Protein AF-A0A2M7J689-F1 (afdb_monomer_lite)

Sequence (474 aa):
MKAALFLFTFIPALLTASAAGTERESLNREKFRLTWQYPRPLTPAEEYQTGILSRKISSFSNLLDEILSRSGSERINVFIGTGSKNFFDSQRKTLFLEGGAAFDIKKSLNVLSAGLGIPADYLGLRDYFGNPIPYRGAFLALFQMNGRFYLSEERNGKSSVLLEESQYFNQLQSAGGQLMAYRLRNSLWFVNIGRKKNFLYYSADDPSVSTSFGGDLFLKAFDSDGKSCAIAVVSGDKSHILHGRISGKPEILFADLPYDIDRIFISGDRIVFSATDETGRTIVGVASASQKKIFNLYSMAEEFVVLAKDSKGMYIFYPRSRRIAFLDEEHHTVLISGMKAQKIRDGDGVKYLIAPKQDFLDESSLGALLESHSPSVMYLRDVNHLNFVKKQLSSCEQYSFYPLSADEYVILAKEGSTRKFTKYAVRGLLSEERLLFEKNNRRRKYALALSAFLAMLILTAQGVINGKKKQKNG

Foldseek 3Di:
DPPVVVVVVCVVVVPPDDDPQKDKDWDDDPQEIEIEIDGNDPDPVSVVQVVVQVVVVVVLVVLVCVLCVVVVDHRAYEYEYDPWDAAADLVRSYTYHHGGPRGDSLSNVVRVCVSRVNPPQSPDWAAPLRGRDDPADWGFTWDADPNWIFTWTAHPNDTDTDDIHDCVVVVVVVVPDQKDWDDDFFWIWIQGNVVRDIDTQTHQPPPVVPVVAPAGKTWQEKDDPQFKIWTWIDGPHFIWIWIDTPVDHTHTLGTRHQWAWRYWYDDDQWIWTWTAHPVRWIWIWIDGSVVSDTQDIDTDPADWFWFAQYPFFTWIAGQVQRWIWTDGSPDTGTDDGDWDKDWDAAPVGIAIETEGDPPDDDPVVLVVRQPTFDQRYAYEDHVVLVVVVVVVVVVAPGWRWGDPTNFKIWIQGDDDPHTDTDIGGNVVPPPPVVVVVVVVVVVVVVVVVVVVVVVVVVVVVVVVVVVVVVVVVD

Secondary structure (DSSP, 8-state):
--SSTTSSSSTTGGGS-PPTTEEEEEEE-SSEEEEEEEEPP-SHHHHHHHHHHHHHHHHHHHHHHHHHHHHTPPPEEEEEETT---EEETTTTEEEEE-GGG--HHHHHHHHHHHHT--GGGG--BBTTSPBPPSSS-EEEEEEETTEEEEEEEETTEEEEEEE-SSHHHHHHHTT--EEEEE-SSEEEEEETTTTEEEEEEETT-HHHHTTSSS-EEEEEEEE-SSEEEEEEEETTEEEEEEEETTSPPEEEEEEESSEEEEEEEETTEEEEEEE-TTS-EEEEEEETTTTEEEEEEE-SS--EEEEE-SSEEEEEETTTTEEEEEESS-EEEEE-S-EEEEEE-SS-EEEEEE--TT---HHHHHHHHT--BTTEEE-SSHHHHHHHHHHHHT-SSEEEEEEETTEEEEEEEETTEEEEEEEEGGG-S-HHHHHHHHHHHHHHHHHHHHHHHHHHHHHHHHHHHHHHHHH--

Structure (mmCIF, N/CA/C/O backbone):
data_AF-A0A2M7J689-F1
#
_entry.id   AF-A0A2M7J689-F1
#
loop_
_atom_site.group_PDB
_atom_site.id
_atom_site.type_symbol
_atom_site.label_atom_id
_atom_site.label_alt_id
_atom_site.label_comp_id
_atom_site.label_asym_id
_atom_site.label_entity_id
_atom_site.label_seq_id
_atom_site.pdbx_PDB_ins_code
_atom_site.Cartn_x
_atom_site.Cartn_y
_atom_site.Cartn_z
_atom_site.occupancy
_atom_site.B_iso_or_equiv
_atom_site.auth_seq_id
_atom_site.auth_comp_id
_atom_site.auth_asym_id
_atom_site.auth_atom_id
_atom_site.pdbx_PDB_model_num
ATOM 1 N N . MET A 1 1 ? -52.154 -1.516 58.221 1.00 36.78 1 MET A N 1
ATOM 2 C CA . MET A 1 1 ? -51.255 -1.059 57.131 1.00 36.78 1 MET A CA 1
ATOM 3 C C . MET A 1 1 ? -50.498 0.223 57.514 1.00 36.78 1 MET A C 1
ATOM 5 O O . MET A 1 1 ? -50.811 1.286 57.000 1.00 36.78 1 MET A O 1
ATOM 9 N N . LYS A 1 2 ? -49.512 0.158 58.423 1.00 32.44 2 LYS A N 1
ATOM 10 C CA . LYS A 1 2 ? -48.632 1.307 58.758 1.00 32.44 2 LYS A CA 1
ATOM 11 C C . LYS A 1 2 ? -47.151 0.932 58.969 1.00 32.44 2 LYS A C 1
ATOM 13 O O . LYS A 1 2 ? -46.368 1.773 59.379 1.00 32.44 2 LYS A O 1
ATOM 18 N N . ALA A 1 3 ? -46.751 -0.302 58.650 1.00 32.25 3 ALA A N 1
ATOM 19 C CA . ALA A 1 3 ? -45.365 -0.762 58.814 1.00 32.25 3 ALA A CA 1
ATOM 20 C C . ALA A 1 3 ? -44.511 -0.639 57.533 1.00 32.25 3 ALA A C 1
ATOM 22 O O . ALA A 1 3 ? -43.290 -0.643 57.609 1.00 32.25 3 ALA A O 1
ATOM 23 N N . ALA A 1 4 ? -45.131 -0.471 56.357 1.00 37.31 4 ALA A N 1
ATOM 24 C CA . ALA A 1 4 ? -44.411 -0.405 55.079 1.00 37.31 4 ALA A CA 1
ATOM 25 C C . ALA A 1 4 ? -43.866 0.996 54.733 1.00 37.31 4 ALA A C 1
ATOM 27 O O . ALA A 1 4 ? -42.970 1.112 53.904 1.00 37.31 4 ALA A O 1
ATOM 28 N N . LEU A 1 5 ? -44.357 2.061 55.383 1.00 33.94 5 LEU A N 1
ATOM 29 C CA . LEU A 1 5 ? -43.893 3.430 55.115 1.00 33.94 5 LEU A CA 1
ATOM 30 C C . LEU A 1 5 ? -42.618 3.822 55.886 1.00 33.94 5 LEU A C 1
ATOM 32 O O . LEU A 1 5 ? -42.019 4.844 55.572 1.00 33.94 5 LEU A O 1
ATOM 36 N N . PHE A 1 6 ? -42.177 3.019 56.860 1.00 36.62 6 PHE A N 1
ATOM 37 C CA . PHE A 1 6 ? -40.996 3.322 57.684 1.00 36.62 6 PHE A CA 1
ATOM 38 C C . PHE A 1 6 ? -39.684 2.707 57.167 1.00 36.62 6 PHE A C 1
ATOM 40 O O . PHE A 1 6 ? -38.622 2.983 57.714 1.00 36.62 6 PHE A O 1
ATOM 47 N N . LEU A 1 7 ? -39.729 1.915 56.090 1.00 34.41 7 LEU A N 1
ATOM 48 C CA . LEU A 1 7 ? -38.537 1.298 55.488 1.00 34.41 7 LEU A CA 1
ATOM 49 C C . LEU A 1 7 ? -37.864 2.160 54.406 1.00 34.41 7 LEU A C 1
ATOM 51 O O . LEU A 1 7 ? -36.742 1.862 54.006 1.00 34.41 7 LEU A O 1
ATOM 55 N N . PHE A 1 8 ? -38.486 3.261 53.973 1.00 38.88 8 PHE A N 1
ATOM 56 C CA . PHE A 1 8 ? -37.920 4.146 52.942 1.00 38.88 8 PHE A CA 1
ATOM 57 C C . PHE A 1 8 ? -37.212 5.395 53.481 1.00 38.88 8 PHE A C 1
ATOM 59 O O . PHE A 1 8 ? -36.532 6.082 52.723 1.00 38.88 8 PHE A O 1
ATOM 66 N N . THR A 1 9 ? -37.281 5.661 54.786 1.00 37.16 9 THR A N 1
ATOM 67 C CA . THR A 1 9 ? -36.589 6.796 55.421 1.00 37.16 9 THR A CA 1
ATOM 68 C C . THR A 1 9 ? -35.260 6.421 56.086 1.00 37.16 9 THR A C 1
ATOM 70 O O . THR A 1 9 ? -34.529 7.310 56.511 1.00 37.16 9 THR A O 1
ATOM 73 N N . PHE A 1 10 ? -34.880 5.136 56.105 1.00 36.47 10 PHE A N 1
ATOM 74 C CA . PHE A 1 10 ? -33.639 4.657 56.740 1.00 36.47 10 PHE A CA 1
ATOM 75 C C . PHE A 1 10 ? -32.452 4.407 55.792 1.00 36.47 10 PHE A C 1
ATOM 77 O O . PHE A 1 10 ? -31.370 4.043 56.246 1.00 36.47 10 PHE A O 1
ATOM 84 N N . ILE A 1 11 ? -32.585 4.655 54.486 1.00 41.78 11 ILE A N 1
ATOM 85 C CA . ILE A 1 11 ? -31.475 4.446 53.537 1.00 41.78 11 ILE A CA 1
ATOM 86 C C . ILE A 1 11 ? -30.407 5.574 53.528 1.00 41.78 11 ILE A C 1
ATOM 88 O O . ILE A 1 11 ? -29.276 5.283 53.137 1.00 41.78 11 ILE A O 1
ATOM 92 N N . PRO A 1 12 ? -30.623 6.810 54.038 1.00 38.16 12 PRO A N 1
ATOM 93 C CA . PRO A 1 12 ? -29.509 7.752 54.204 1.00 38.16 12 PRO A CA 1
ATOM 94 C C . PRO A 1 12 ? -28.533 7.361 55.328 1.00 38.16 12 PRO A C 1
ATOM 96 O O . PRO A 1 12 ? -27.390 7.809 55.314 1.00 38.16 12 PRO A O 1
ATOM 99 N N . ALA A 1 13 ? -28.947 6.516 56.282 1.00 34.12 13 ALA A N 1
ATOM 100 C CA . ALA A 1 13 ? -28.135 6.157 57.450 1.00 34.12 13 ALA A CA 1
ATOM 101 C C . ALA A 1 13 ? -27.156 4.993 57.198 1.00 34.12 13 ALA A C 1
ATOM 103 O O . ALA A 1 13 ? -26.182 4.841 57.932 1.00 34.12 13 ALA A O 1
ATOM 104 N N . LEU A 1 14 ? -27.354 4.202 56.134 1.00 35.28 14 LEU A N 1
ATOM 105 C CA . LEU A 1 14 ? -26.434 3.110 55.778 1.00 35.28 14 LEU A CA 1
ATOM 106 C C . LEU A 1 14 ? -25.186 3.577 55.000 1.00 35.28 14 LEU A C 1
ATOM 108 O O . LEU A 1 14 ? -24.305 2.773 54.723 1.00 35.28 14 LEU A O 1
ATOM 112 N N . LEU A 1 15 ? -25.087 4.868 54.656 1.00 40.34 15 LEU A N 1
ATOM 113 C CA . LEU A 1 15 ? -23.968 5.449 53.891 1.00 40.34 15 LEU A CA 1
ATOM 114 C C . LEU A 1 15 ? -22.984 6.275 54.745 1.00 40.34 15 LEU A C 1
ATOM 116 O O . LEU A 1 15 ? -22.069 6.911 54.203 1.00 40.34 15 LEU A O 1
ATOM 120 N N . THR A 1 16 ? -23.146 6.276 56.071 1.00 41.28 16 THR A N 1
ATOM 121 C CA . THR A 1 16 ? -22.324 7.080 56.997 1.00 41.28 16 THR A CA 1
ATOM 122 C C . THR A 1 16 ? -21.508 6.283 58.009 1.00 41.28 16 THR A C 1
ATOM 124 O O . THR A 1 16 ? -20.586 6.855 58.580 1.00 41.28 16 THR A O 1
ATOM 127 N N . ALA A 1 17 ? -21.755 4.987 58.200 1.00 40.78 17 ALA A N 1
ATOM 128 C CA . ALA A 1 17 ? -20.850 4.150 58.985 1.00 40.78 17 ALA A CA 1
ATOM 129 C C . ALA A 1 17 ? -19.751 3.611 58.060 1.00 40.78 17 ALA A C 1
ATOM 131 O O . ALA A 1 17 ? -20.021 2.757 57.215 1.00 40.78 17 ALA A O 1
ATOM 132 N N . SER A 1 18 ? -18.518 4.118 58.176 1.00 43.38 18 SER A N 1
ATOM 133 C CA . SER A 1 18 ? -17.380 3.362 57.651 1.00 43.38 18 SER A CA 1
ATOM 134 C C . SER A 1 18 ? -17.357 2.024 58.384 1.00 43.38 18 SER A C 1
ATOM 136 O O . SER A 1 18 ? -17.453 1.972 59.613 1.00 43.38 18 SER A O 1
ATOM 138 N N . ALA A 1 19 ? -17.281 0.923 57.639 1.00 52.38 19 ALA A N 1
ATOM 139 C CA . ALA A 1 19 ? -16.974 -0.355 58.258 1.00 52.38 19 ALA A CA 1
ATOM 140 C C . ALA A 1 19 ? -15.622 -0.204 58.979 1.00 52.38 19 ALA A C 1
ATOM 142 O O . ALA A 1 19 ? -14.696 0.405 58.428 1.00 52.38 19 ALA A O 1
ATOM 143 N N . ALA A 1 20 ? -15.516 -0.700 60.215 1.00 52.84 20 ALA A N 1
ATOM 144 C CA . ALA A 1 20 ? -14.276 -0.634 60.983 1.00 52.84 20 ALA A CA 1
ATOM 145 C C . ALA A 1 20 ? -13.106 -1.159 60.126 1.00 52.84 20 ALA A C 1
ATOM 147 O O . ALA A 1 20 ? -13.185 -2.258 59.582 1.00 52.84 20 ALA A O 1
ATOM 148 N N . GLY A 1 21 ? -12.055 -0.348 59.955 1.00 64.25 21 GLY A N 1
ATOM 149 C CA . GLY A 1 21 ? -10.904 -0.686 59.105 1.00 64.25 21 GLY A CA 1
ATOM 150 C C . GLY A 1 21 ? -10.951 -0.175 57.658 1.00 64.25 21 GLY A C 1
ATOM 151 O O . GLY A 1 21 ? -10.095 -0.563 56.868 1.00 64.25 21 GLY A O 1
ATOM 152 N N . THR A 1 22 ? -11.890 0.707 57.295 1.00 71.19 22 THR A N 1
ATOM 153 C CA . THR A 1 22 ? -11.904 1.388 55.984 1.00 71.19 22 THR A CA 1
ATOM 154 C C . THR A 1 22 ? -11.640 2.887 56.109 1.00 71.19 22 THR A C 1
ATOM 156 O O . THR A 1 22 ? -12.189 3.556 56.987 1.00 71.19 22 THR A O 1
ATOM 159 N N . GLU A 1 23 ? -10.802 3.417 55.222 1.00 77.75 23 GLU A N 1
ATOM 160 C CA . GLU A 1 23 ? -10.624 4.850 55.008 1.00 77.75 23 GLU A CA 1
ATOM 161 C C . GLU A 1 23 ? -11.577 5.341 53.914 1.00 77.75 23 GLU A C 1
ATOM 163 O O . GLU A 1 23 ? -11.959 4.603 52.999 1.00 77.75 23 GLU A O 1
ATOM 168 N N . ARG A 1 24 ? -12.002 6.601 54.038 1.00 82.44 24 ARG A N 1
ATOM 169 C CA . ARG A 1 24 ? -12.923 7.253 53.109 1.00 82.44 24 ARG A CA 1
ATOM 170 C C . ARG A 1 24 ? -12.347 8.592 52.696 1.00 82.44 24 ARG A C 1
ATOM 172 O O . ARG A 1 24 ? -12.137 9.462 53.535 1.00 82.44 24 ARG A O 1
ATOM 179 N N . GLU A 1 25 ? -12.224 8.780 51.396 1.00 85.25 25 GLU A N 1
ATOM 180 C CA . GLU A 1 25 ? -11.812 10.040 50.798 1.00 85.25 25 GLU A CA 1
ATOM 181 C C . GLU A 1 25 ? -12.938 10.580 49.910 1.00 85.25 25 GLU A C 1
ATOM 183 O O . GLU A 1 25 ? -13.818 9.850 49.431 1.00 85.25 25 GLU A O 1
ATOM 188 N N . SER A 1 26 ? -12.965 11.900 49.735 1.00 86.25 26 SER A N 1
ATOM 189 C CA . SER A 1 26 ? -13.944 12.536 48.862 1.00 86.25 26 SER A CA 1
ATOM 190 C C . SER A 1 26 ? -13.363 13.730 48.133 1.00 86.25 26 SER A C 1
ATOM 192 O O . SER A 1 26 ? -12.645 14.537 48.715 1.00 86.25 26 SER A O 1
ATOM 194 N N . LEU A 1 27 ? -13.747 13.858 46.870 1.00 87.56 27 LEU A N 1
ATOM 195 C CA . LEU A 1 27 ? -13.401 14.950 45.985 1.00 87.56 27 LEU A CA 1
ATOM 196 C C . LEU A 1 27 ? -14.693 15.610 45.512 1.00 87.56 27 LEU A C 1
ATOM 198 O O . LEU A 1 27 ? -15.601 14.947 45.007 1.00 87.56 27 LEU A O 1
ATOM 202 N N . ASN A 1 28 ? -14.781 16.923 45.681 1.00 88.31 28 ASN A N 1
ATOM 203 C CA . ASN A 1 28 ? -15.958 17.687 45.302 1.00 88.31 28 ASN A CA 1
ATOM 204 C C . ASN A 1 28 ? -15.618 18.607 44.127 1.00 88.31 28 ASN A C 1
ATOM 206 O O . ASN A 1 28 ? -14.737 19.453 44.250 1.00 88.31 28 ASN A O 1
ATOM 210 N N . ARG A 1 29 ? -16.318 18.444 43.003 1.00 87.00 29 ARG A N 1
ATOM 211 C CA . ARG A 1 29 ? -16.235 19.323 41.830 1.00 87.00 29 ARG A CA 1
ATOM 212 C C . ARG A 1 29 ? -17.578 19.998 41.578 1.00 87.00 29 ARG A C 1
ATOM 214 O O . ARG A 1 29 ? -18.566 19.735 42.267 1.00 87.00 29 ARG A O 1
ATOM 221 N N . GLU A 1 30 ? -17.619 20.891 40.598 1.00 84.19 30 GLU A N 1
ATOM 222 C CA . GLU A 1 30 ? -18.842 21.600 40.219 1.00 84.19 30 GLU A CA 1
ATOM 223 C C . GLU A 1 30 ? -19.934 20.624 39.745 1.00 84.19 30 GLU A C 1
ATOM 225 O O . GLU A 1 30 ? -21.069 20.667 40.229 1.00 84.19 30 GLU A O 1
ATOM 230 N N . LYS A 1 31 ? -19.566 19.690 38.857 1.00 86.88 31 LYS A N 1
ATOM 231 C CA . LYS A 1 31 ? -20.490 18.752 38.201 1.00 86.88 31 LYS A CA 1
ATOM 232 C C . LYS A 1 31 ? -20.665 17.413 38.911 1.00 86.88 31 LYS A C 1
ATOM 234 O O . LYS A 1 31 ? -21.575 16.663 38.565 1.00 86.88 31 LYS A O 1
ATOM 239 N N . PHE A 1 32 ? -19.857 17.097 39.918 1.00 89.69 32 PHE A N 1
ATOM 240 C CA . PHE A 1 32 ? -20.030 15.856 40.666 1.00 89.69 32 PHE A CA 1
ATOM 241 C C . PHE A 1 32 ? -19.371 15.883 42.041 1.00 89.69 32 PHE A C 1
ATOM 243 O O . PHE A 1 32 ? -18.444 16.649 42.303 1.00 89.69 32 PHE A O 1
ATOM 250 N N . ARG A 1 33 ? -19.826 14.983 42.912 1.00 90.88 33 ARG A N 1
ATOM 251 C CA . ARG A 1 33 ? -19.119 14.617 44.142 1.00 90.88 33 ARG A CA 1
ATOM 252 C C . ARG A 1 33 ? -18.666 13.169 44.041 1.00 90.88 33 ARG A C 1
ATOM 254 O O . ARG A 1 33 ? -19.503 12.279 43.939 1.00 90.88 33 ARG A O 1
ATOM 261 N N . LEU A 1 34 ? -17.362 12.931 44.102 1.00 91.75 34 LEU A N 1
ATOM 262 C CA . LEU A 1 34 ? -16.774 11.597 44.086 1.00 91.75 34 LEU A CA 1
ATOM 263 C C . LEU A 1 34 ? -16.370 11.213 45.507 1.00 91.75 34 LEU A C 1
ATOM 265 O O . LEU A 1 34 ? -15.669 11.951 46.186 1.00 91.75 34 LEU A O 1
ATOM 269 N N . THR A 1 35 ? -16.840 10.065 45.972 1.00 89.75 35 THR A N 1
ATOM 270 C CA . THR A 1 35 ? -16.452 9.463 47.248 1.00 89.75 35 THR A CA 1
ATOM 271 C C . THR A 1 35 ? -15.876 8.087 46.972 1.00 89.75 35 THR A C 1
ATOM 273 O O . THR A 1 35 ? -16.494 7.315 46.240 1.00 89.75 35 THR A O 1
ATOM 276 N N . TRP A 1 36 ? -14.740 7.756 47.576 1.00 88.88 36 TRP A N 1
ATOM 277 C CA . TRP A 1 36 ? -14.195 6.408 47.509 1.00 88.88 36 TRP A CA 1
ATOM 278 C C . TRP A 1 36 ? -13.834 5.877 48.887 1.00 88.88 36 TRP A C 1
ATOM 280 O O . TRP A 1 36 ? -13.480 6.635 49.790 1.00 88.88 36 TRP A O 1
ATOM 290 N N . GLN A 1 37 ? -13.994 4.568 49.046 1.00 85.12 37 GLN A N 1
ATOM 291 C CA . GLN A 1 37 ? -13.678 3.833 50.262 1.00 85.12 37 GLN A CA 1
ATOM 292 C C . GLN A 1 37 ? -12.682 2.725 49.940 1.00 85.12 37 GLN A C 1
ATOM 294 O O . GLN A 1 37 ? -12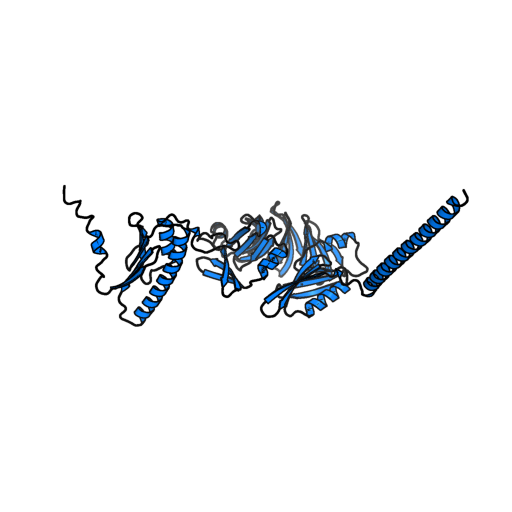.840 2.009 48.947 1.00 85.12 37 GLN A O 1
ATOM 299 N N . TYR A 1 38 ? -11.665 2.581 50.783 1.00 79.75 38 TYR A N 1
ATOM 300 C CA . TYR A 1 38 ? -10.652 1.538 50.660 1.00 79.75 38 TYR A CA 1
ATOM 301 C C . TYR A 1 38 ? -10.245 1.017 52.048 1.00 79.75 38 TYR A C 1
ATOM 303 O O . TYR A 1 38 ? -10.413 1.726 53.041 1.00 79.75 38 TYR A O 1
ATOM 311 N N . PRO A 1 39 ? -9.759 -0.232 52.161 1.00 78.19 39 PRO A N 1
ATOM 312 C CA . PRO A 1 39 ? -9.233 -0.750 53.421 1.00 78.19 39 PRO A CA 1
ATOM 313 C C . PRO A 1 39 ? -8.048 0.093 53.893 1.00 78.19 39 PRO A C 1
ATOM 315 O O . PRO A 1 39 ? -7.206 0.463 53.077 1.00 78.19 39 PRO A O 1
ATOM 318 N N . ARG A 1 40 ? -7.962 0.379 55.194 1.00 82.12 40 ARG A N 1
ATOM 319 C CA . ARG A 1 40 ? -6.814 1.092 55.763 1.00 82.12 40 ARG A CA 1
ATOM 320 C C . ARG A 1 40 ? -5.536 0.281 55.493 1.00 82.12 40 ARG A C 1
ATOM 322 O O . ARG A 1 40 ? -5.494 -0.874 55.918 1.00 82.12 40 ARG A O 1
ATOM 329 N N . PRO A 1 41 ? -4.521 0.838 54.811 1.00 79.06 41 PRO A N 1
ATOM 330 C CA . PRO A 1 41 ? -3.298 0.100 54.530 1.00 79.06 41 PRO A CA 1
ATOM 331 C C . PRO A 1 41 ? -2.530 -0.149 55.835 1.00 79.06 41 PRO A C 1
ATOM 333 O O . PRO A 1 41 ? -2.371 0.759 56.650 1.00 79.06 41 PRO A O 1
ATOM 336 N N . LEU A 1 42 ? -2.083 -1.387 56.050 1.00 82.56 42 LEU A N 1
ATOM 337 C CA . LEU A 1 42 ? -1.311 -1.804 57.228 1.00 82.56 42 LEU A CA 1
ATOM 338 C C . LEU A 1 42 ? 0.136 -2.172 56.864 1.00 82.56 42 LEU A C 1
ATOM 340 O O . LEU A 1 42 ? 0.977 -2.325 57.750 1.00 82.56 42 LEU A O 1
ATOM 344 N N . THR A 1 43 ? 0.432 -2.310 55.569 1.00 82.19 43 THR A N 1
ATOM 345 C CA . THR A 1 43 ? 1.754 -2.662 55.039 1.00 82.19 43 THR A CA 1
ATOM 346 C C . THR A 1 43 ? 2.217 -1.693 53.938 1.00 82.19 43 THR A C 1
ATOM 348 O O . THR A 1 43 ? 1.383 -1.154 53.206 1.00 82.19 43 THR A O 1
ATOM 351 N N . PRO A 1 44 ? 3.539 -1.531 53.715 1.00 79.31 44 PRO A N 1
ATOM 352 C CA . PRO A 1 44 ? 4.062 -0.688 52.629 1.00 79.31 44 PRO A CA 1
ATOM 353 C C . PRO A 1 44 ? 3.568 -1.088 51.227 1.00 79.31 44 PRO A C 1
ATOM 355 O O . PRO A 1 44 ? 3.421 -0.251 50.337 1.00 79.31 44 PRO A O 1
ATOM 358 N N . ALA A 1 45 ? 3.289 -2.378 51.009 1.00 72.81 45 ALA A N 1
ATOM 359 C CA . ALA A 1 45 ? 2.729 -2.864 49.750 1.00 72.81 45 ALA A CA 1
ATOM 360 C C . ALA A 1 45 ? 1.273 -2.400 49.550 1.00 72.81 45 ALA A C 1
ATOM 362 O O . ALA A 1 45 ? 0.895 -2.015 48.442 1.00 72.81 45 ALA A O 1
ATOM 363 N N . GLU A 1 46 ? 0.467 -2.393 50.614 1.00 76.44 46 GLU A N 1
ATOM 364 C CA . GLU A 1 46 ? -0.908 -1.881 50.592 1.00 76.44 46 GLU A CA 1
ATOM 365 C C . GLU A 1 46 ? -0.943 -0.355 50.448 1.00 76.44 46 GLU A C 1
ATOM 367 O O . GLU A 1 46 ? -1.780 0.167 49.710 1.00 76.44 46 GLU A O 1
ATOM 372 N N . GLU A 1 47 ? -0.004 0.367 51.067 1.00 78.38 47 GLU A N 1
ATOM 373 C CA . GLU A 1 47 ? 0.171 1.812 50.854 1.00 78.38 47 GLU A CA 1
ATOM 374 C C . GLU A 1 47 ? 0.478 2.121 49.383 1.00 78.38 47 GLU A C 1
ATOM 376 O O . GLU A 1 47 ? -0.152 2.989 48.774 1.00 78.38 47 GLU A O 1
ATOM 381 N N . TYR A 1 48 ? 1.389 1.360 48.766 1.00 72.88 48 TYR A N 1
ATOM 382 C CA . TYR A 1 48 ? 1.721 1.506 47.348 1.00 72.88 48 TYR A CA 1
ATOM 383 C C . TYR A 1 48 ? 0.513 1.244 46.433 1.00 72.88 48 TYR A C 1
ATOM 385 O O . TYR A 1 48 ? 0.242 2.022 45.512 1.00 72.88 48 TYR A O 1
ATOM 393 N N . GLN A 1 49 ? -0.255 0.182 46.696 1.00 72.81 49 GLN A N 1
ATOM 394 C CA . GLN A 1 49 ? -1.473 -0.124 45.937 1.00 72.81 49 GLN A CA 1
ATOM 395 C C . GLN A 1 49 ? -2.555 0.949 46.111 1.00 72.81 49 GLN A C 1
ATOM 397 O O . GLN A 1 49 ? -3.209 1.327 45.134 1.00 72.81 49 GLN A O 1
ATOM 402 N N . THR A 1 50 ? -2.700 1.489 47.321 1.00 79.06 50 THR A N 1
ATOM 403 C CA . THR A 1 50 ? -3.604 2.609 47.616 1.00 79.06 50 THR A CA 1
ATOM 404 C C . THR A 1 50 ? -3.177 3.864 46.852 1.00 79.06 50 THR A C 1
ATOM 406 O O . THR A 1 50 ? -4.012 4.529 46.237 1.00 79.06 50 THR A O 1
ATOM 409 N N . GLY A 1 51 ? -1.870 4.133 46.759 1.00 77.06 51 GLY A N 1
ATOM 410 C CA . GLY A 1 51 ? -1.318 5.207 45.932 1.00 77.06 51 GLY A CA 1
ATOM 411 C C . GLY A 1 51 ? -1.628 5.048 44.437 1.00 77.06 51 GLY A C 1
ATOM 412 O O . GLY A 1 51 ? -1.993 6.020 43.770 1.00 77.06 51 GLY A O 1
ATOM 413 N N . ILE A 1 52 ? -1.549 3.827 43.894 1.00 75.69 52 ILE A N 1
ATOM 414 C CA . ILE A 1 52 ? -1.958 3.537 42.507 1.00 75.69 52 ILE A CA 1
ATOM 415 C C . ILE A 1 52 ? -3.459 3.779 42.316 1.00 75.69 52 ILE A C 1
ATOM 417 O O . ILE A 1 52 ? -3.859 4.393 41.323 1.00 75.69 52 ILE A O 1
ATOM 421 N N . LEU A 1 53 ? -4.290 3.308 43.248 1.00 79.94 53 LEU A N 1
ATOM 422 C CA . LEU A 1 53 ? -5.738 3.498 43.200 1.00 79.94 53 LEU A CA 1
ATOM 423 C C . LEU A 1 53 ? -6.103 4.988 43.227 1.00 79.94 53 LEU A C 1
ATOM 425 O O . LEU A 1 53 ? -6.859 5.439 42.370 1.00 79.94 53 LEU A O 1
ATOM 429 N N . SER A 1 54 ? -5.511 5.763 44.137 1.00 80.06 54 SER A N 1
ATOM 430 C CA . SER A 1 54 ? -5.735 7.209 44.249 1.00 80.06 54 SER A CA 1
ATOM 431 C C . SER A 1 54 ? -5.359 7.954 42.957 1.00 80.06 54 SER A C 1
ATOM 433 O O . SER A 1 54 ? -6.128 8.785 42.460 1.00 80.06 54 SER A O 1
ATOM 435 N N . ARG A 1 55 ? -4.242 7.580 42.309 1.00 79.12 55 ARG A N 1
ATOM 436 C CA . ARG A 1 55 ? -3.873 8.108 40.979 1.00 79.12 55 ARG A CA 1
ATOM 437 C C . ARG A 1 55 ? -4.900 7.744 39.905 1.00 79.12 55 ARG A C 1
ATOM 439 O O . ARG A 1 55 ? -5.295 8.612 39.131 1.00 79.12 55 ARG A O 1
ATOM 446 N N . LYS A 1 56 ? -5.368 6.491 39.862 1.00 77.75 56 LYS A N 1
ATOM 447 C CA . LYS A 1 56 ? -6.411 6.056 38.913 1.00 77.75 56 LYS A CA 1
ATOM 448 C C . LYS A 1 56 ? -7.724 6.817 39.115 1.00 77.75 56 LYS A C 1
ATOM 450 O O . LYS A 1 56 ? -8.333 7.236 38.133 1.00 77.75 56 LYS A O 1
ATOM 455 N N . ILE A 1 57 ? -8.145 7.013 40.363 1.00 83.50 57 ILE A N 1
ATOM 456 C CA . ILE A 1 57 ? -9.362 7.757 40.714 1.00 83.50 57 ILE A CA 1
ATOM 457 C C . ILE A 1 57 ? -9.219 9.233 40.334 1.00 83.50 57 ILE A C 1
ATOM 459 O O . ILE A 1 57 ? -10.149 9.812 39.776 1.00 83.50 57 ILE A O 1
ATOM 463 N N . SER A 1 58 ? -8.042 9.823 40.543 1.00 78.62 58 SER A N 1
ATOM 464 C CA . SER A 1 58 ? -7.744 11.190 40.105 1.00 78.62 58 SER A CA 1
ATOM 465 C C . SER A 1 58 ? -7.826 11.334 38.579 1.00 78.62 58 SER A C 1
ATOM 467 O O . SER A 1 58 ? -8.474 12.256 38.082 1.00 78.62 58 SER A O 1
ATOM 469 N N . SER A 1 59 ? -7.252 10.393 37.818 1.00 75.81 59 SER A N 1
ATOM 470 C CA . SER A 1 59 ? -7.376 10.361 36.352 1.00 75.81 59 SER A CA 1
ATOM 471 C C . SER A 1 59 ? -8.828 10.215 35.896 1.00 75.81 59 SER A C 1
ATOM 473 O O . SER A 1 59 ? -9.274 10.947 35.014 1.00 75.81 59 SER A O 1
ATOM 475 N N . PHE A 1 60 ? -9.592 9.317 36.525 1.00 82.81 60 PHE A N 1
ATOM 476 C CA . PHE A 1 60 ? -11.024 9.169 36.264 1.00 82.81 60 PHE A CA 1
ATOM 477 C C . PHE A 1 60 ? -11.796 10.458 36.568 1.00 82.81 60 PHE A C 1
ATOM 479 O O . PHE A 1 60 ? -12.619 10.875 35.760 1.00 82.81 60 PHE A O 1
ATOM 486 N N . SER A 1 61 ? -11.498 11.128 37.684 1.00 83.19 61 SER A N 1
ATOM 487 C CA . SER A 1 61 ? -12.126 12.398 38.049 1.00 83.19 61 SER A CA 1
ATOM 488 C C . SER A 1 61 ? -11.909 13.482 36.994 1.00 83.19 61 SER A C 1
ATOM 490 O O . SER A 1 61 ? -12.821 14.270 36.767 1.00 83.19 61 SER A O 1
ATOM 492 N N . ASN A 1 62 ? -10.727 13.566 36.381 1.00 78.75 62 ASN A N 1
ATOM 493 C CA . ASN A 1 62 ? -10.464 14.551 35.329 1.00 78.75 62 ASN A CA 1
ATOM 494 C C . ASN A 1 62 ? -11.285 14.257 34.066 1.00 78.75 62 ASN A C 1
ATOM 496 O O . ASN A 1 62 ? -11.916 15.157 33.521 1.00 78.75 62 ASN A O 1
ATOM 500 N N . LEU A 1 63 ? -11.327 12.989 33.644 1.00 76.50 63 LEU A N 1
ATOM 501 C CA . LEU A 1 63 ? -12.119 12.552 32.488 1.00 76.50 63 LEU A CA 1
ATOM 502 C C . LEU A 1 63 ? -13.622 12.770 32.710 1.00 76.50 63 LEU A C 1
ATOM 504 O O . LEU A 1 63 ? -14.333 13.213 31.811 1.00 76.50 63 LEU A O 1
ATOM 508 N N . LEU A 1 64 ? -14.104 12.485 33.921 1.00 82.00 64 LEU A N 1
ATOM 509 C CA . LEU A 1 64 ? -15.500 12.676 34.298 1.00 82.00 64 LEU A CA 1
ATOM 510 C C . LEU A 1 64 ? -15.924 14.148 34.188 1.00 82.00 64 LEU A C 1
ATOM 512 O O . LEU A 1 64 ? -17.007 14.441 33.686 1.00 82.00 64 LEU A O 1
ATOM 516 N N . ASP A 1 65 ? -15.062 15.066 34.622 1.00 80.50 65 ASP A N 1
ATOM 517 C CA . ASP A 1 65 ? -15.302 16.509 34.556 1.00 80.50 65 ASP A CA 1
ATOM 518 C C . ASP A 1 65 ? -15.424 17.005 33.107 1.00 80.50 65 ASP A C 1
ATOM 520 O O . ASP A 1 65 ? -16.340 17.759 32.774 1.00 80.50 65 ASP A O 1
ATOM 524 N N . GLU A 1 66 ? -14.559 16.511 32.216 1.00 74.69 66 GLU A N 1
ATOM 525 C CA . GLU A 1 66 ? -14.593 16.825 30.783 1.00 74.69 66 GLU A CA 1
ATOM 526 C C . GLU A 1 66 ? -15.891 16.331 30.116 1.00 74.69 66 GLU A C 1
ATOM 528 O O . GLU A 1 66 ? -16.520 17.059 29.342 1.00 74.69 66 GLU A O 1
ATOM 533 N N . ILE A 1 67 ? -16.326 15.110 30.444 1.00 73.00 67 ILE A N 1
ATOM 534 C CA . ILE A 1 67 ? -17.542 14.496 29.887 1.00 73.00 67 ILE A CA 1
ATOM 535 C C . ILE A 1 67 ? -18.804 15.224 30.372 1.00 73.00 67 ILE A C 1
ATOM 537 O O . ILE A 1 67 ? -19.688 15.553 29.572 1.00 73.00 67 ILE A O 1
ATOM 541 N N . LEU A 1 68 ? -18.904 15.503 31.675 1.00 78.69 68 LEU A N 1
ATOM 542 C CA . LEU A 1 68 ? -20.085 16.149 32.257 1.00 78.69 68 LEU A CA 1
ATOM 543 C C . LEU A 1 68 ? -20.203 17.624 31.853 1.00 78.69 68 LEU A C 1
ATOM 545 O O . LEU A 1 68 ? -21.312 18.107 31.625 1.00 78.69 68 LEU A O 1
ATOM 549 N N . SER A 1 69 ? -19.078 18.325 31.691 1.00 74.50 69 SER A N 1
ATOM 550 C CA . SER A 1 69 ? -19.070 19.724 31.241 1.00 74.50 69 SER A CA 1
ATOM 551 C C . SER A 1 69 ? -19.565 19.881 29.802 1.00 74.50 69 SER A C 1
ATOM 553 O O . SER A 1 69 ? -20.243 20.853 29.483 1.00 74.50 69 SER A O 1
ATOM 555 N N . ARG A 1 70 ? -19.275 18.907 28.930 1.00 65.38 70 ARG A N 1
ATOM 556 C CA . ARG A 1 70 ? -19.684 18.926 27.514 1.00 65.38 70 ARG A CA 1
ATOM 557 C C . ARG A 1 70 ? -21.113 18.460 27.263 1.00 65.38 70 ARG A C 1
ATOM 559 O O . ARG A 1 70 ? -21.707 18.866 26.273 1.00 65.38 70 ARG A O 1
ATOM 566 N N . SER A 1 71 ? -21.638 17.574 28.104 1.00 61.50 71 SER A N 1
ATOM 567 C CA . SER A 1 71 ? -22.974 16.985 27.927 1.00 61.50 71 SER A CA 1
ATOM 568 C C . SER A 1 71 ? -24.105 17.850 28.495 1.00 61.50 71 SER A C 1
ATOM 570 O O . SER A 1 71 ? -25.269 17.498 28.339 1.00 61.50 71 SER A O 1
ATOM 572 N N . GLY A 1 72 ? -23.789 18.964 29.170 1.00 61.69 72 GLY A N 1
ATOM 573 C CA . GLY A 1 72 ? -24.792 19.792 29.851 1.00 61.69 72 GLY A CA 1
ATOM 574 C C . GLY A 1 72 ? -25.473 19.082 31.028 1.00 61.69 72 GLY A C 1
ATOM 575 O O . GLY A 1 72 ? -26.508 19.541 31.501 1.00 61.69 72 GLY A O 1
ATOM 576 N N . SER A 1 73 ? -24.900 17.969 31.497 1.00 66.19 73 SER A N 1
ATOM 577 C CA . SER A 1 73 ? -25.516 17.083 32.485 1.00 66.19 73 SER A CA 1
ATOM 578 C C . SER A 1 73 ? -25.705 17.755 33.851 1.00 66.19 73 SER A C 1
ATOM 580 O O . SER A 1 73 ? -24.908 18.601 34.281 1.00 66.19 73 SER A O 1
ATOM 582 N N . GLU A 1 74 ? -26.763 17.333 34.549 1.00 74.75 74 GLU A N 1
ATOM 583 C CA . GLU A 1 74 ? -27.006 17.654 35.957 1.00 74.75 74 GLU A CA 1
ATOM 584 C C . GLU A 1 74 ? -25.901 17.084 36.855 1.00 74.75 74 GLU A C 1
ATOM 586 O O . GLU A 1 74 ? -25.203 16.130 36.500 1.00 74.75 74 GLU A O 1
ATOM 591 N N . ARG A 1 75 ? -25.750 17.667 38.047 1.00 86.81 75 ARG A N 1
ATOM 592 C CA . ARG A 1 75 ? -24.747 17.230 39.018 1.00 86.81 75 ARG A CA 1
ATOM 593 C C . ARG A 1 75 ? -25.041 15.805 39.500 1.00 86.81 75 ARG A C 1
ATOM 595 O O . ARG A 1 75 ? -26.155 15.530 39.938 1.00 86.81 75 ARG A O 1
ATOM 602 N N . ILE A 1 76 ? -24.032 14.932 39.497 1.00 89.25 76 ILE A N 1
ATOM 603 C CA . ILE A 1 76 ? -24.159 13.535 39.953 1.00 89.25 76 ILE A CA 1
ATOM 604 C C . ILE A 1 76 ? -23.294 13.230 41.181 1.00 89.25 76 ILE A C 1
ATOM 606 O O . ILE A 1 76 ? -22.318 13.923 41.473 1.00 89.25 76 ILE A O 1
ATOM 610 N N . ASN A 1 77 ? -23.610 12.149 41.889 1.00 89.81 77 ASN A N 1
ATOM 611 C CA . ASN A 1 77 ? -22.720 11.569 42.894 1.00 89.81 77 ASN A CA 1
ATOM 612 C C . ASN A 1 77 ? -22.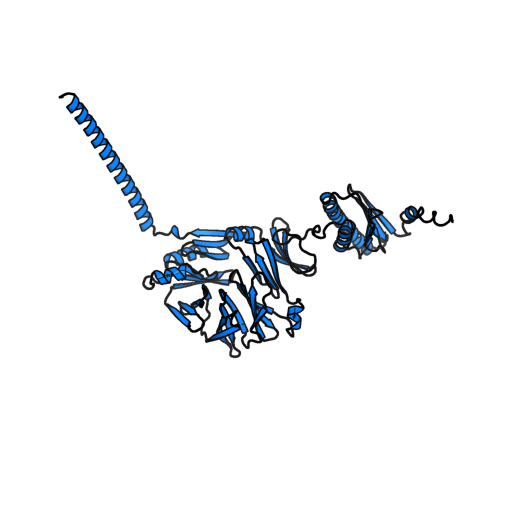008 10.341 42.321 1.00 89.81 77 ASN A C 1
ATOM 614 O O . ASN A 1 77 ? -22.593 9.586 41.552 1.00 89.81 77 ASN A O 1
ATOM 618 N N . VAL A 1 78 ? -20.759 10.116 42.715 1.00 91.50 78 VAL A N 1
ATOM 619 C CA . VAL A 1 78 ? -19.998 8.912 42.371 1.00 91.50 78 VAL A CA 1
ATOM 620 C C . VAL A 1 78 ? -19.515 8.257 43.653 1.00 91.50 78 VAL A C 1
ATOM 622 O O . VAL A 1 78 ? -18.901 8.915 44.493 1.00 91.50 78 VAL A O 1
ATOM 625 N N . PHE A 1 79 ? -19.785 6.966 43.800 1.00 90.88 79 PHE A N 1
ATOM 626 C CA . PHE A 1 79 ? -19.346 6.156 44.925 1.00 90.88 79 PHE A CA 1
ATOM 627 C C . PHE A 1 79 ? -18.498 4.985 44.433 1.00 90.88 79 PHE A C 1
ATOM 629 O O . PHE A 1 79 ? -18.976 4.160 43.659 1.00 90.88 79 PHE A O 1
ATOM 636 N N . ILE A 1 80 ? -17.254 4.904 44.900 1.00 89.00 80 ILE A N 1
ATOM 637 C CA . ILE A 1 80 ? -16.308 3.834 44.571 1.00 89.00 80 ILE A CA 1
ATOM 638 C C . ILE A 1 80 ? -16.052 3.022 45.843 1.00 89.00 80 ILE A C 1
ATOM 640 O O . ILE A 1 80 ? -15.583 3.573 46.837 1.00 89.00 80 ILE A O 1
ATOM 644 N N . GLY A 1 81 ? -16.347 1.724 45.838 1.00 83.38 81 GLY A N 1
ATOM 645 C CA . GLY A 1 81 ? -16.222 0.908 47.050 1.00 83.38 81 GLY A CA 1
ATOM 646 C C . GLY A 1 81 ? -15.966 -0.567 46.778 1.00 83.38 81 GLY A C 1
ATOM 647 O O . GLY 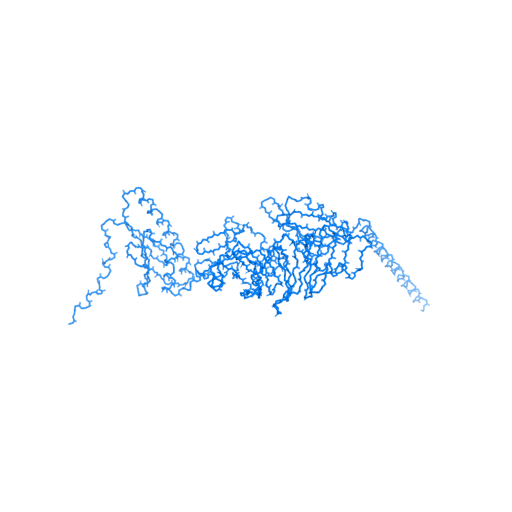A 1 81 ? -16.355 -1.106 45.740 1.00 83.38 81 GLY A O 1
ATOM 648 N N . THR A 1 82 ? -15.300 -1.233 47.718 1.00 70.00 82 THR A N 1
ATOM 649 C CA . THR A 1 82 ? -15.117 -2.687 47.699 1.00 70.00 82 THR A CA 1
ATOM 650 C C . THR A 1 82 ? -16.477 -3.376 47.881 1.00 70.00 82 THR A C 1
ATOM 652 O O . THR A 1 82 ? -17.182 -3.132 48.853 1.00 70.00 82 THR A O 1
ATOM 655 N N . GLY A 1 83 ? -16.880 -4.210 46.916 1.00 68.12 83 GLY A N 1
ATOM 656 C CA . GLY A 1 83 ? -18.177 -4.910 46.930 1.00 68.12 83 GLY A CA 1
ATOM 657 C C . GLY A 1 83 ? -19.341 -4.180 46.243 1.00 68.12 83 GLY A C 1
ATOM 658 O O . GLY A 1 83 ? -20.422 -4.754 46.113 1.00 68.12 83 GLY A O 1
ATOM 659 N N . SER A 1 84 ? -19.136 -2.956 45.749 1.00 68.38 84 SER A N 1
ATOM 660 C CA . SER A 1 84 ? -20.087 -2.299 44.842 1.00 68.38 84 SER A CA 1
ATOM 661 C C . SER A 1 84 ? -20.143 -3.041 43.505 1.00 68.38 84 SER A C 1
ATOM 663 O O . SER A 1 84 ? -19.116 -3.507 43.033 1.00 68.38 84 SER A O 1
ATOM 665 N N . LYS A 1 85 ? -21.312 -3.112 42.859 1.00 78.75 85 LYS A N 1
ATOM 666 C CA . LYS A 1 85 ? -21.407 -3.460 41.429 1.00 78.75 85 LYS A CA 1
ATOM 667 C C . LYS A 1 85 ? -21.413 -2.176 40.607 1.00 78.75 85 LYS A C 1
ATOM 669 O O . LYS A 1 85 ? -21.960 -1.175 41.062 1.00 78.75 85 LYS A O 1
ATOM 674 N N . ASN A 1 86 ? -20.852 -2.212 39.400 1.00 84.56 86 ASN A N 1
ATOM 675 C CA . ASN A 1 86 ? -20.898 -1.064 38.495 1.00 84.56 86 ASN A CA 1
ATOM 676 C C . ASN A 1 86 ? -22.335 -0.850 37.980 1.00 84.56 86 ASN A C 1
ATOM 678 O O . ASN A 1 86 ? -22.804 -1.623 37.144 1.00 84.56 86 ASN A O 1
ATOM 682 N N . PHE A 1 87 ? -23.036 0.178 38.462 1.00 88.25 87 PHE A N 1
ATOM 683 C CA . PHE A 1 87 ? -24.348 0.584 37.938 1.00 88.25 87 PHE A CA 1
ATOM 684 C C . PHE A 1 87 ? -24.628 2.075 38.180 1.00 88.25 87 PHE A C 1
ATOM 686 O O . PHE A 1 87 ? -24.044 2.701 39.064 1.00 88.25 87 PHE A O 1
ATOM 693 N N . PHE A 1 88 ? -25.545 2.644 37.398 1.00 88.38 88 PHE A N 1
ATOM 694 C CA . PHE A 1 88 ? -26.024 4.011 37.582 1.00 88.38 88 PHE A CA 1
ATOM 695 C C . PHE A 1 88 ? -27.466 4.007 38.092 1.00 88.38 88 PHE A C 1
ATOM 697 O O . PHE A 1 88 ? -28.356 3.455 37.447 1.00 88.38 88 PHE A O 1
ATOM 704 N N . ASP A 1 89 ? -27.693 4.630 39.245 1.00 87.31 89 ASP A N 1
ATOM 705 C CA . ASP A 1 89 ? -29.024 4.866 39.795 1.00 87.31 89 ASP A CA 1
ATOM 706 C C . ASP A 1 89 ? -29.567 6.190 39.245 1.00 87.31 89 ASP A C 1
ATOM 708 O O . ASP A 1 89 ? -29.143 7.277 39.657 1.00 87.31 89 ASP A O 1
ATOM 712 N N . SER A 1 90 ? -30.507 6.100 38.302 1.00 81.19 90 SER A N 1
ATOM 713 C CA . SER A 1 90 ? -31.099 7.271 37.653 1.00 81.19 90 SER A CA 1
ATOM 714 C C . SER A 1 90 ? -31.985 8.097 38.591 1.00 81.19 90 SER A C 1
ATOM 716 O O . SER A 1 90 ? -32.055 9.315 38.421 1.00 81.19 90 SER A O 1
ATOM 718 N N . GLN A 1 91 ? -32.609 7.476 39.601 1.00 83.38 91 GLN A N 1
ATOM 719 C CA . GLN A 1 91 ? -33.459 8.164 40.578 1.00 83.38 91 GLN A CA 1
ATOM 720 C C . GLN A 1 91 ? -32.616 8.971 41.565 1.00 83.38 91 GLN A C 1
ATOM 722 O O . GLN A 1 91 ? -32.942 10.113 41.877 1.00 83.38 91 GLN A O 1
ATOM 727 N N . ARG A 1 92 ? -31.505 8.391 42.037 1.00 82.88 92 ARG A N 1
ATOM 728 C CA . ARG A 1 92 ? -30.583 9.043 42.983 1.00 82.88 92 ARG A CA 1
ATOM 729 C C . ARG A 1 92 ? -29.485 9.857 42.308 1.00 82.88 92 ARG A C 1
ATOM 731 O O . ARG A 1 92 ? -28.651 10.423 43.015 1.00 82.88 92 ARG A O 1
ATOM 738 N N . LYS A 1 93 ? -29.422 9.861 40.972 1.00 86.62 93 LYS A N 1
ATOM 739 C CA . LYS A 1 93 ? -28.339 10.474 40.180 1.00 86.62 93 LYS A CA 1
ATOM 740 C C . LYS A 1 93 ? -26.958 10.078 40.713 1.00 86.62 93 LYS A C 1
ATOM 742 O O . LYS A 1 93 ? -26.077 10.917 40.908 1.00 86.62 93 LYS A O 1
ATOM 747 N N . THR A 1 94 ? -26.803 8.795 41.033 1.00 88.94 94 THR A N 1
ATOM 748 C CA . THR A 1 94 ? -25.622 8.274 41.725 1.00 88.94 94 THR A CA 1
ATOM 749 C C . THR A 1 94 ? -25.020 7.109 40.949 1.00 88.94 94 THR A C 1
ATOM 751 O O . THR A 1 94 ? -25.692 6.116 40.680 1.00 88.94 94 THR A O 1
ATOM 754 N N . LEU A 1 95 ? -23.741 7.229 40.599 1.00 90.12 95 LEU A N 1
ATOM 755 C CA . LEU A 1 95 ? -22.947 6.188 39.960 1.00 90.12 95 LEU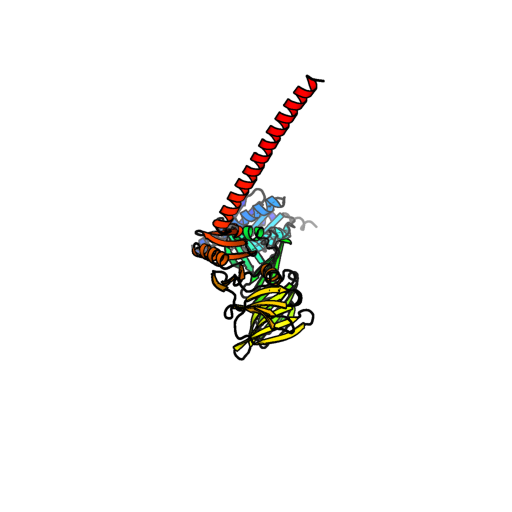 A CA 1
ATOM 756 C C . LEU A 1 95 ? -22.231 5.357 41.029 1.00 90.12 95 LEU A C 1
ATOM 758 O O . LEU A 1 95 ? -21.406 5.888 41.772 1.00 90.12 95 LEU A O 1
ATOM 762 N N . PHE A 1 96 ? -22.519 4.062 41.082 1.00 90.50 96 PHE A N 1
ATOM 763 C CA . PHE A 1 96 ? -21.849 3.109 41.962 1.00 90.50 96 PHE A CA 1
ATOM 764 C C . PHE A 1 96 ? -20.807 2.331 41.164 1.00 90.50 96 PHE A C 1
ATOM 766 O O . PHE A 1 96 ? -21.127 1.783 40.111 1.00 90.50 96 PHE A O 1
ATOM 773 N N . LEU A 1 97 ? -19.567 2.305 41.655 1.00 89.19 97 LEU A N 1
ATOM 774 C CA . LEU A 1 97 ? -18.408 1.717 40.990 1.00 89.19 97 LEU A CA 1
ATOM 775 C C . LEU A 1 97 ? -17.641 0.775 41.924 1.00 89.19 97 LEU A C 1
ATOM 777 O O . LEU A 1 97 ? -17.515 1.021 43.127 1.00 89.19 97 LEU A O 1
ATOM 781 N N . GLU A 1 98 ? -17.092 -0.286 41.346 1.00 88.00 98 GLU A N 1
ATOM 782 C CA . GLU A 1 98 ? -16.175 -1.226 41.994 1.00 88.00 98 GLU A CA 1
ATOM 783 C C . GLU A 1 98 ? -14.871 -0.523 42.402 1.00 88.00 98 GLU A C 1
ATOM 785 O O . GLU A 1 98 ? -14.221 0.111 41.579 1.00 88.00 98 GLU A O 1
ATOM 790 N N . GLY A 1 99 ? -14.468 -0.634 43.669 1.00 79.69 99 GLY A N 1
ATOM 791 C CA . GLY A 1 99 ? -13.215 -0.079 44.196 1.00 79.69 99 GLY A CA 1
ATOM 792 C C . GLY A 1 99 ? -12.050 -1.073 44.251 1.00 79.69 99 GLY A C 1
ATOM 793 O O . GLY A 1 99 ? -12.181 -2.252 43.922 1.00 79.69 99 GLY A O 1
ATOM 794 N N . GLY A 1 100 ? -10.886 -0.602 44.707 1.00 76.88 100 GLY A N 1
ATOM 795 C CA . GLY A 1 100 ? -9.696 -1.441 44.893 1.00 76.88 100 GLY A CA 1
ATOM 796 C C . GLY A 1 100 ? -9.049 -1.893 43.578 1.00 76.88 100 GLY A C 1
ATOM 797 O O . GLY A 1 100 ? -9.069 -1.177 42.577 1.00 76.88 100 GLY A O 1
ATOM 798 N N . ALA A 1 101 ? -8.480 -3.102 43.565 1.00 70.62 101 ALA A N 1
ATOM 799 C CA . ALA A 1 101 ? -7.834 -3.678 42.379 1.00 70.62 101 ALA A CA 1
ATOM 800 C C . ALA A 1 101 ? -8.798 -3.899 41.194 1.00 70.62 101 ALA A C 1
ATOM 802 O O . ALA A 1 101 ? -8.354 -3.947 40.048 1.00 70.62 101 ALA A O 1
ATOM 803 N N . ALA A 1 102 ? -10.103 -3.999 41.462 1.00 75.00 102 ALA A N 1
ATOM 804 C CA . ALA A 1 102 ? -11.140 -4.169 40.447 1.00 75.00 102 ALA A CA 1
ATOM 805 C C . ALA A 1 102 ? -11.546 -2.853 39.755 1.00 75.00 102 ALA A C 1
ATOM 807 O O . ALA A 1 102 ? -12.244 -2.898 38.742 1.00 75.00 102 ALA A O 1
ATOM 808 N N . PHE A 1 103 ? -11.103 -1.692 40.262 1.00 80.50 103 PHE A N 1
ATOM 809 C CA . PHE A 1 103 ? -11.450 -0.398 39.678 1.00 80.50 103 PHE A CA 1
ATOM 810 C C . PHE A 1 103 ? -10.862 -0.246 38.269 1.00 80.50 103 PHE A C 1
ATOM 812 O O . PHE A 1 103 ? -9.643 -0.161 38.070 1.00 80.50 103 PHE A O 1
ATOM 819 N N . ASP A 1 104 ? -11.763 -0.165 37.291 1.00 80.38 104 ASP A N 1
ATOM 820 C CA . ASP A 1 104 ? -11.456 0.007 35.878 1.00 80.38 104 ASP A CA 1
ATOM 821 C C . ASP A 1 104 ? -12.152 1.262 35.338 1.00 80.38 104 ASP A C 1
ATOM 823 O O . ASP A 1 104 ? -13.382 1.392 35.362 1.00 80.38 104 ASP A O 1
ATOM 827 N N . ILE A 1 105 ? -11.344 2.199 34.841 1.00 76.69 105 ILE A N 1
ATOM 828 C CA . ILE A 1 105 ? -11.803 3.499 34.340 1.00 76.69 105 ILE A CA 1
ATOM 829 C C . ILE A 1 105 ? -12.759 3.314 33.154 1.00 76.69 105 ILE A C 1
ATOM 831 O O . ILE A 1 105 ? -13.794 3.971 33.086 1.00 76.69 105 ILE A O 1
ATOM 835 N N . LYS A 1 106 ? -12.458 2.388 32.238 1.00 72.31 106 LYS A N 1
ATOM 836 C CA . LYS A 1 106 ? -13.245 2.166 31.020 1.00 72.31 106 LYS A CA 1
ATOM 837 C C . LYS A 1 106 ? -14.613 1.565 31.342 1.00 72.31 106 LYS A C 1
ATOM 839 O O . LYS A 1 106 ? -15.623 2.038 30.826 1.00 72.31 106 LYS A O 1
ATOM 844 N N . LYS A 1 107 ? -14.672 0.561 32.223 1.00 79.38 107 LYS A N 1
ATOM 845 C CA . LYS A 1 107 ? -15.937 -0.006 32.716 1.00 79.38 107 LYS A CA 1
ATOM 846 C C . LYS A 1 107 ? -16.778 1.063 33.408 1.00 79.38 107 LYS A C 1
ATOM 848 O O . LYS A 1 107 ? -17.963 1.179 33.110 1.00 79.38 107 LYS A O 1
ATOM 853 N N . SER A 1 108 ? -16.152 1.868 34.264 1.00 82.94 108 SER A N 1
ATOM 854 C CA . SER A 1 108 ? -16.821 2.939 35.011 1.00 82.94 108 SER A CA 1
ATOM 855 C C . SER A 1 108 ? -17.465 3.975 34.092 1.00 82.94 108 SER A C 1
ATOM 857 O O . SER A 1 108 ? -18.616 4.364 34.286 1.00 82.94 108 SER A O 1
ATOM 859 N N . LEU A 1 109 ? -16.742 4.383 33.048 1.00 77.19 109 LEU A N 1
ATOM 860 C CA . LEU A 1 109 ? -17.239 5.342 32.073 1.00 77.19 109 LEU A CA 1
ATOM 861 C C . LEU A 1 109 ? -18.350 4.768 31.180 1.00 77.19 109 LEU A C 1
ATOM 863 O O . LEU A 1 109 ? -19.308 5.473 30.888 1.00 77.19 109 LEU A O 1
ATOM 867 N N . ASN A 1 110 ? -18.295 3.485 30.811 1.00 74.31 110 ASN A N 1
ATOM 868 C CA . ASN A 1 110 ? -19.385 2.843 30.064 1.00 74.31 110 ASN A CA 1
ATOM 869 C C . ASN A 1 110 ? -20.699 2.821 30.858 1.00 74.31 110 ASN A C 1
ATOM 871 O O . ASN A 1 110 ? -21.765 3.058 30.292 1.00 74.31 110 ASN A O 1
ATOM 875 N N . VAL A 1 111 ? -20.627 2.550 32.166 1.00 82.31 111 VAL A N 1
ATOM 876 C CA . VAL A 1 111 ? -21.806 2.576 33.045 1.00 82.31 111 VAL A CA 1
ATOM 877 C C . VAL A 1 111 ? -22.365 3.990 33.176 1.00 82.31 111 VAL A C 1
ATOM 879 O O . VAL A 1 111 ? -23.580 4.168 33.112 1.00 82.31 111 VAL A O 1
ATOM 882 N N . LEU A 1 112 ? -21.495 4.995 33.302 1.00 80.69 112 LEU A N 1
ATOM 883 C CA . LEU A 1 112 ? -21.892 6.402 33.290 1.00 80.69 112 LEU A CA 1
ATOM 884 C C . LEU A 1 112 ? -22.605 6.773 31.982 1.00 80.69 112 LEU A C 1
ATOM 886 O O . LEU A 1 112 ? -23.698 7.330 32.025 1.00 80.69 112 LEU A O 1
ATOM 890 N N . SER A 1 113 ? -22.004 6.452 30.833 1.00 75.38 113 SER A N 1
ATOM 891 C CA . SER A 1 113 ? -22.562 6.765 29.516 1.00 75.38 113 SER A CA 1
ATOM 892 C C . SER A 1 113 ? -23.932 6.123 29.316 1.00 75.38 113 SER A C 1
ATOM 894 O O . SER A 1 113 ? -24.883 6.810 28.950 1.00 75.38 113 SER A O 1
ATOM 896 N N . ALA A 1 114 ? -24.065 4.835 29.646 1.00 75.31 114 ALA A N 1
ATOM 897 C CA . ALA A 1 114 ? -25.344 4.133 29.590 1.00 75.31 114 ALA A CA 1
ATOM 898 C C . ALA A 1 114 ? -26.384 4.735 30.551 1.00 75.31 114 ALA A C 1
ATOM 900 O O . ALA A 1 114 ? -27.546 4.888 30.185 1.00 75.31 114 ALA A O 1
ATOM 901 N N . GLY A 1 115 ? -25.969 5.101 31.767 1.00 77.81 115 GLY A N 1
ATOM 902 C CA . GLY A 1 115 ? -26.849 5.645 32.799 1.00 77.81 115 GLY A CA 1
ATOM 903 C C . GLY A 1 115 ? -27.352 7.064 32.528 1.00 77.81 115 GLY A C 1
ATOM 904 O O . GLY A 1 115 ? -28.492 7.385 32.859 1.00 77.81 115 GLY A O 1
ATOM 905 N N . LEU A 1 116 ? -26.519 7.905 31.916 1.00 74.81 116 LEU A N 1
ATOM 906 C CA . LEU A 1 116 ? -26.853 9.288 31.567 1.00 74.81 116 LEU A CA 1
ATOM 907 C C . LEU A 1 116 ? -27.405 9.443 30.144 1.00 74.81 116 LEU A C 1
ATOM 909 O O . LEU A 1 116 ? -27.738 10.555 29.745 1.00 74.81 116 LEU A O 1
ATOM 913 N N . GLY A 1 117 ? -27.489 8.357 29.370 1.00 66.81 117 GLY A N 1
ATOM 914 C CA . GLY A 1 117 ? -27.874 8.425 27.960 1.00 66.81 117 GLY A CA 1
ATOM 915 C C . GLY A 1 117 ? -26.862 9.189 27.100 1.00 66.81 117 GLY A C 1
ATOM 916 O O . GLY A 1 117 ? -27.223 9.718 26.052 1.00 66.81 117 GLY A O 1
ATOM 917 N N . ILE A 1 118 ? -25.600 9.265 27.538 1.00 66.44 118 ILE A N 1
ATOM 918 C CA . ILE A 1 118 ? -24.517 9.866 26.760 1.00 66.44 118 ILE A CA 1
ATOM 919 C C . ILE A 1 118 ? -24.076 8.821 25.725 1.00 66.44 118 ILE A C 1
ATOM 921 O O . ILE A 1 118 ? -23.693 7.715 26.120 1.00 66.44 118 ILE A O 1
ATOM 925 N N . PRO A 1 119 ? -24.096 9.135 24.416 1.00 55.56 119 PRO A N 1
ATOM 926 C CA . PRO A 1 119 ? -23.602 8.225 23.387 1.00 55.56 119 PRO A CA 1
ATOM 927 C C . PRO A 1 119 ? -22.175 7.759 23.709 1.00 55.56 119 PRO A C 1
ATOM 929 O O . PRO A 1 119 ? -21.331 8.560 24.117 1.00 55.56 119 PRO A O 1
ATOM 932 N N . ALA A 1 120 ? -21.894 6.464 23.525 1.00 49.00 120 ALA A N 1
ATOM 933 C CA . ALA A 1 120 ? -20.604 5.835 23.855 1.00 49.00 120 ALA A CA 1
ATOM 934 C C . ALA A 1 120 ? -19.389 6.465 23.129 1.00 49.00 120 ALA A C 1
ATOM 936 O O . ALA A 1 120 ? -18.242 6.235 23.513 1.00 49.00 120 ALA A O 1
ATOM 937 N N . ASP A 1 121 ? -19.652 7.307 22.130 1.00 48.62 121 ASP A N 1
ATOM 938 C CA . ASP A 1 121 ? -18.714 8.096 21.327 1.00 48.62 121 ASP A CA 1
ATOM 939 C C . ASP A 1 121 ? -17.892 9.124 22.139 1.00 48.62 121 ASP A C 1
ATOM 941 O O . ASP A 1 121 ? -16.927 9.696 21.633 1.00 48.62 121 ASP A O 1
ATOM 945 N N . TYR A 1 122 ? -18.244 9.366 23.408 1.00 43.53 122 TYR A N 1
ATOM 946 C CA . TYR A 1 122 ? -17.621 10.384 24.268 1.00 43.53 122 TYR A CA 1
ATOM 947 C C . TYR A 1 122 ? -16.259 10.012 24.876 1.00 43.53 122 TYR A C 1
ATOM 949 O O . TYR A 1 122 ? -15.632 10.847 25.525 1.00 43.53 122 TYR A O 1
ATOM 957 N N . LEU A 1 123 ? -15.776 8.784 24.679 1.00 49.38 123 LEU A N 1
ATOM 958 C CA . LEU A 1 123 ? -14.611 8.247 25.392 1.00 49.38 123 LEU A CA 1
ATOM 959 C C . LEU A 1 123 ? -13.255 8.420 24.663 1.00 49.38 123 LEU A C 1
ATOM 961 O O . LEU A 1 123 ? -12.262 7.775 24.998 1.00 49.38 123 LEU A O 1
ATOM 965 N N . GLY A 1 124 ? -13.186 9.349 23.706 1.00 52.28 124 GLY A N 1
ATOM 966 C CA . GLY A 1 124 ? -11.941 10.028 23.312 1.00 52.28 124 GLY A CA 1
ATOM 967 C C . GLY A 1 124 ? -11.053 9.347 22.264 1.00 52.28 124 GLY A C 1
ATOM 968 O O . GLY A 1 124 ? -10.180 10.015 21.715 1.00 52.28 124 GLY A O 1
ATOM 969 N N . LEU A 1 125 ? -11.273 8.074 21.926 1.00 56.16 125 LEU A N 1
ATOM 970 C CA . LEU A 1 125 ? -10.543 7.428 20.830 1.00 56.16 125 LEU A CA 1
ATOM 971 C C . LEU A 1 125 ? -11.164 7.810 19.487 1.00 56.16 125 LEU A C 1
ATOM 973 O O . LEU A 1 125 ? -12.329 7.510 19.211 1.00 56.16 125 LEU A O 1
ATOM 977 N N . ARG A 1 126 ? -10.365 8.493 18.669 1.00 60.12 126 ARG A N 1
ATOM 978 C CA . ARG A 1 126 ? -10.736 8.941 17.331 1.00 60.12 126 ARG A CA 1
ATOM 979 C C . ARG A 1 126 ? -9.875 8.254 16.281 1.00 60.12 126 ARG A C 1
ATOM 981 O O . ARG A 1 126 ? -8.690 8.007 16.511 1.00 60.12 126 ARG A O 1
ATOM 988 N N . ASP A 1 127 ? -10.475 7.933 15.140 1.00 64.19 127 ASP A N 1
ATOM 989 C CA . ASP A 1 127 ? -9.739 7.397 13.998 1.00 64.19 127 ASP A CA 1
ATOM 990 C C . ASP A 1 127 ? -8.842 8.480 13.390 1.00 64.19 127 ASP A C 1
ATOM 992 O O . ASP A 1 127 ? -8.834 9.637 13.819 1.00 64.19 127 ASP A O 1
ATOM 996 N N . TYR A 1 128 ? -8.100 8.110 12.349 1.00 66.50 128 TYR A N 1
ATOM 997 C CA . TYR A 1 128 ? -7.299 9.049 11.567 1.00 66.50 128 TYR A CA 1
ATOM 998 C C . TYR A 1 128 ? -8.053 10.332 11.139 1.00 66.50 128 TYR A C 1
ATOM 1000 O O . TYR A 1 128 ? -7.442 11.394 11.048 1.00 66.50 128 TYR A O 1
ATOM 1008 N N . PHE A 1 129 ? -9.369 10.269 10.902 1.00 65.69 129 PHE A N 1
ATOM 1009 C CA . PHE A 1 129 ? -10.188 11.409 10.473 1.00 65.69 129 PHE A CA 1
ATOM 1010 C C . PHE A 1 129 ? -10.855 12.168 11.623 1.00 65.69 129 PHE A C 1
ATOM 1012 O O . PHE A 1 129 ? -11.596 13.122 11.374 1.00 65.69 129 PHE A O 1
ATOM 1019 N N . GLY A 1 130 ? -10.603 11.782 12.873 1.00 61.47 130 GLY A N 1
ATOM 1020 C CA . GLY A 1 130 ? -11.236 12.401 14.028 1.00 61.47 130 GLY A CA 1
ATOM 1021 C C . GLY A 1 130 ? -12.620 11.830 14.357 1.00 61.47 130 GLY A C 1
ATOM 1022 O O . GLY A 1 130 ? -13.291 12.395 15.228 1.00 61.47 130 GLY A O 1
ATOM 1023 N N . ASN A 1 131 ? -13.056 10.752 13.694 1.00 60.62 131 ASN A N 1
ATOM 1024 C CA . ASN A 1 131 ? -14.341 10.106 13.958 1.00 60.62 131 ASN A CA 1
ATOM 1025 C C . ASN A 1 131 ? -14.250 9.233 15.216 1.00 60.62 131 ASN A C 1
ATOM 1027 O O . ASN A 1 131 ? -13.238 8.553 15.396 1.00 60.62 131 ASN A O 1
ATOM 1031 N N . PRO A 1 132 ? -15.284 9.209 16.072 1.00 59.59 132 PRO A N 1
ATOM 1032 C CA . PRO A 1 132 ? -15.311 8.330 17.236 1.00 59.59 132 PRO A CA 1
ATOM 1033 C C . PRO A 1 132 ? -15.269 6.863 16.802 1.00 59.59 132 PRO A C 1
ATOM 1035 O O . PRO A 1 132 ? -15.919 6.471 15.830 1.00 59.59 132 PRO A O 1
ATOM 1038 N N . ILE A 1 133 ? -14.494 6.053 17.521 1.00 58.03 133 ILE A N 1
ATOM 1039 C CA . ILE A 1 133 ? -14.301 4.647 17.172 1.00 58.03 133 ILE A CA 1
ATOM 1040 C C . ILE A 1 133 ? -15.133 3.751 18.092 1.00 58.03 133 ILE A C 1
ATOM 1042 O O . ILE A 1 133 ? -15.014 3.856 19.317 1.00 58.03 133 ILE A O 1
ATOM 1046 N N . PRO A 1 134 ? -15.931 2.817 17.542 1.00 51.41 134 PRO A N 1
ATOM 1047 C CA . PRO A 1 134 ? -16.624 1.828 18.353 1.00 51.41 134 PRO A CA 1
ATOM 1048 C C . PRO A 1 134 ? -15.614 0.935 19.088 1.00 51.41 134 PRO A C 1
ATOM 1050 O O . PRO A 1 134 ? -14.667 0.416 18.507 1.00 51.41 134 PRO A O 1
ATOM 1053 N N . TYR A 1 135 ? -15.845 0.702 20.382 1.00 50.34 135 TYR A N 1
ATOM 1054 C CA . TYR A 1 135 ? -14.941 0.006 21.314 1.00 50.34 135 TYR A CA 1
ATOM 1055 C C . TYR A 1 135 ? -14.585 -1.457 20.997 1.00 50.34 135 TYR A C 1
ATOM 1057 O O . TYR A 1 135 ? -13.915 -2.117 21.800 1.00 50.34 135 TYR A O 1
ATOM 1065 N N . ARG A 1 136 ? -15.049 -1.981 19.863 1.00 49.66 136 ARG A N 1
ATOM 1066 C CA . ARG A 1 136 ? -14.866 -3.360 19.420 1.00 49.66 136 ARG A CA 1
ATOM 1067 C C . ARG A 1 136 ? -14.306 -3.351 18.003 1.00 49.66 136 ARG A C 1
ATOM 1069 O O . ARG A 1 136 ? -14.958 -2.853 17.093 1.00 49.66 136 ARG A O 1
ATOM 1076 N N . GLY A 1 137 ? -13.127 -3.937 17.837 1.00 53.12 137 GLY A N 1
ATOM 1077 C CA . GLY A 1 137 ? -12.438 -4.041 16.553 1.00 53.12 137 GLY A CA 1
ATOM 1078 C C . GLY A 1 137 ? -11.010 -3.525 16.638 1.00 53.12 137 GLY A C 1
ATOM 1079 O O . GLY A 1 137 ? -10.627 -2.895 17.626 1.00 53.12 137 GLY A O 1
ATOM 1080 N N . ALA A 1 138 ? -10.217 -3.832 15.615 1.00 61.28 138 ALA A N 1
ATOM 1081 C CA . ALA A 1 138 ? -8.965 -3.123 15.433 1.00 61.28 138 ALA A CA 1
ATOM 1082 C C . ALA A 1 138 ? -9.246 -1.757 14.776 1.00 61.28 138 ALA A C 1
ATOM 1084 O O . ALA A 1 138 ? -10.270 -1.613 14.100 1.00 61.28 138 ALA A O 1
ATOM 1085 N N . PHE A 1 139 ? -8.357 -0.775 14.926 1.00 65.00 139 PHE A N 1
ATOM 1086 C CA . PHE A 1 139 ? -8.417 0.502 14.199 1.00 65.00 139 PHE A CA 1
ATOM 1087 C C . PHE A 1 139 ? -7.047 1.176 14.092 1.00 65.00 139 PHE A C 1
ATOM 1089 O O . PHE A 1 139 ? -6.159 0.907 14.898 1.00 65.00 139 PHE A O 1
ATOM 1096 N N . LEU A 1 140 ? -6.903 2.094 13.127 1.00 69.00 140 LEU A N 1
ATOM 1097 C CA . LEU A 1 140 ? -5.784 3.040 13.104 1.00 69.00 140 LEU A CA 1
ATOM 1098 C C . LEU A 1 140 ? -6.151 4.321 13.859 1.00 69.00 140 LEU A C 1
ATOM 1100 O O . LEU A 1 140 ? -7.035 5.065 13.419 1.00 69.00 140 LEU A O 1
ATOM 1104 N N . ALA A 1 141 ? -5.478 4.563 14.981 1.00 63.56 141 ALA A N 1
ATOM 1105 C CA . ALA A 1 141 ? -5.660 5.745 15.816 1.00 63.56 141 ALA A CA 1
ATOM 1106 C C . ALA A 1 141 ? -4.610 6.805 15.487 1.00 63.56 141 ALA A C 1
ATOM 1108 O O . ALA A 1 141 ? -3.444 6.474 15.274 1.00 63.56 141 ALA A O 1
ATOM 1109 N N . LEU A 1 142 ? -5.016 8.075 15.503 1.00 65.88 142 LEU A N 1
ATOM 1110 C CA . LEU A 1 142 ? -4.096 9.206 15.456 1.00 65.88 142 LEU A CA 1
ATOM 1111 C C . LEU A 1 142 ? -4.028 9.842 16.844 1.00 65.88 142 LEU A C 1
ATOM 1113 O O . LEU A 1 142 ? -5.049 10.295 17.361 1.00 65.88 142 LEU A O 1
ATOM 1117 N N . PHE A 1 143 ? -2.838 9.926 17.437 1.00 61.00 143 PHE A N 1
ATOM 1118 C CA . PHE A 1 143 ? -2.649 10.690 18.670 1.00 61.00 143 PHE A CA 1
ATOM 1119 C C . PHE A 1 143 ? -1.390 11.549 18.628 1.00 61.00 143 PHE A C 1
ATOM 1121 O O . PHE A 1 143 ? -0.422 11.249 17.929 1.00 61.00 143 PHE A O 1
ATOM 1128 N N . GLN A 1 144 ? -1.421 12.651 19.375 1.00 52.75 144 GLN A N 1
ATOM 1129 C CA . GLN A 1 144 ? -0.304 13.576 19.496 1.00 52.75 144 GLN A CA 1
ATOM 1130 C C . GLN A 1 144 ? 0.313 13.440 20.889 1.00 52.75 144 GLN A C 1
ATOM 1132 O O . GLN A 1 144 ? -0.381 13.585 21.892 1.00 52.75 144 GLN A O 1
ATOM 1137 N N . MET A 1 145 ? 1.618 13.186 20.959 1.00 46.75 145 MET A N 1
ATOM 1138 C CA . MET A 1 145 ? 2.363 13.131 22.220 1.00 46.75 145 MET A CA 1
ATOM 1139 C C . MET A 1 145 ? 3.701 13.852 22.048 1.00 46.75 145 MET A C 1
ATOM 1141 O O . MET A 1 145 ? 4.405 13.637 21.064 1.00 46.75 145 MET A O 1
ATOM 1145 N N . ASN A 1 146 ? 4.057 14.738 22.983 1.00 52.28 146 ASN A N 1
ATOM 1146 C CA . ASN A 1 146 ? 5.303 15.523 22.936 1.00 52.28 146 ASN A CA 1
ATOM 1147 C C . ASN A 1 146 ? 5.501 16.300 21.614 1.00 52.28 146 ASN A C 1
ATOM 1149 O O . ASN A 1 146 ? 6.610 16.389 21.093 1.00 52.28 146 ASN A O 1
ATOM 1153 N N . GLY A 1 147 ? 4.413 16.811 21.024 1.00 45.00 147 GLY A N 1
ATOM 1154 C CA . GLY A 1 147 ? 4.450 17.517 19.735 1.00 45.00 147 GLY A CA 1
ATOM 1155 C C . GLY A 1 147 ? 4.657 16.619 18.502 1.00 45.00 147 GLY A C 1
ATOM 1156 O O . GLY A 1 147 ? 4.735 17.134 17.385 1.00 45.00 147 GLY A O 1
ATOM 1157 N N . ARG A 1 148 ? 4.714 15.293 18.677 1.00 45.44 148 ARG A N 1
ATOM 1158 C CA . ARG A 1 148 ? 4.858 14.298 17.605 1.00 45.44 148 ARG A CA 1
ATOM 1159 C C . ARG A 1 148 ? 3.540 13.581 17.344 1.00 45.44 148 ARG A C 1
ATOM 1161 O O . ARG A 1 148 ? 2.753 13.387 18.270 1.00 45.44 148 ARG A O 1
ATOM 1168 N N . PHE A 1 149 ? 3.299 13.219 16.089 1.00 56.19 149 PHE A N 1
ATOM 1169 C CA . PHE A 1 149 ? 2.107 12.481 15.672 1.00 56.19 149 PHE A CA 1
ATOM 1170 C C . PHE A 1 149 ? 2.411 10.993 15.626 1.00 56.19 149 PHE A C 1
ATOM 1172 O O . PHE A 1 149 ? 3.444 10.604 15.090 1.00 56.19 149 PHE A O 1
ATOM 1179 N N . TYR A 1 150 ? 1.486 10.187 16.130 1.00 57.31 150 TYR A N 1
ATOM 1180 C CA . TYR A 1 150 ? 1.581 8.738 16.146 1.00 57.31 150 TYR A CA 1
ATOM 1181 C C . TYR A 1 150 ? 0.376 8.144 15.433 1.00 57.31 150 TYR A C 1
ATOM 1183 O O . TYR A 1 150 ? -0.761 8.548 15.686 1.00 57.31 150 TYR A O 1
ATOM 1191 N N . LEU A 1 151 ? 0.639 7.176 14.561 1.00 66.75 151 LEU A N 1
ATOM 1192 C CA . LEU A 1 151 ? -0.366 6.268 14.031 1.00 66.75 151 LEU A CA 1
ATOM 1193 C C . LEU A 1 151 ? -0.206 4.937 14.769 1.00 66.75 151 LEU A C 1
ATOM 1195 O O . LEU A 1 151 ? 0.855 4.326 14.648 1.00 66.75 151 LEU A O 1
ATOM 1199 N N . SER A 1 152 ? -1.204 4.487 15.531 1.00 66.12 152 SER A N 1
ATOM 1200 C CA . SER A 1 152 ? -1.181 3.163 16.173 1.00 66.12 152 SER A CA 1
ATOM 1201 C C . SER A 1 152 ? -2.229 2.224 15.599 1.00 66.12 152 SER A C 1
ATOM 1203 O O . SER A 1 152 ? -3.333 2.646 15.267 1.00 66.12 152 SER A O 1
ATOM 1205 N N . GLU A 1 153 ? -1.890 0.937 15.515 1.00 72.19 153 GLU A N 1
ATOM 1206 C CA . GLU A 1 153 ? -2.892 -0.123 15.482 1.00 72.19 153 GLU A CA 1
ATOM 1207 C C . GLU A 1 153 ? -3.364 -0.353 16.918 1.00 72.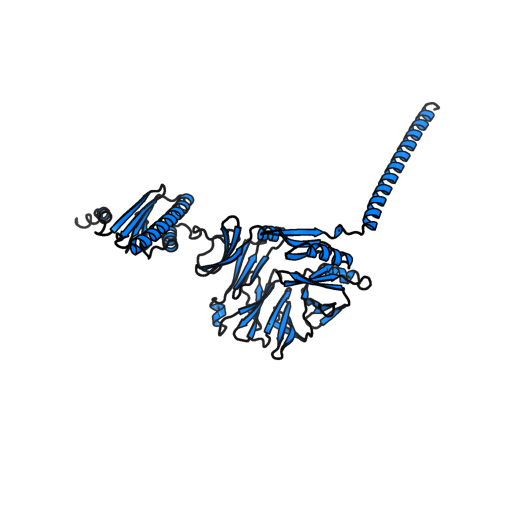19 153 GLU A C 1
ATOM 1209 O O . GLU A 1 153 ? -2.593 -0.776 17.782 1.00 72.19 153 GLU A O 1
ATOM 1214 N N . GLU A 1 154 ? -4.632 -0.068 17.175 1.00 68.81 154 GLU A N 1
ATOM 1215 C CA . GLU A 1 154 ? -5.298 -0.436 18.416 1.00 68.81 154 GLU A CA 1
ATOM 1216 C C . GLU A 1 154 ? -6.065 -1.726 18.187 1.00 68.81 154 GLU A C 1
ATOM 1218 O O . GLU A 1 154 ? -6.951 -1.765 17.339 1.00 68.81 154 GLU A O 1
ATOM 1223 N N . ARG A 1 155 ? -5.760 -2.783 18.942 1.00 66.44 155 ARG A N 1
ATOM 1224 C CA . ARG A 1 155 ? -6.475 -4.064 18.863 1.00 66.44 155 ARG A CA 1
ATOM 1225 C C . ARG A 1 155 ? -6.629 -4.665 20.249 1.00 66.44 155 ARG A C 1
ATOM 1227 O O . ARG A 1 155 ? -5.653 -4.828 20.975 1.00 66.44 155 ARG A O 1
ATOM 1234 N N . ASN A 1 156 ? -7.862 -5.004 20.631 1.00 62.72 156 ASN A N 1
ATOM 1235 C CA . ASN A 1 156 ? -8.181 -5.623 21.927 1.00 62.72 156 ASN A CA 1
ATOM 1236 C C . ASN A 1 156 ? -7.595 -4.867 23.143 1.00 62.72 156 ASN A C 1
ATOM 1238 O O . ASN A 1 156 ? -7.212 -5.476 24.138 1.00 62.72 156 ASN A O 1
ATOM 1242 N N . GLY A 1 157 ? -7.517 -3.532 23.061 1.00 56.22 157 GLY A N 1
ATOM 1243 C CA . GLY A 1 157 ? -6.962 -2.682 24.121 1.00 56.22 157 GLY A CA 1
ATOM 1244 C C . GLY A 1 157 ? -5.431 -2.629 24.183 1.00 56.22 157 GLY A C 1
ATOM 1245 O O . GLY A 1 157 ? -4.901 -2.139 25.176 1.00 56.22 157 GLY A O 1
ATOM 1246 N N . LYS A 1 158 ? -4.727 -3.133 23.162 1.00 60.25 158 LYS A N 1
ATOM 1247 C CA . LYS A 1 158 ? -3.282 -2.960 22.984 1.00 60.25 158 LYS A CA 1
ATOM 1248 C C . LYS A 1 158 ? -3.002 -2.001 21.828 1.00 60.25 158 LYS A C 1
ATOM 1250 O O . LYS A 1 158 ? -3.524 -2.206 20.734 1.00 60.25 158 LYS A O 1
ATOM 1255 N N . SER A 1 159 ? -2.114 -1.046 22.083 1.00 60.38 159 SER A N 1
ATOM 1256 C CA . SER A 1 159 ? -1.615 -0.057 21.127 1.00 60.38 159 SER A CA 1
ATOM 1257 C C . SER A 1 159 ? -0.262 -0.488 20.567 1.00 60.38 159 SER A C 1
ATOM 1259 O O . SER A 1 159 ? 0.682 -0.683 21.333 1.00 60.38 159 SER A O 1
ATOM 1261 N N . SER A 1 160 ? -0.134 -0.597 19.247 1.00 65.50 160 SER A N 1
ATOM 1262 C CA . SER A 1 160 ? 1.159 -0.779 18.572 1.00 65.50 160 SER A CA 1
ATOM 1263 C C . SER A 1 160 ? 1.442 0.425 17.685 1.00 65.50 160 SER A C 1
ATOM 1265 O O . SER A 1 160 ? 0.709 0.667 16.730 1.00 65.50 160 SER A O 1
ATOM 1267 N N . VAL A 1 161 ? 2.483 1.202 18.001 1.00 61.94 161 VAL A N 1
ATOM 1268 C CA . VAL A 1 161 ? 2.882 2.364 17.190 1.00 61.94 161 VAL A CA 1
ATOM 1269 C C . VAL A 1 161 ? 3.401 1.878 15.837 1.00 61.94 161 VAL A C 1
ATOM 1271 O O . VAL A 1 161 ? 4.347 1.098 15.776 1.00 61.94 161 VAL A O 1
ATOM 1274 N N . LEU A 1 162 ? 2.778 2.350 14.760 1.00 64.94 162 LEU A N 1
ATOM 1275 C CA . LEU A 1 162 ? 3.134 2.033 13.377 1.00 64.94 162 LEU A CA 1
ATOM 1276 C C . LEU A 1 162 ? 4.003 3.117 12.742 1.00 64.94 162 LEU A C 1
ATOM 1278 O O . LEU A 1 162 ? 4.882 2.812 11.941 1.00 64.94 162 LEU A O 1
ATOM 1282 N N . LEU A 1 163 ? 3.735 4.384 13.065 1.00 65.62 163 LEU A N 1
ATOM 1283 C CA . LEU A 1 163 ? 4.459 5.525 12.512 1.00 65.62 163 LEU A CA 1
ATOM 1284 C C . LEU A 1 163 ? 4.492 6.669 13.525 1.00 65.62 163 LEU A C 1
ATOM 1286 O O . LEU A 1 163 ? 3.484 6.938 14.173 1.00 65.62 163 LEU A O 1
ATOM 1290 N N . GLU A 1 164 ? 5.635 7.343 13.632 1.00 53.97 164 GLU A N 1
ATOM 1291 C CA . GLU A 1 164 ? 5.851 8.530 14.464 1.00 53.97 164 GLU A CA 1
ATOM 1292 C C . GLU A 1 164 ? 6.351 9.668 13.563 1.00 53.97 164 GLU A C 1
ATOM 1294 O O . GLU A 1 164 ? 7.525 9.665 13.220 1.00 53.97 164 GLU A O 1
ATOM 1299 N N . GLU A 1 165 ? 5.503 10.613 13.126 1.00 59.12 165 GLU A N 1
ATOM 1300 C CA . GLU A 1 165 ? 5.956 11.766 12.319 1.00 59.12 165 GLU A CA 1
ATOM 1301 C C . GLU A 1 165 ? 4.867 12.831 12.066 1.00 59.12 165 GLU A C 1
ATOM 1303 O O . GLU A 1 165 ? 3.782 12.544 11.561 1.00 59.12 165 GLU A O 1
ATOM 1308 N N . SER A 1 166 ? 5.182 14.103 12.342 1.00 52.12 166 SER A N 1
ATOM 1309 C CA . SER A 1 166 ? 4.212 15.214 12.323 1.00 52.12 166 SER A CA 1
ATOM 1310 C C . SER A 1 166 ? 3.883 15.816 10.957 1.00 52.12 166 SER A C 1
ATOM 1312 O O . SER A 1 166 ? 2.849 16.461 10.796 1.00 52.12 166 SER A O 1
ATOM 1314 N N . GLN A 1 167 ? 4.777 15.671 9.980 1.00 55.97 167 GLN A N 1
ATOM 1315 C CA . GLN A 1 167 ? 4.682 16.385 8.699 1.00 55.97 167 GLN A CA 1
ATOM 1316 C C . GLN A 1 167 ? 4.382 15.470 7.510 1.00 55.97 167 GLN A C 1
ATOM 1318 O O . GLN A 1 167 ? 3.865 15.939 6.497 1.00 55.97 167 GLN A O 1
ATOM 1323 N N . TYR A 1 168 ? 4.648 14.172 7.652 1.00 57.72 168 TYR A N 1
ATOM 1324 C CA . TYR A 1 168 ? 4.531 13.186 6.583 1.00 57.72 168 TYR A CA 1
ATOM 1325 C C . TYR A 1 168 ? 3.117 13.122 5.989 1.00 57.72 168 TYR A C 1
ATOM 1327 O O . TYR A 1 168 ? 2.940 13.224 4.777 1.00 57.72 168 TYR A O 1
ATOM 1335 N N . PHE A 1 169 ? 2.092 13.050 6.843 1.00 57.19 169 PHE A N 1
ATOM 1336 C CA . PHE A 1 169 ? 0.702 12.894 6.405 1.00 57.19 169 PHE A CA 1
ATOM 1337 C C . PHE A 1 169 ? 0.120 14.137 5.730 1.00 57.19 169 PHE A C 1
ATOM 1339 O O . PHE A 1 169 ? -0.520 14.026 4.686 1.00 57.19 169 PHE A O 1
ATOM 1346 N N . ASN A 1 170 ? 0.392 15.322 6.280 1.00 56.22 170 ASN A N 1
ATOM 1347 C CA . ASN A 1 170 ? -0.055 16.585 5.688 1.00 56.22 170 ASN A CA 1
ATOM 1348 C C . ASN A 1 170 ? 0.592 16.819 4.312 1.00 56.22 170 ASN A C 1
ATOM 1350 O O . ASN A 1 170 ? -0.033 17.386 3.418 1.00 56.22 170 ASN A O 1
ATOM 1354 N N . GLN A 1 171 ? 1.831 16.352 4.125 1.00 53.50 171 GLN A N 1
ATOM 1355 C CA . GLN A 1 171 ? 2.548 16.467 2.854 1.00 53.50 171 GLN A CA 1
ATOM 1356 C C . GLN A 1 171 ? 2.129 15.386 1.832 1.00 53.50 171 GLN A C 1
ATOM 1358 O O . GLN A 1 171 ? 2.102 15.653 0.635 1.00 53.50 171 GLN A O 1
ATOM 1363 N N . LEU A 1 172 ? 1.712 14.193 2.274 1.00 55.88 172 LEU A N 1
ATOM 1364 C CA . LEU A 1 172 ? 1.081 13.176 1.414 1.00 55.88 172 LEU A CA 1
ATOM 1365 C C . LEU A 1 172 ? -0.275 13.638 0.863 1.00 55.88 172 LEU A C 1
ATOM 1367 O O . LEU A 1 172 ? -0.578 13.434 -0.314 1.00 55.88 172 LEU A O 1
ATOM 1371 N N . GLN A 1 173 ? -1.078 14.296 1.704 1.00 53.28 173 GLN A N 1
ATOM 1372 C CA . GLN A 1 173 ? -2.354 14.880 1.296 1.00 53.28 173 GLN A CA 1
ATOM 1373 C C . GLN A 1 173 ? -2.156 15.990 0.252 1.00 53.28 173 GLN A C 1
ATOM 1375 O O . GLN A 1 173 ? -2.897 16.046 -0.730 1.00 53.28 173 GLN A O 1
ATOM 1380 N N . SER A 1 174 ? -1.140 16.845 0.419 1.00 46.19 174 SER A N 1
ATOM 1381 C CA . SER A 1 174 ? -0.820 17.889 -0.565 1.00 46.19 174 SER A CA 1
ATOM 1382 C C . SER A 1 174 ? -0.212 17.340 -1.861 1.00 46.19 174 SER A C 1
ATOM 1384 O O . SER A 1 174 ? -0.341 17.978 -2.904 1.00 46.19 174 SER A O 1
ATOM 1386 N N . ALA A 1 175 ? 0.375 16.139 -1.831 1.00 48.09 175 ALA A N 1
ATOM 1387 C CA . ALA A 1 175 ? 0.841 15.414 -3.014 1.00 48.09 175 ALA A CA 1
ATOM 1388 C C . ALA A 1 175 ? -0.286 14.713 -3.807 1.00 48.09 175 ALA A C 1
ATOM 1390 O O . ALA A 1 175 ? -0.017 14.123 -4.851 1.00 48.09 175 ALA A O 1
ATOM 1391 N N . GLY A 1 176 ? -1.545 14.792 -3.350 1.00 49.84 176 GLY A N 1
ATOM 1392 C CA . GLY A 1 176 ? -2.721 14.355 -4.114 1.00 49.84 176 GLY A CA 1
ATOM 1393 C C . GLY A 1 176 ? -3.161 12.902 -3.903 1.00 49.84 176 GLY A C 1
ATOM 1394 O O . GLY A 1 176 ? -4.017 12.414 -4.641 1.00 49.84 176 GLY A O 1
ATOM 1395 N N . GLY A 1 177 ? -2.630 12.197 -2.899 1.00 58.69 177 GLY A N 1
ATOM 1396 C CA . GLY A 1 177 ? -3.090 10.846 -2.563 1.00 58.69 177 GLY A CA 1
ATOM 1397 C C . GLY A 1 177 ? -4.519 10.846 -2.002 1.00 58.69 177 GLY A C 1
ATOM 1398 O O . GLY A 1 177 ? -4.794 11.500 -1.000 1.00 58.69 177 GLY A O 1
ATOM 1399 N N . GLN A 1 178 ? -5.444 10.098 -2.618 1.00 62.03 178 GLN A N 1
ATOM 1400 C CA . GLN A 1 178 ? -6.820 9.926 -2.107 1.00 62.03 178 GLN A CA 1
ATOM 1401 C C . GLN A 1 178 ? -7.004 8.660 -1.258 1.00 62.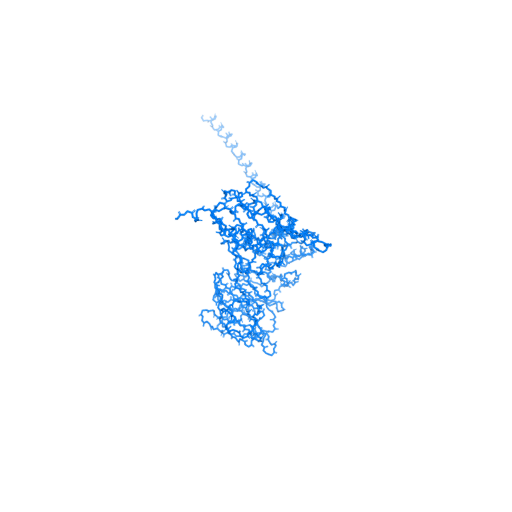03 178 GLN A C 1
ATOM 1403 O O . GLN A 1 178 ? -8.020 8.519 -0.574 1.00 62.03 178 GLN A O 1
ATOM 1408 N N . LEU A 1 179 ? -6.037 7.743 -1.296 1.00 64.50 179 LEU A N 1
ATOM 1409 C CA . LEU A 1 179 ? -6.079 6.448 -0.630 1.00 64.50 179 LEU A CA 1
ATOM 1410 C C . LEU A 1 179 ? -4.688 6.101 -0.092 1.00 64.50 179 LEU A C 1
ATOM 1412 O O . LEU A 1 179 ? -3.703 6.224 -0.813 1.00 64.50 179 LEU A O 1
ATOM 1416 N N . MET A 1 180 ? -4.620 5.630 1.150 1.00 70.25 180 MET A N 1
ATOM 1417 C CA . MET A 1 180 ? -3.430 5.026 1.748 1.00 70.25 180 MET A CA 1
ATOM 1418 C C . MET A 1 180 ? -3.756 3.590 2.147 1.00 70.25 180 MET A C 1
ATOM 1420 O O . MET A 1 180 ? -4.869 3.318 2.595 1.00 70.25 180 MET A O 1
ATOM 1424 N N . ALA A 1 181 ? -2.800 2.679 1.998 1.00 71.75 181 ALA A N 1
ATOM 1425 C CA . ALA A 1 181 ? -2.937 1.304 2.452 1.00 71.75 181 ALA A CA 1
ATOM 1426 C C . ALA A 1 181 ? -1.760 0.943 3.363 1.00 71.75 181 ALA A C 1
ATOM 1428 O O . ALA A 1 181 ? -0.613 1.210 3.008 1.00 71.75 181 ALA A O 1
ATOM 1429 N N . TYR A 1 182 ? -2.036 0.335 4.518 1.00 68.94 182 TYR A N 1
ATOM 1430 C CA . TYR A 1 182 ? -1.005 -0.155 5.433 1.00 68.94 182 TYR A CA 1
ATOM 1431 C C . TYR A 1 182 ? -1.057 -1.667 5.503 1.00 68.94 182 TYR A C 1
ATOM 1433 O O . TYR A 1 182 ? -2.057 -2.256 5.915 1.00 68.94 182 TYR A O 1
ATOM 1441 N N . ARG A 1 183 ? 0.055 -2.282 5.113 1.00 68.44 183 ARG A N 1
ATOM 1442 C CA . ARG A 1 183 ? 0.271 -3.717 5.216 1.00 68.44 183 ARG A CA 1
ATOM 1443 C C . ARG A 1 183 ? 1.001 -4.018 6.519 1.00 68.44 183 ARG A C 1
ATOM 1445 O O . ARG A 1 183 ? 2.165 -3.651 6.665 1.00 68.44 183 ARG A O 1
ATOM 1452 N N . LEU A 1 184 ? 0.331 -4.710 7.428 1.00 70.19 184 LEU A N 1
ATOM 1453 C CA . LEU A 1 184 ? 0.924 -5.303 8.623 1.00 70.19 184 LEU A CA 1
ATOM 1454 C C . LEU A 1 184 ? 1.078 -6.814 8.414 1.00 70.19 184 LEU A C 1
ATOM 1456 O O . LEU A 1 184 ? 0.586 -7.372 7.433 1.00 70.19 184 LEU A O 1
ATOM 1460 N N . ARG A 1 185 ? 1.772 -7.489 9.336 1.00 65.50 185 ARG A N 1
ATOM 1461 C CA . ARG A 1 185 ? 2.089 -8.925 9.218 1.00 65.50 185 ARG A CA 1
ATOM 1462 C C . ARG A 1 185 ? 0.846 -9.804 9.008 1.00 65.50 185 ARG A C 1
ATOM 1464 O O . ARG A 1 185 ? 0.922 -10.807 8.310 1.00 65.50 185 ARG A O 1
ATOM 1471 N N . ASN A 1 186 ? -0.278 -9.441 9.621 1.00 66.50 186 ASN A N 1
ATOM 1472 C CA . ASN A 1 186 ? -1.528 -10.207 9.604 1.00 66.50 186 ASN A CA 1
ATOM 1473 C C . ASN A 1 186 ? -2.774 -9.333 9.379 1.00 66.50 186 ASN A C 1
ATOM 1475 O O . ASN A 1 186 ? -3.894 -9.787 9.621 1.00 66.50 186 ASN A O 1
ATOM 1479 N N . SER A 1 187 ? -2.596 -8.081 8.953 1.00 70.00 187 SER A N 1
ATOM 1480 C CA . SER A 1 187 ? -3.709 -7.176 8.683 1.00 70.00 187 SER A CA 1
ATOM 1481 C C . SER A 1 187 ? -3.417 -6.218 7.533 1.00 70.00 187 SER A C 1
ATOM 1483 O O . SER A 1 187 ? -2.273 -5.843 7.273 1.00 70.00 187 SER A O 1
ATOM 1485 N N . LEU A 1 188 ? -4.476 -5.841 6.817 1.00 73.44 188 LEU A N 1
ATOM 1486 C CA . LEU A 1 188 ? -4.427 -4.842 5.753 1.00 73.44 188 LEU A CA 1
ATOM 1487 C C . LEU A 1 188 ? -5.415 -3.728 6.065 1.00 73.44 188 LEU A C 1
ATOM 1489 O O . LEU A 1 188 ? -6.612 -3.976 6.212 1.00 73.44 188 LEU A O 1
ATOM 1493 N N . TRP A 1 189 ? -4.907 -2.507 6.128 1.00 75.69 189 TRP A N 1
ATOM 1494 C CA . TRP A 1 189 ? -5.675 -1.304 6.413 1.00 75.69 189 TRP A CA 1
ATOM 1495 C C . TRP A 1 189 ? -5.785 -0.425 5.183 1.00 75.69 189 TRP A C 1
ATOM 1497 O O . TRP A 1 189 ? -4.809 -0.280 4.452 1.00 75.69 189 TRP A O 1
ATOM 1507 N N . PHE A 1 190 ? -6.931 0.227 5.007 1.00 74.25 190 PHE A N 1
ATOM 1508 C CA . PHE A 1 190 ? -7.128 1.249 3.986 1.00 74.25 190 PHE A CA 1
ATOM 1509 C C . PHE A 1 190 ? -7.693 2.526 4.597 1.00 74.25 190 PHE A C 1
ATOM 1511 O O . PHE A 1 190 ? -8.704 2.514 5.298 1.00 74.25 190 PHE A O 1
ATOM 1518 N N . VAL A 1 191 ? -7.060 3.644 4.263 1.00 73.50 191 VAL A N 1
ATOM 1519 C CA . VAL A 1 191 ? -7.452 4.995 4.654 1.00 73.50 191 VAL A CA 1
ATOM 1520 C C . VAL A 1 191 ? -7.803 5.763 3.385 1.00 73.50 191 VAL A C 1
ATOM 1522 O O . VAL A 1 191 ? -6.934 6.204 2.637 1.00 73.50 191 VAL A O 1
ATOM 1525 N N . ASN A 1 192 ? -9.095 5.910 3.109 1.00 71.75 192 ASN A N 1
ATOM 1526 C CA . ASN A 1 192 ? -9.599 6.724 2.010 1.00 71.75 192 ASN A CA 1
ATOM 1527 C C . ASN A 1 192 ? -9.733 8.178 2.476 1.00 71.75 192 ASN A C 1
ATOM 1529 O O . ASN A 1 192 ? -10.706 8.535 3.142 1.00 71.75 192 ASN A O 1
ATOM 1533 N N . ILE A 1 193 ? -8.749 9.005 2.117 1.00 69.56 193 ILE A N 1
ATOM 1534 C CA . ILE A 1 193 ? -8.657 10.421 2.494 1.00 69.56 193 ILE A CA 1
ATOM 1535 C C . ILE A 1 193 ? -9.831 11.210 1.913 1.00 69.56 193 ILE A C 1
ATOM 1537 O O . ILE A 1 193 ? -10.488 11.957 2.637 1.00 69.56 193 ILE A O 1
ATOM 1541 N N . GLY A 1 194 ? -10.144 11.003 0.629 1.00 65.69 194 GLY A N 1
ATOM 1542 C CA . GLY A 1 194 ? -11.210 11.744 -0.054 1.00 65.69 194 GLY A CA 1
ATOM 1543 C C . GLY A 1 194 ? -12.594 11.505 0.554 1.00 65.69 194 GLY A C 1
ATOM 1544 O O . GLY A 1 194 ? -13.406 12.421 0.643 1.00 65.69 194 GLY A O 1
ATOM 1545 N N . ARG A 1 195 ? -12.857 10.280 1.019 1.00 66.00 195 ARG A N 1
ATOM 1546 C CA . ARG A 1 195 ? -14.133 9.894 1.642 1.00 66.00 195 ARG A CA 1
ATOM 1547 C C . ARG A 1 195 ? -14.101 9.901 3.169 1.00 66.00 195 ARG A C 1
ATOM 1549 O O . ARG A 1 195 ? -15.101 9.514 3.768 1.00 66.00 195 ARG A O 1
ATOM 1556 N N . LYS A 1 196 ? -12.981 10.301 3.780 1.00 70.44 196 LYS A N 1
ATOM 1557 C CA . LYS A 1 196 ? -12.751 10.292 5.233 1.00 70.44 196 LYS A CA 1
ATOM 1558 C C . LYS A 1 196 ? -13.112 8.963 5.900 1.00 70.44 196 LYS A C 1
ATOM 1560 O O . LYS A 1 196 ? -13.876 8.920 6.860 1.00 70.44 196 LYS A O 1
ATOM 1565 N N . LYS A 1 197 ? -12.603 7.866 5.341 1.00 68.56 197 LYS A N 1
ATOM 1566 C CA . LYS A 1 197 ? -12.942 6.507 5.771 1.00 68.56 197 LYS A CA 1
ATOM 1567 C C . LYS A 1 197 ? -11.703 5.681 6.095 1.00 68.56 197 LYS A C 1
ATOM 1569 O O . LYS A 1 197 ? -10.788 5.618 5.280 1.00 68.56 197 LYS A O 1
ATOM 1574 N N . ASN A 1 198 ? -11.697 5.042 7.259 1.00 71.12 198 ASN A N 1
ATOM 1575 C CA . ASN A 1 198 ? -10.634 4.162 7.736 1.00 71.12 198 ASN A CA 1
ATOM 1576 C C . ASN A 1 198 ? -11.201 2.755 7.952 1.00 71.12 198 ASN A C 1
ATOM 1578 O O . ASN A 1 198 ? -12.224 2.601 8.616 1.00 71.12 198 ASN A O 1
ATOM 1582 N N . PHE A 1 199 ? -10.565 1.742 7.377 1.00 72.94 199 PHE A N 1
ATOM 1583 C CA . PHE A 1 199 ? -11.113 0.395 7.323 1.00 72.94 199 PHE A CA 1
ATOM 1584 C C . PHE A 1 199 ? -10.035 -0.673 7.481 1.00 72.94 199 PHE A C 1
ATOM 1586 O O . PHE A 1 199 ? -8.990 -0.620 6.829 1.00 72.94 199 PHE A O 1
ATOM 1593 N N . LEU A 1 200 ? -10.358 -1.699 8.266 1.00 70.88 200 LEU A N 1
ATOM 1594 C CA . LEU A 1 200 ? -9.645 -2.970 8.283 1.00 70.88 200 LEU A CA 1
ATOM 1595 C C . LEU A 1 200 ? -10.228 -3.879 7.206 1.00 70.88 200 LEU A C 1
ATOM 1597 O O . LEU A 1 200 ? -11.406 -4.218 7.257 1.00 70.88 200 LEU A O 1
ATOM 1601 N N . TYR A 1 201 ? -9.408 -4.280 6.245 1.00 67.69 201 TYR A N 1
ATOM 1602 C CA . TYR A 1 201 ? -9.831 -5.149 5.147 1.00 67.69 201 TYR A CA 1
ATOM 1603 C C . TYR A 1 201 ? -9.585 -6.622 5.431 1.00 67.69 201 TYR A C 1
ATOM 1605 O O . TYR A 1 201 ? -10.333 -7.479 4.968 1.00 67.69 201 TYR A O 1
ATOM 1613 N N . TYR A 1 202 ? -8.529 -6.912 6.183 1.00 64.69 202 TYR A N 1
ATOM 1614 C CA . TYR A 1 202 ? -8.104 -8.271 6.459 1.00 64.69 202 TYR A CA 1
ATOM 1615 C C . TYR A 1 202 ? -7.654 -8.392 7.911 1.00 64.69 202 TYR A C 1
ATOM 1617 O O . TYR A 1 202 ? -6.825 -7.600 8.356 1.00 64.69 202 TYR A O 1
ATOM 1625 N N . SER A 1 203 ? -8.200 -9.370 8.634 1.00 62.56 203 SER A N 1
ATOM 1626 C CA . SER A 1 203 ? -7.806 -9.730 9.995 1.00 62.56 203 SER A CA 1
ATOM 1627 C C . SER A 1 203 ? -7.814 -11.246 10.132 1.00 62.56 203 SER A C 1
ATOM 1629 O O . SER A 1 203 ? -8.788 -11.883 9.736 1.00 62.56 203 SER A O 1
ATOM 1631 N N . ALA A 1 204 ? -6.759 -11.807 10.725 1.00 54.56 204 ALA A N 1
ATOM 1632 C CA . ALA A 1 204 ? -6.661 -13.242 11.004 1.00 54.56 204 ALA A CA 1
ATOM 1633 C C . ALA A 1 204 ? -7.806 -13.786 11.893 1.00 54.56 204 ALA A C 1
ATOM 1635 O O . ALA A 1 204 ? -8.098 -14.974 11.836 1.00 54.56 204 ALA A O 1
ATOM 1636 N N . ASP A 1 205 ? -8.483 -12.928 12.670 1.00 52.25 205 ASP A N 1
ATOM 1637 C CA . ASP A 1 205 ? -9.509 -13.347 13.642 1.00 52.25 205 ASP A CA 1
ATOM 1638 C C . ASP A 1 205 ? -10.944 -13.310 13.082 1.00 52.25 205 ASP A C 1
ATOM 1640 O O . ASP A 1 205 ? -11.895 -13.536 13.832 1.00 52.25 205 ASP A O 1
ATOM 1644 N N . ASP A 1 206 ? -11.147 -12.970 11.804 1.00 51.19 206 ASP A N 1
ATOM 1645 C CA . ASP A 1 206 ? -12.494 -12.913 11.230 1.00 51.19 206 ASP A CA 1
ATOM 1646 C C . ASP A 1 206 ? -13.058 -14.342 11.050 1.00 51.19 206 ASP A C 1
ATOM 1648 O O . ASP A 1 206 ? -12.534 -15.098 10.225 1.00 51.19 206 ASP A O 1
ATOM 1652 N N . PRO A 1 207 ? -14.144 -14.721 11.761 1.00 48.50 207 PRO A N 1
ATOM 1653 C CA . PRO A 1 207 ? -14.708 -16.073 11.723 1.00 48.50 207 PRO A CA 1
ATOM 1654 C C . PRO A 1 207 ? -15.134 -16.517 10.321 1.00 48.50 207 PRO A C 1
ATOM 1656 O O . PRO A 1 207 ? -15.114 -17.702 10.001 1.00 48.50 207 PRO A O 1
ATOM 1659 N N . SER A 1 208 ? -15.511 -15.569 9.459 1.00 44.66 208 SER A N 1
ATOM 1660 C CA . SER A 1 208 ? -15.903 -15.862 8.074 1.00 44.66 208 SER A CA 1
ATOM 1661 C C . SER A 1 208 ? -14.708 -16.154 7.164 1.00 44.66 208 SER A C 1
ATOM 1663 O O . SER A 1 208 ? -14.880 -16.702 6.082 1.00 44.66 208 SER A O 1
ATOM 1665 N N . VAL A 1 209 ? -13.496 -15.805 7.603 1.00 47.25 209 VAL A N 1
ATOM 1666 C CA . VAL A 1 209 ? -12.248 -16.230 6.968 1.00 47.25 209 VAL A CA 1
ATOM 1667 C C . VAL A 1 209 ? -11.783 -17.540 7.614 1.00 47.25 209 VAL A C 1
ATOM 1669 O O . VAL A 1 209 ? -11.561 -18.512 6.906 1.00 47.25 209 VAL A O 1
ATOM 1672 N N . SER A 1 210 ? -11.743 -17.634 8.947 1.00 46.75 210 SER A N 1
ATOM 1673 C CA . SER A 1 210 ? -11.202 -18.813 9.649 1.00 46.75 210 SER A CA 1
ATOM 1674 C C . SER A 1 210 ? -11.991 -20.113 9.452 1.00 46.75 210 SER A C 1
ATOM 1676 O O . SER A 1 210 ? -11.431 -21.195 9.570 1.00 46.75 210 SER A O 1
ATOM 1678 N N . THR A 1 211 ? -13.278 -20.037 9.115 1.00 45.00 211 THR A N 1
ATOM 1679 C CA . THR A 1 211 ? -14.114 -21.225 8.860 1.00 45.00 211 THR A CA 1
ATOM 1680 C C . THR A 1 211 ? -13.814 -21.917 7.527 1.00 45.00 211 THR A C 1
ATOM 1682 O O . THR A 1 211 ? -14.200 -23.069 7.355 1.00 45.00 211 THR A O 1
ATOM 1685 N N . SER A 1 212 ? -13.117 -21.248 6.600 1.00 46.66 212 SER A N 1
ATOM 1686 C CA . SER A 1 212 ? -12.780 -21.798 5.274 1.00 46.66 212 SER A CA 1
ATOM 1687 C C . SER A 1 212 ? -11.351 -22.339 5.178 1.00 46.66 212 SER A C 1
ATOM 1689 O O . SER A 1 212 ? -11.037 -23.052 4.230 1.00 46.66 212 SER A O 1
ATOM 1691 N N . PHE A 1 213 ? -10.478 -21.994 6.130 1.00 51.00 213 PHE A N 1
ATOM 1692 C CA . PHE A 1 213 ? -9.049 -22.296 6.066 1.00 51.00 213 PHE A CA 1
ATOM 1693 C C . PHE A 1 213 ? -8.599 -23.038 7.321 1.00 51.00 213 PHE A C 1
ATOM 1695 O O . PHE A 1 213 ? -8.796 -22.577 8.443 1.00 51.00 213 PHE A O 1
ATOM 1702 N N . GLY A 1 214 ? -7.953 -24.187 7.131 1.00 44.22 214 GLY A N 1
ATOM 1703 C CA . GLY A 1 214 ? -7.258 -24.891 8.202 1.00 44.22 214 GLY A CA 1
ATOM 1704 C C . GLY A 1 214 ? -5.944 -24.193 8.550 1.00 44.22 214 GLY A C 1
ATOM 1705 O O . GLY A 1 214 ? -4.890 -24.680 8.164 1.00 44.22 214 GLY A O 1
ATOM 1706 N N . GLY A 1 215 ? -5.992 -23.061 9.260 1.00 54.53 215 GLY A N 1
ATOM 1707 C CA . GLY A 1 215 ? -4.802 -22.430 9.846 1.00 54.53 215 GLY A CA 1
ATOM 1708 C C . GLY A 1 215 ? -4.707 -20.909 9.708 1.00 54.53 215 GLY A C 1
ATOM 1709 O O . GLY A 1 215 ? -5.567 -20.251 9.122 1.00 54.53 215 GLY A O 1
ATOM 1710 N N . ASP A 1 216 ? -3.623 -20.363 10.268 1.00 63.44 216 ASP A N 1
ATOM 1711 C CA . ASP A 1 216 ? -3.294 -18.939 10.205 1.00 63.44 216 ASP A CA 1
ATOM 1712 C C . ASP A 1 216 ? -2.983 -18.507 8.769 1.00 63.44 216 ASP A C 1
ATOM 1714 O O . ASP A 1 216 ? -2.386 -19.232 7.972 1.00 63.44 216 ASP A O 1
ATOM 1718 N N . LEU A 1 217 ? -3.405 -17.293 8.446 1.00 68.38 217 LEU A N 1
ATOM 1719 C CA . LEU A 1 217 ? -3.563 -16.838 7.079 1.00 68.38 217 LEU A CA 1
ATOM 1720 C C . LEU A 1 217 ? -2.728 -15.554 6.925 1.00 68.38 217 LEU A C 1
ATOM 1722 O O . LEU A 1 217 ? -3.066 -14.500 7.476 1.00 68.38 217 LEU A O 1
ATOM 1726 N N . PHE A 1 218 ? -1.594 -15.642 6.231 1.00 75.94 218 PHE A N 1
ATOM 1727 C CA . PHE A 1 218 ? -0.550 -14.614 6.206 1.00 75.94 218 PHE A CA 1
ATOM 1728 C C . PHE A 1 218 ? -0.605 -13.777 4.937 1.00 75.94 218 PHE A C 1
ATOM 1730 O O . PHE A 1 218 ? -0.575 -14.305 3.829 1.00 75.94 218 PHE A O 1
ATOM 1737 N N . LEU A 1 219 ? -0.634 -12.453 5.080 1.00 79.81 219 LEU A N 1
ATOM 1738 C CA . LEU A 1 219 ? -0.643 -11.564 3.927 1.00 79.81 219 LEU A CA 1
ATOM 1739 C C . LEU A 1 219 ? 0.761 -11.466 3.325 1.00 79.81 219 LEU A C 1
ATOM 1741 O O . LEU A 1 219 ? 1.696 -10.998 3.976 1.00 79.81 219 LEU A O 1
ATOM 1745 N N . LYS A 1 220 ? 0.890 -11.869 2.058 1.00 84.88 220 LYS A N 1
ATOM 1746 C CA . LYS A 1 220 ? 2.171 -11.941 1.355 1.00 84.88 220 LYS A CA 1
ATOM 1747 C C . LYS A 1 220 ? 2.380 -10.783 0.380 1.00 84.88 220 LYS A C 1
ATOM 1749 O O . LYS A 1 220 ? 3.370 -10.058 0.489 1.00 84.88 220 LYS A O 1
ATOM 1754 N N . ALA A 1 221 ? 1.416 -10.519 -0.500 1.00 87.25 221 ALA A N 1
ATOM 1755 C CA . ALA A 1 221 ? 1.473 -9.405 -1.449 1.00 87.25 221 ALA A CA 1
ATOM 1756 C C . ALA A 1 221 ? 0.128 -8.679 -1.552 1.00 87.25 221 ALA A C 1
ATOM 1758 O O . ALA A 1 221 ? -0.920 -9.245 -1.257 1.00 87.25 221 ALA A O 1
ATOM 1759 N N . PHE A 1 222 ? 0.153 -7.411 -1.954 1.00 86.62 222 PHE A N 1
ATOM 1760 C CA . PHE A 1 222 ? -1.047 -6.597 -2.116 1.00 86.62 222 PHE A CA 1
ATOM 1761 C C . PHE A 1 222 ? -0.816 -5.511 -3.167 1.00 86.62 222 PHE A C 1
ATOM 1763 O O . PHE A 1 222 ? 0.262 -4.916 -3.205 1.00 86.62 222 PHE A O 1
ATOM 1770 N N . ASP A 1 223 ? -1.852 -5.231 -3.954 1.00 85.69 223 ASP A N 1
ATOM 1771 C CA . ASP A 1 223 ? -1.917 -4.073 -4.834 1.00 85.69 223 ASP A CA 1
ATOM 1772 C C . ASP A 1 223 ? -3.363 -3.587 -5.045 1.00 85.69 223 ASP A C 1
ATOM 1774 O O . ASP A 1 223 ? -4.334 -4.299 -4.772 1.00 85.69 223 ASP A O 1
ATOM 1778 N N . SER A 1 224 ? -3.506 -2.341 -5.500 1.00 81.56 224 SER A N 1
ATOM 1779 C CA . SER A 1 224 ? -4.788 -1.652 -5.661 1.00 81.56 224 SER A CA 1
ATOM 1780 C C . SER A 1 224 ? -4.771 -0.684 -6.844 1.00 81.56 224 SER A C 1
ATOM 1782 O O . SER A 1 224 ? -3.765 -0.020 -7.097 1.00 81.56 224 SER A O 1
ATOM 1784 N N . ASP A 1 225 ? -5.910 -0.562 -7.529 1.00 76.94 225 ASP A N 1
ATOM 1785 C CA . ASP A 1 225 ? -6.136 0.402 -8.618 1.00 76.94 225 ASP A CA 1
ATOM 1786 C C . ASP A 1 225 ? -6.999 1.609 -8.191 1.00 76.94 225 ASP A C 1
ATOM 1788 O O . ASP A 1 225 ? -7.477 2.387 -9.017 1.00 76.94 225 ASP A O 1
ATOM 1792 N N . GLY A 1 226 ? -7.246 1.769 -6.887 1.00 72.44 226 GLY A N 1
ATOM 1793 C CA . GLY A 1 226 ? -8.099 2.835 -6.349 1.00 72.44 226 GLY A CA 1
ATOM 1794 C C . GLY A 1 226 ? -9.608 2.548 -6.412 1.00 72.44 226 GLY A C 1
ATOM 1795 O O . GLY A 1 226 ? -10.382 3.258 -5.761 1.00 72.44 226 GLY A O 1
ATOM 1796 N N . LYS A 1 227 ? -10.042 1.470 -7.081 1.00 78.69 227 LYS A N 1
ATOM 1797 C CA . LYS A 1 227 ? -11.427 0.955 -7.038 1.00 78.69 227 LYS A CA 1
ATOM 1798 C C . LYS A 1 227 ? -11.515 -0.438 -6.418 1.00 78.69 227 LYS A C 1
ATOM 1800 O O . LYS A 1 227 ? -12.450 -0.722 -5.665 1.00 78.69 227 LYS A O 1
ATOM 1805 N N . SER A 1 228 ? -10.545 -1.283 -6.719 1.00 83.38 228 SER A N 1
ATOM 1806 C CA . SER A 1 228 ? -10.428 -2.681 -6.334 1.00 83.38 228 SER A CA 1
ATOM 1807 C C . SER A 1 228 ? -9.026 -2.995 -5.815 1.00 83.38 228 SER A C 1
ATOM 1809 O O . SER A 1 228 ? -8.087 -2.213 -5.975 1.00 83.38 228 SER A O 1
ATOM 1811 N N . CYS A 1 229 ? -8.909 -4.117 -5.121 1.00 85.94 229 CYS A N 1
ATOM 1812 C CA . CYS A 1 229 ? -7.659 -4.638 -4.609 1.00 85.94 229 CYS A CA 1
ATOM 1813 C C . CYS A 1 229 ? -7.497 -6.106 -4.981 1.00 85.94 229 CYS A C 1
ATOM 1815 O O . CYS A 1 229 ? -8.473 -6.855 -5.048 1.00 85.94 229 CYS A O 1
ATOM 1817 N N . ALA A 1 230 ? -6.242 -6.504 -5.158 1.00 90.31 230 ALA A N 1
ATOM 1818 C CA . ALA A 1 230 ? -5.830 -7.893 -5.214 1.00 90.31 230 ALA A CA 1
ATOM 1819 C C . ALA A 1 230 ? -4.840 -8.165 -4.078 1.00 90.31 230 ALA A C 1
ATOM 1821 O O . ALA A 1 230 ? -3.948 -7.357 -3.804 1.00 90.31 230 ALA A O 1
ATOM 1822 N N . ILE A 1 231 ? -5.017 -9.290 -3.394 1.00 89.06 231 ILE A N 1
ATOM 1823 C CA . ILE A 1 231 ? -4.212 -9.677 -2.235 1.00 89.06 231 ILE A CA 1
ATOM 1824 C C . ILE A 1 231 ? -3.755 -11.113 -2.442 1.00 89.06 231 ILE A C 1
ATOM 1826 O O . ILE A 1 231 ? -4.578 -11.981 -2.704 1.00 89.06 231 ILE A O 1
ATOM 1830 N N . ALA A 1 232 ? -2.461 -11.366 -2.293 1.00 90.38 232 ALA A N 1
ATOM 1831 C CA . ALA A 1 232 ? -1.938 -12.715 -2.161 1.00 90.38 232 ALA A CA 1
ATOM 1832 C C . ALA A 1 232 ? -1.752 -13.035 -0.676 1.00 90.38 232 ALA A C 1
ATOM 1834 O O . ALA A 1 232 ? -1.093 -12.279 0.050 1.00 90.38 232 ALA A O 1
ATOM 1835 N N . VAL A 1 233 ? -2.325 -14.146 -0.233 1.00 87.25 233 VAL A N 1
ATOM 1836 C CA . VAL A 1 233 ? -2.185 -14.665 1.130 1.00 87.25 233 VAL A CA 1
ATOM 1837 C C . VAL A 1 233 ? -1.664 -16.094 1.092 1.00 87.25 233 VAL A C 1
ATOM 1839 O O . VAL A 1 233 ? -1.869 -16.795 0.105 1.00 87.25 233 VAL A O 1
ATOM 1842 N N . VAL A 1 234 ? -1.013 -16.522 2.167 1.00 85.88 234 VAL A N 1
ATOM 1843 C CA . VAL A 1 234 ? -0.528 -17.891 2.350 1.00 85.88 234 VAL A CA 1
ATOM 1844 C C . VAL A 1 234 ? -1.246 -18.514 3.539 1.00 85.88 234 VAL A C 1
ATOM 1846 O O . VAL A 1 234 ? -1.301 -17.903 4.607 1.00 85.88 234 VAL A O 1
ATOM 1849 N N . SER A 1 235 ? -1.795 -19.713 3.360 1.00 80.94 235 SER A N 1
ATOM 1850 C CA . SER A 1 235 ? -2.343 -20.540 4.438 1.00 80.94 235 SER A CA 1
ATOM 1851 C C . SER A 1 235 ? -1.698 -21.922 4.371 1.00 80.94 235 SER A C 1
ATOM 1853 O O . SER A 1 235 ? -1.702 -22.558 3.316 1.00 80.94 235 SER A O 1
ATOM 1855 N N . GLY A 1 236 ? -1.076 -22.359 5.471 1.00 79.88 236 GLY A N 1
ATOM 1856 C CA . GLY A 1 236 ? -0.165 -23.508 5.443 1.00 79.88 236 GLY A CA 1
ATOM 1857 C C . GLY A 1 236 ? 0.979 -23.255 4.455 1.00 79.88 236 GLY A C 1
ATOM 1858 O O . GLY A 1 236 ? 1.752 -22.322 4.654 1.00 79.88 236 GLY A O 1
ATOM 1859 N N . ASP A 1 237 ? 1.003 -24.026 3.363 1.00 79.81 237 ASP A N 1
ATOM 1860 C CA . ASP A 1 237 ? 1.994 -23.943 2.275 1.00 79.81 237 ASP A CA 1
ATOM 1861 C C . ASP A 1 237 ? 1.366 -23.589 0.912 1.00 79.81 237 ASP A C 1
ATOM 1863 O O . ASP A 1 237 ? 1.958 -23.816 -0.145 1.00 79.81 237 ASP A O 1
ATOM 1867 N N . LYS A 1 238 ? 0.127 -23.082 0.908 1.00 86.88 238 LYS A N 1
ATOM 1868 C CA . LYS A 1 238 ? -0.603 -22.751 -0.319 1.00 86.88 238 LYS A CA 1
ATOM 1869 C C . LYS A 1 238 ? -0.854 -21.257 -0.433 1.00 86.88 238 LYS A C 1
ATOM 1871 O O . LYS A 1 238 ? -1.215 -20.597 0.542 1.00 86.88 238 LYS A O 1
ATOM 1876 N N . SER A 1 239 ? -0.687 -20.731 -1.647 1.00 90.62 239 SER A N 1
ATOM 1877 C CA . SER A 1 239 ? -1.044 -19.345 -1.948 1.00 90.62 239 SER A CA 1
ATOM 1878 C C . SER A 1 239 ? -2.494 -19.240 -2.402 1.00 90.62 239 SER A C 1
ATOM 1880 O O . SER A 1 239 ? -2.994 -20.060 -3.172 1.00 90.62 239 SER A O 1
ATOM 1882 N N . HIS A 1 240 ? -3.146 -18.158 -2.000 1.00 89.94 240 HIS A N 1
ATOM 1883 C CA . HIS A 1 240 ? -4.477 -17.785 -2.455 1.00 89.94 240 HIS A CA 1
ATOM 1884 C C . HIS A 1 240 ? -4.443 -16.346 -2.958 1.00 89.94 240 HIS A C 1
ATOM 1886 O O . HIS A 1 240 ? -3.787 -15.486 -2.367 1.00 89.94 240 HIS A O 1
ATOM 1892 N N . ILE A 1 241 ? -5.173 -16.073 -4.036 1.00 92.00 241 ILE A N 1
ATOM 1893 C CA . ILE A 1 241 ? -5.403 -14.716 -4.525 1.00 92.00 241 ILE A CA 1
ATOM 1894 C C . ILE A 1 241 ? -6.823 -14.327 -4.146 1.00 92.00 241 ILE A C 1
ATOM 1896 O O . ILE A 1 241 ? -7.785 -14.977 -4.554 1.00 92.00 241 ILE A O 1
ATOM 1900 N N . LEU A 1 242 ? -6.952 -13.244 -3.392 1.00 89.50 242 LEU A N 1
ATOM 1901 C CA . LEU A 1 242 ? -8.215 -12.604 -3.076 1.00 89.50 242 LEU A CA 1
ATOM 1902 C C . LEU A 1 242 ? -8.378 -11.349 -3.933 1.00 89.50 242 LEU A C 1
ATOM 1904 O O . LEU A 1 242 ? -7.402 -10.661 -4.238 1.00 89.50 242 LEU A O 1
ATOM 1908 N N . HIS A 1 243 ? -9.618 -11.031 -4.283 1.00 90.25 243 HIS A N 1
ATOM 1909 C CA . HIS A 1 243 ? -9.974 -9.856 -5.063 1.00 90.25 243 HIS A CA 1
ATOM 1910 C C . HIS A 1 243 ? -11.280 -9.235 -4.560 1.00 90.25 243 HIS A C 1
ATOM 1912 O O . HIS A 1 243 ? -12.228 -9.935 -4.209 1.00 90.25 243 HIS A O 1
ATOM 1918 N N . GLY A 1 244 ? -11.364 -7.906 -4.551 1.00 85.38 244 GLY A N 1
ATOM 1919 C CA . GLY A 1 244 ? -12.610 -7.213 -4.235 1.00 85.38 244 GLY A CA 1
ATOM 1920 C C . GLY A 1 244 ? -12.517 -5.704 -4.377 1.00 85.38 244 GLY A C 1
ATOM 1921 O O . GLY A 1 244 ? -11.463 -5.144 -4.657 1.00 85.38 244 GLY A O 1
ATOM 1922 N N . ARG A 1 245 ? -13.642 -5.012 -4.183 1.00 82.75 245 ARG A N 1
ATOM 1923 C CA . ARG A 1 245 ? -13.665 -3.540 -4.169 1.00 82.75 245 ARG A CA 1
ATOM 1924 C C . ARG A 1 245 ? -12.929 -3.011 -2.937 1.00 82.75 245 ARG A C 1
ATOM 1926 O O . ARG A 1 245 ? -13.133 -3.526 -1.850 1.00 82.75 245 ARG A O 1
ATOM 1933 N N . ILE A 1 246 ? -12.251 -1.868 -3.041 1.00 72.56 246 ILE A N 1
ATOM 1934 C CA . ILE A 1 246 ? -11.638 -1.149 -1.894 1.00 72.56 246 ILE A CA 1
ATOM 1935 C C . ILE A 1 246 ? -12.687 -0.612 -0.913 1.00 72.56 246 ILE A C 1
ATOM 1937 O O . ILE A 1 246 ? -12.352 0.040 0.061 1.00 72.56 246 ILE A O 1
ATOM 1941 N N . SER A 1 247 ? -13.980 -0.814 -1.167 1.00 66.38 247 SER A N 1
ATOM 1942 C CA . SER A 1 247 ? -15.056 -0.511 -0.219 1.00 66.38 247 SER A CA 1
ATOM 1943 C C . SER A 1 247 ? -15.711 -1.759 0.376 1.00 66.38 247 SER A C 1
ATOM 1945 O O . SER A 1 247 ? -16.645 -1.615 1.154 1.00 66.38 247 SER A O 1
ATOM 1947 N N . GLY A 1 248 ? -15.278 -2.965 -0.003 1.00 67.81 248 GLY A N 1
ATOM 1948 C CA . GLY A 1 248 ? -15.886 -4.226 0.425 1.00 67.81 248 GLY A CA 1
ATOM 1949 C C . GLY A 1 248 ? -14.846 -5.292 0.749 1.00 67.81 248 GLY A C 1
ATOM 1950 O O . GLY A 1 248 ? -13.693 -5.187 0.354 1.00 67.81 248 GLY A O 1
ATOM 1951 N N . LYS A 1 249 ? -15.238 -6.323 1.491 1.00 71.69 249 LYS A N 1
ATOM 1952 C CA . LYS A 1 249 ? -14.321 -7.408 1.839 1.00 71.69 249 LYS A CA 1
ATOM 1953 C C . LYS A 1 249 ? -13.888 -8.168 0.568 1.00 71.69 249 LYS A C 1
ATOM 1955 O O . LYS A 1 249 ? -14.763 -8.511 -0.225 1.00 71.69 249 LYS A O 1
ATOM 1960 N N . PRO A 1 250 ? -12.582 -8.403 0.345 1.00 78.81 250 PRO A N 1
ATOM 1961 C CA . PRO A 1 250 ? -12.117 -9.152 -0.813 1.00 78.81 250 PRO A CA 1
ATOM 1962 C C . PRO A 1 250 ? -12.430 -10.639 -0.641 1.00 78.81 250 PRO A C 1
ATOM 1964 O O . PRO A 1 250 ? -12.279 -11.199 0.445 1.00 78.81 250 PRO A O 1
ATOM 1967 N N . GLU A 1 251 ? -12.883 -11.261 -1.722 1.00 82.31 251 GLU A N 1
ATOM 1968 C CA . GLU A 1 251 ? -13.254 -12.672 -1.773 1.00 82.31 251 GLU A CA 1
ATOM 1969 C C . GLU A 1 251 ? -12.129 -13.487 -2.396 1.00 82.31 251 GLU A C 1
ATOM 1971 O O . GLU A 1 251 ? -11.316 -12.963 -3.158 1.00 82.31 251 GLU A O 1
ATOM 1976 N N . ILE A 1 252 ? -12.088 -14.782 -2.095 1.00 86.00 252 ILE A N 1
ATOM 1977 C CA . ILE A 1 252 ? -11.136 -15.693 -2.723 1.00 86.00 252 ILE A CA 1
ATOM 1978 C C . ILE A 1 252 ? -11.476 -15.785 -4.204 1.00 86.00 252 ILE A C 1
ATOM 1980 O O . ILE A 1 252 ? -12.558 -16.228 -4.590 1.00 86.00 252 ILE A O 1
ATOM 1984 N N . LEU A 1 253 ? -10.529 -15.364 -5.029 1.00 91.06 253 LEU A N 1
ATOM 1985 C CA . LEU A 1 253 ? -10.621 -15.497 -6.469 1.00 91.06 253 LEU A CA 1
ATOM 1986 C C . LEU A 1 253 ? -9.985 -16.809 -6.927 1.00 91.06 253 LEU A C 1
ATOM 1988 O O . LEU A 1 253 ? -10.584 -17.536 -7.714 1.00 91.06 253 LEU A O 1
ATOM 1992 N N . PHE A 1 254 ? -8.799 -17.118 -6.400 1.00 92.25 254 PHE A N 1
ATOM 1993 C CA . PHE A 1 254 ? -8.073 -18.355 -6.667 1.00 92.25 254 PHE A CA 1
ATOM 1994 C C . PHE A 1 254 ? -7.579 -18.955 -5.352 1.00 92.25 254 PHE A C 1
ATOM 1996 O O . PHE A 1 254 ? -6.965 -18.252 -4.547 1.00 92.25 254 PHE A O 1
ATOM 2003 N N . ALA A 1 255 ? -7.849 -20.241 -5.140 1.00 90.12 255 ALA A N 1
ATOM 2004 C CA . ALA A 1 255 ? -7.462 -20.979 -3.943 1.00 90.12 255 ALA A CA 1
ATOM 2005 C C . ALA A 1 255 ? -6.420 -22.054 -4.264 1.00 90.12 255 ALA A C 1
ATOM 2007 O O . ALA A 1 255 ? -6.352 -22.519 -5.402 1.00 90.12 255 ALA A O 1
ATOM 2008 N N . ASP A 1 256 ? -5.647 -22.445 -3.249 1.00 89.00 256 ASP A N 1
ATOM 2009 C CA . ASP A 1 256 ? -4.735 -23.591 -3.269 1.00 89.00 256 ASP A CA 1
ATOM 2010 C C . ASP A 1 256 ? -3.749 -23.598 -4.439 1.00 89.00 256 ASP A C 1
ATOM 2012 O O . ASP A 1 256 ? -3.401 -24.647 -4.987 1.00 89.00 256 ASP A O 1
ATOM 2016 N N . LEU A 1 257 ? -3.278 -22.410 -4.829 1.00 90.88 257 LEU A N 1
ATOM 2017 C CA . LEU A 1 257 ? -2.340 -22.283 -5.932 1.00 90.88 257 LEU A CA 1
ATOM 2018 C C . LEU A 1 257 ? -1.023 -22.978 -5.554 1.00 90.88 257 LEU A C 1
ATOM 2020 O O . LEU A 1 257 ? -0.473 -22.699 -4.484 1.00 90.88 257 LEU A O 1
ATOM 2024 N N . PRO A 1 258 ? -0.476 -23.841 -6.432 1.00 88.69 258 PRO A N 1
ATOM 2025 C CA . PRO A 1 258 ? 0.778 -24.560 -6.198 1.00 88.69 258 PRO A CA 1
ATOM 2026 C C . PRO A 1 258 ? 2.009 -23.662 -6.419 1.00 88.69 258 PRO A C 1
ATOM 2028 O O . PRO A 1 258 ? 3.087 -24.134 -6.764 1.00 88.69 258 PRO A O 1
ATOM 2031 N N . TYR A 1 259 ? 1.835 -22.349 -6.281 1.00 89.56 259 TYR A N 1
ATOM 2032 C CA . TYR A 1 259 ? 2.850 -21.342 -6.543 1.00 89.56 259 TYR A CA 1
ATOM 2033 C C . TYR A 1 259 ? 3.011 -20.477 -5.311 1.00 89.56 259 TYR A C 1
ATOM 2035 O O . TYR A 1 259 ? 2.025 -20.129 -4.661 1.00 89.56 259 TYR A O 1
ATOM 2043 N N . ASP A 1 260 ? 4.238 -20.071 -5.027 1.00 89.81 260 ASP A N 1
ATOM 2044 C CA . ASP A 1 260 ? 4.518 -19.153 -3.941 1.00 89.81 260 ASP A CA 1
ATOM 2045 C C . ASP A 1 260 ? 4.492 -17.705 -4.452 1.00 89.81 260 ASP A C 1
ATOM 2047 O O . ASP A 1 260 ? 5.401 -17.276 -5.162 1.00 89.81 260 ASP A O 1
ATOM 2051 N N . ILE A 1 261 ? 3.417 -16.958 -4.172 1.00 92.06 261 ILE A N 1
ATOM 2052 C CA . ILE A 1 261 ? 3.168 -15.651 -4.806 1.00 92.06 261 ILE A CA 1
ATOM 2053 C C . ILE A 1 261 ? 3.877 -14.525 -4.052 1.00 92.06 261 ILE A C 1
ATOM 2055 O O . ILE A 1 261 ? 3.463 -14.126 -2.967 1.00 92.06 261 ILE A O 1
ATOM 2059 N N . ASP A 1 262 ? 4.895 -13.933 -4.673 1.00 87.94 262 ASP A N 1
ATOM 2060 C CA . ASP A 1 262 ? 5.721 -12.877 -4.075 1.00 87.94 262 ASP A CA 1
ATOM 2061 C C . ASP A 1 262 ? 5.233 -11.463 -4.381 1.00 87.94 262 ASP A C 1
ATOM 2063 O O . ASP A 1 262 ? 5.447 -10.532 -3.598 1.00 87.94 262 ASP A O 1
ATOM 2067 N N . ARG A 1 263 ? 4.594 -11.270 -5.538 1.00 89.88 263 ARG A N 1
ATOM 2068 C CA . ARG A 1 263 ? 4.067 -9.968 -5.966 1.00 89.88 263 ARG A CA 1
ATOM 2069 C C . ARG A 1 263 ? 2.736 -10.141 -6.665 1.00 89.88 263 ARG A C 1
ATOM 2071 O O . ARG A 1 263 ? 2.537 -11.108 -7.392 1.00 89.88 263 ARG A O 1
ATOM 2078 N N . ILE A 1 264 ? 1.863 -9.159 -6.495 1.00 91.56 264 ILE A N 1
ATOM 2079 C CA . ILE A 1 264 ? 0.577 -9.087 -7.177 1.00 91.56 264 ILE A CA 1
ATOM 2080 C C . ILE A 1 264 ? 0.340 -7.658 -7.641 1.00 91.56 264 ILE A C 1
ATOM 2082 O O . ILE A 1 264 ? 0.792 -6.716 -6.994 1.00 91.56 264 ILE A O 1
ATOM 2086 N N . PHE A 1 265 ? -0.340 -7.517 -8.769 1.00 89.50 265 PHE A N 1
ATOM 2087 C CA . PHE A 1 265 ? -0.668 -6.256 -9.402 1.00 89.50 265 PHE A CA 1
ATOM 2088 C C . PHE A 1 265 ? -2.081 -6.334 -9.979 1.00 89.50 265 PHE A C 1
ATOM 2090 O O . PHE A 1 265 ? -2.464 -7.375 -10.510 1.00 89.50 265 PHE A O 1
ATOM 2097 N N . ILE A 1 266 ? -2.842 -5.243 -9.913 1.00 87.75 266 ILE A N 1
ATOM 2098 C CA . ILE A 1 266 ? -4.211 -5.158 -10.428 1.00 87.75 266 ILE A CA 1
ATOM 2099 C C . ILE A 1 266 ? -4.428 -3.929 -11.316 1.00 87.75 266 ILE A C 1
ATOM 2101 O O . ILE A 1 266 ? -3.943 -2.834 -11.021 1.00 87.75 266 ILE A O 1
ATOM 2105 N N . SER A 1 267 ? -5.178 -4.119 -12.402 1.00 82.94 267 SER A N 1
ATOM 2106 C CA . SER A 1 267 ? -5.710 -3.050 -13.250 1.00 82.94 267 SER A CA 1
ATOM 2107 C C . SER A 1 267 ? -7.093 -3.404 -13.772 1.00 82.94 267 SER A C 1
ATOM 2109 O O . SER A 1 267 ? -7.230 -4.252 -14.658 1.00 82.94 267 SER A O 1
ATOM 2111 N N . GLY A 1 268 ? -8.136 -2.768 -13.236 1.00 83.62 268 GLY A N 1
ATOM 2112 C CA . GLY A 1 268 ? -9.504 -3.109 -13.603 1.00 83.62 268 GLY A CA 1
ATOM 2113 C C . GLY A 1 268 ? -9.781 -4.590 -13.347 1.00 83.62 268 GLY A C 1
ATOM 2114 O O . GLY A 1 268 ? -9.815 -5.029 -12.206 1.00 83.62 268 GLY A O 1
ATOM 2115 N N . ASP A 1 269 ? -9.972 -5.360 -14.417 1.00 86.06 269 ASP A N 1
ATOM 2116 C CA . ASP A 1 269 ? -10.241 -6.798 -14.332 1.00 86.06 269 ASP A CA 1
ATOM 2117 C C . ASP A 1 269 ? -8.981 -7.682 -14.300 1.00 86.06 269 ASP A C 1
ATOM 2119 O O . ASP A 1 269 ? -9.053 -8.878 -14.012 1.00 86.06 269 ASP A O 1
ATOM 2123 N N . ARG A 1 270 ? -7.819 -7.118 -14.639 1.00 89.81 270 ARG A N 1
ATOM 2124 C CA . ARG A 1 270 ? -6.579 -7.872 -14.828 1.00 89.81 270 ARG A CA 1
ATOM 2125 C C . ARG A 1 270 ? -5.798 -7.966 -13.538 1.00 89.81 270 ARG A C 1
ATOM 2127 O O . ARG A 1 270 ? -5.507 -6.950 -12.910 1.00 89.81 270 ARG A O 1
ATOM 2134 N N . ILE A 1 271 ? -5.399 -9.185 -13.196 1.00 91.81 271 ILE A N 1
ATOM 2135 C CA . ILE A 1 271 ? -4.487 -9.470 -12.097 1.00 91.81 271 ILE A CA 1
ATOM 2136 C C . ILE A 1 271 ? -3.232 -10.096 -12.685 1.00 91.81 271 ILE A C 1
ATOM 2138 O O . ILE A 1 271 ? -3.299 -11.126 -13.350 1.00 91.81 271 ILE A O 1
ATOM 2142 N N . VAL A 1 272 ? -2.086 -9.481 -12.423 1.00 91.44 272 VAL A N 1
ATOM 2143 C CA . VAL A 1 272 ? -0.778 -10.039 -12.766 1.00 91.44 272 VAL A CA 1
ATOM 2144 C C . VAL A 1 272 ? -0.059 -10.371 -11.477 1.00 91.44 272 VAL A C 1
ATOM 2146 O O . VAL A 1 272 ? -0.010 -9.551 -10.564 1.00 91.44 272 VAL A O 1
ATOM 2149 N N . PHE A 1 273 ? 0.518 -11.559 -11.386 1.00 92.06 273 PHE A N 1
ATOM 2150 C CA . PHE A 1 273 ? 1.271 -11.971 -10.210 1.00 92.06 273 PHE A CA 1
ATOM 2151 C C . PHE A 1 273 ? 2.615 -12.572 -10.600 1.00 92.06 273 PHE A C 1
ATOM 2153 O O . PHE A 1 273 ? 2.747 -13.207 -11.641 1.00 92.06 273 PHE A O 1
ATOM 2160 N N . SER A 1 274 ? 3.618 -12.353 -9.755 1.00 91.31 274 SER A N 1
ATOM 2161 C CA . SER A 1 274 ? 4.907 -13.037 -9.828 1.00 91.31 274 SER A CA 1
ATOM 2162 C C . SER A 1 274 ? 4.927 -14.094 -8.743 1.00 91.31 274 SER A C 1
ATOM 2164 O O . SER A 1 274 ? 4.636 -13.780 -7.586 1.00 91.31 274 SER A O 1
ATOM 2166 N N . ALA A 1 275 ? 5.291 -15.314 -9.106 1.00 91.69 275 ALA A N 1
ATOM 2167 C CA . ALA A 1 275 ? 5.376 -16.419 -8.172 1.00 91.69 275 ALA A CA 1
ATOM 2168 C C . ALA A 1 275 ? 6.587 -17.302 -8.458 1.00 91.69 275 ALA A C 1
ATOM 2170 O O . ALA A 1 275 ? 7.188 -17.224 -9.531 1.00 91.69 275 ALA A O 1
ATOM 2171 N N . THR A 1 276 ? 6.915 -18.149 -7.496 1.00 90.50 276 THR A N 1
ATOM 2172 C CA . THR A 1 276 ? 7.913 -19.206 -7.641 1.00 90.50 276 THR A CA 1
ATOM 2173 C C . THR A 1 276 ? 7.193 -20.554 -7.667 1.00 90.50 276 THR A C 1
ATOM 2175 O O . THR A 1 276 ? 6.317 -20.795 -6.836 1.00 90.50 276 THR A O 1
ATOM 2178 N N . ASP A 1 277 ? 7.493 -21.406 -8.648 1.00 86.88 277 ASP A N 1
ATOM 2179 C CA . ASP A 1 277 ? 6.944 -22.768 -8.698 1.00 86.88 277 ASP A CA 1
ATOM 2180 C C . ASP A 1 277 ? 7.692 -23.733 -7.759 1.00 86.88 277 ASP A C 1
ATOM 2182 O O . ASP A 1 277 ? 8.715 -23.386 -7.166 1.00 86.88 277 ASP A O 1
ATOM 2186 N N . GLU A 1 278 ? 7.205 -24.970 -7.640 1.00 83.88 278 GLU A N 1
ATOM 2187 C CA . GLU A 1 278 ? 7.812 -26.012 -6.793 1.00 83.88 278 GLU A CA 1
ATOM 2188 C C . GLU A 1 278 ? 9.272 -26.340 -7.175 1.00 83.88 278 GLU A C 1
ATOM 2190 O O . GLU A 1 278 ? 10.019 -26.896 -6.371 1.00 83.88 278 GLU A O 1
ATOM 2195 N N . THR A 1 279 ? 9.707 -25.977 -8.387 1.00 84.19 279 THR A N 1
ATOM 2196 C CA . THR A 1 279 ? 11.080 -26.182 -8.876 1.00 84.19 279 THR A CA 1
ATOM 2197 C C . THR A 1 279 ? 11.991 -24.972 -8.652 1.00 84.19 279 THR A C 1
ATOM 2199 O O . THR A 1 279 ? 13.163 -25.003 -9.035 1.00 84.19 279 THR A O 1
ATOM 2202 N N . GLY A 1 280 ? 11.476 -23.900 -8.043 1.00 83.12 280 GLY A N 1
ATOM 2203 C CA . GLY A 1 280 ? 12.208 -22.658 -7.817 1.00 83.12 280 GLY A CA 1
ATOM 2204 C C . GLY A 1 280 ? 12.246 -21.725 -9.030 1.00 83.12 280 GLY A C 1
ATOM 2205 O O . GLY A 1 280 ? 13.006 -20.755 -9.025 1.00 83.12 280 GLY A O 1
ATOM 2206 N N . ARG A 1 281 ? 11.472 -21.991 -10.092 1.00 86.50 281 ARG A N 1
ATOM 2207 C CA . ARG A 1 281 ? 11.431 -21.123 -11.278 1.00 86.50 281 ARG A CA 1
ATOM 2208 C C . ARG A 1 281 ? 10.478 -19.963 -11.049 1.00 86.50 281 ARG A C 1
ATOM 2210 O O . ARG A 1 281 ? 9.345 -20.145 -10.607 1.00 86.50 281 ARG A O 1
ATOM 2217 N N . THR A 1 282 ? 10.918 -18.765 -11.424 1.00 87.75 282 THR A N 1
ATOM 2218 C CA . THR A 1 282 ? 10.056 -17.584 -11.432 1.00 87.75 282 THR A CA 1
ATOM 2219 C C . THR A 1 282 ? 9.071 -17.663 -12.594 1.00 87.75 282 THR A C 1
ATOM 2221 O O . THR A 1 282 ? 9.456 -17.762 -13.764 1.00 87.75 282 THR A O 1
ATOM 2224 N N . ILE A 1 283 ? 7.791 -17.566 -12.262 1.00 90.50 283 ILE A N 1
ATOM 2225 C CA . ILE A 1 283 ? 6.684 -17.489 -13.205 1.00 90.50 283 ILE A CA 1
ATOM 2226 C C . ILE A 1 283 ? 5.926 -16.178 -13.025 1.00 90.50 283 ILE A C 1
ATOM 2228 O O . ILE A 1 283 ? 5.837 -15.621 -11.929 1.00 90.50 283 ILE A O 1
ATOM 2232 N N . VAL A 1 284 ? 5.353 -15.694 -14.119 1.00 90.69 284 VAL A N 1
ATOM 2233 C CA . VAL A 1 284 ? 4.440 -14.556 -14.122 1.00 90.69 284 VAL A CA 1
ATOM 2234 C C . VAL A 1 284 ? 3.103 -15.016 -14.657 1.00 90.69 284 VAL A C 1
ATOM 2236 O O . VAL A 1 284 ? 3.016 -15.452 -15.802 1.00 90.69 284 VAL A O 1
ATOM 2239 N N . GLY A 1 285 ? 2.075 -14.933 -13.823 1.00 90.25 285 GLY A N 1
ATOM 2240 C CA . GLY A 1 285 ? 0.716 -15.278 -14.201 1.00 90.25 285 GLY A CA 1
ATOM 2241 C C . GLY A 1 285 ? -0.114 -14.054 -14.543 1.00 90.25 285 GLY A C 1
ATOM 2242 O O . GLY A 1 285 ? -0.000 -13.022 -13.882 1.00 90.25 285 GLY A O 1
ATOM 2243 N N . VAL A 1 286 ? -0.967 -14.191 -15.558 1.00 91.38 286 VAL A N 1
ATOM 2244 C CA . VAL A 1 286 ? -1.979 -13.196 -15.936 1.00 91.38 286 VAL A CA 1
ATOM 2245 C C . VAL A 1 286 ? -3.361 -13.818 -15.776 1.00 91.38 286 VAL A C 1
ATOM 2247 O O . VAL A 1 286 ? -3.640 -14.891 -16.314 1.00 91.38 286 VAL A O 1
ATOM 2250 N N . ALA A 1 287 ? -4.230 -13.150 -15.027 1.00 92.00 287 ALA A N 1
ATOM 2251 C CA . ALA A 1 287 ? -5.554 -13.633 -14.669 1.00 92.00 287 ALA A CA 1
ATOM 2252 C C . ALA A 1 287 ? -6.638 -12.557 -14.829 1.00 92.00 287 ALA A C 1
ATOM 2254 O O . ALA A 1 287 ? -6.355 -11.357 -14.840 1.00 92.00 287 ALA A O 1
ATOM 2255 N N . SER A 1 288 ? -7.891 -13.001 -14.934 1.00 90.94 288 SER A N 1
ATOM 2256 C CA . SER A 1 288 ? -9.096 -12.163 -14.918 1.00 90.94 288 SER A CA 1
ATOM 2257 C C . SER A 1 288 ? -9.889 -12.402 -13.642 1.00 90.94 288 SER A C 1
ATOM 2259 O O . SER A 1 288 ? -10.203 -13.548 -13.301 1.00 90.94 288 SER A O 1
ATOM 2261 N N . ALA A 1 289 ? -10.257 -11.313 -12.971 1.00 89.31 289 ALA A N 1
ATOM 2262 C CA . ALA A 1 289 ? -11.154 -11.352 -11.828 1.00 89.31 289 ALA A CA 1
ATOM 2263 C C . ALA A 1 289 ? -12.597 -11.710 -12.221 1.00 89.31 289 ALA A C 1
ATOM 2265 O O . ALA A 1 289 ? -13.252 -12.482 -11.523 1.00 89.31 289 ALA A O 1
ATOM 2266 N N . SER A 1 290 ? -13.091 -11.186 -13.342 1.00 89.38 290 SER A N 1
ATOM 2267 C CA . SER A 1 290 ? -14.459 -11.382 -13.826 1.00 89.38 290 SER A CA 1
ATOM 2268 C C . SER A 1 290 ? -14.681 -12.784 -14.377 1.00 89.38 290 SER A C 1
ATOM 2270 O O . SER A 1 290 ? -15.683 -13.418 -14.053 1.00 89.38 290 SER A O 1
ATOM 2272 N N . GLN A 1 291 ? -13.730 -13.298 -15.159 1.00 91.56 291 GLN A N 1
ATOM 2273 C CA . GLN A 1 291 ? -13.791 -14.643 -15.728 1.00 91.56 291 GLN A CA 1
ATOM 2274 C C . GLN A 1 291 ? -13.313 -15.717 -14.749 1.00 91.56 291 GLN A C 1
ATOM 2276 O O . GLN A 1 291 ? -13.474 -16.902 -15.029 1.00 91.56 291 GLN A O 1
ATOM 2281 N N . LYS A 1 292 ? -12.705 -15.317 -13.621 1.00 91.88 292 LYS A N 1
ATOM 2282 C CA . LYS A 1 292 ? -12.105 -16.217 -12.623 1.00 91.88 292 LYS A CA 1
ATOM 2283 C C . LYS A 1 292 ? -11.166 -17.243 -13.264 1.00 91.88 292 LYS A C 1
ATOM 2285 O O . LYS A 1 292 ? -11.201 -18.430 -12.947 1.00 91.88 292 LYS A O 1
ATOM 2290 N N . LYS A 1 293 ? -10.335 -16.779 -14.200 1.00 93.50 293 LYS A N 1
ATOM 2291 C CA . LYS A 1 293 ? -9.442 -17.623 -15.001 1.00 93.50 293 LYS A CA 1
ATOM 2292 C C . LYS A 1 293 ? -8.021 -17.071 -14.999 1.00 93.50 293 LYS A C 1
ATOM 2294 O O . LYS A 1 293 ? -7.827 -15.866 -15.139 1.00 93.50 293 LYS A O 1
ATOM 2299 N N . ILE A 1 294 ? -7.043 -17.966 -14.878 1.00 91.88 294 ILE A N 1
ATOM 2300 C CA . ILE A 1 294 ? -5.632 -17.696 -15.175 1.00 91.88 294 ILE A CA 1
ATOM 2301 C C . ILE A 1 294 ? -5.420 -18.069 -16.645 1.00 91.88 294 ILE A C 1
ATOM 2303 O O . ILE A 1 294 ? -5.679 -19.209 -17.028 1.00 91.88 294 ILE A O 1
ATOM 2307 N N . PHE A 1 295 ? -5.031 -17.108 -17.481 1.00 87.75 295 PHE A N 1
ATOM 2308 C CA . PHE A 1 295 ? -4.903 -17.322 -18.927 1.00 87.75 295 PHE A CA 1
ATOM 2309 C C . PHE A 1 295 ? -3.568 -17.942 -19.286 1.00 87.75 295 PHE A C 1
ATOM 2311 O O . PHE A 1 295 ? -3.536 -18.955 -19.976 1.00 87.75 295 PHE A O 1
ATOM 2318 N N . ASN A 1 296 ? -2.491 -17.332 -18.794 1.00 82.38 296 ASN A N 1
ATOM 2319 C CA . ASN A 1 296 ? -1.131 -17.692 -19.151 1.00 82.38 296 ASN A CA 1
ATOM 2320 C C . ASN A 1 296 ? -0.197 -17.591 -17.947 1.00 82.38 296 ASN A C 1
ATOM 2322 O O . ASN A 1 296 ? -0.366 -16.740 -17.068 1.00 82.38 296 ASN A O 1
ATOM 2326 N N . LEU A 1 297 ? 0.804 -18.473 -17.949 1.00 87.69 297 LEU A N 1
ATOM 2327 C CA . LEU A 1 297 ? 1.936 -18.481 -17.033 1.00 87.69 297 LEU A CA 1
ATOM 2328 C C . LEU A 1 297 ? 3.211 -18.393 -17.866 1.00 87.69 297 LEU A C 1
ATOM 2330 O O . LEU A 1 297 ? 3.544 -19.308 -18.617 1.00 87.69 297 LEU A O 1
ATOM 2334 N N . TYR A 1 298 ? 3.935 -17.294 -17.728 1.00 86.69 298 TYR A N 1
ATOM 2335 C CA . TYR A 1 298 ? 5.182 -17.074 -18.441 1.00 86.69 298 TYR A CA 1
ATOM 2336 C C . TYR A 1 298 ? 6.359 -17.380 -17.524 1.00 86.69 298 TYR A C 1
ATOM 2338 O O . TYR A 1 298 ? 6.506 -16.763 -16.469 1.00 86.69 298 TYR A O 1
ATOM 2346 N N . SER A 1 299 ? 7.232 -18.300 -17.931 1.00 85.38 299 SER A N 1
ATOM 2347 C CA . SER A 1 299 ? 8.511 -18.496 -17.246 1.00 85.38 299 SER A CA 1
ATOM 2348 C C . SER A 1 299 ? 9.411 -17.294 -17.517 1.00 85.38 299 SER A C 1
ATOM 2350 O O . SER A 1 299 ? 9.690 -16.964 -18.670 1.00 85.38 299 SER A O 1
ATOM 2352 N N . MET A 1 300 ? 9.885 -16.650 -16.453 1.00 81.75 300 MET A N 1
ATOM 2353 C CA . MET A 1 300 ? 10.763 -15.488 -16.549 1.00 81.75 300 MET A CA 1
ATOM 2354 C C . MET A 1 300 ? 12.147 -15.830 -16.000 1.00 81.75 300 MET A C 1
ATOM 2356 O O . MET A 1 300 ? 12.282 -16.403 -14.925 1.00 81.75 300 MET A O 1
ATOM 2360 N N . ALA A 1 301 ? 13.192 -15.458 -16.742 1.00 74.62 301 ALA A N 1
ATOM 2361 C CA . ALA A 1 301 ? 14.587 -15.682 -16.347 1.00 74.62 301 ALA A CA 1
ATOM 2362 C C . ALA A 1 301 ? 15.175 -14.536 -15.498 1.00 74.62 301 ALA A C 1
ATOM 2364 O O . ALA A 1 301 ? 16.312 -14.612 -15.032 1.00 74.62 301 ALA A O 1
ATOM 2365 N N . GLU A 1 302 ? 14.439 -13.436 -15.348 1.00 78.56 302 GLU A N 1
ATOM 2366 C CA . GLU A 1 302 ? 14.886 -12.228 -14.660 1.00 78.56 302 GLU A CA 1
ATOM 2367 C C . GLU A 1 302 ? 13.722 -11.545 -13.932 1.00 78.56 302 GLU A C 1
ATOM 2369 O O . GLU A 1 302 ? 12.564 -11.658 -14.335 1.00 78.56 302 GLU A O 1
ATOM 2374 N N . GLU A 1 303 ? 14.045 -10.813 -12.864 1.00 83.06 303 GLU A N 1
ATOM 2375 C CA . GLU A 1 303 ? 13.085 -9.971 -12.152 1.00 83.06 303 GLU A CA 1
ATOM 2376 C C . GLU A 1 303 ? 12.576 -8.826 -13.037 1.00 83.06 303 GLU A C 1
ATOM 2378 O O . GLU A 1 303 ? 13.301 -8.295 -13.886 1.00 83.06 303 GLU A O 1
ATOM 2383 N N . PHE A 1 304 ? 11.352 -8.376 -12.766 1.00 86.56 304 PHE A N 1
ATOM 2384 C CA . PHE A 1 304 ? 10.740 -7.238 -13.443 1.00 86.56 304 PHE A CA 1
ATOM 2385 C C . PHE A 1 304 ? 10.153 -6.226 -12.454 1.00 86.56 304 PHE A C 1
ATOM 2387 O O . PHE A 1 304 ? 9.943 -6.502 -11.266 1.00 86.56 304 PHE A O 1
ATOM 2394 N N . VAL A 1 305 ? 9.894 -5.027 -12.966 1.00 86.31 305 VAL A N 1
ATOM 2395 C CA . VAL A 1 305 ? 9.224 -3.932 -12.265 1.00 86.31 305 VAL A CA 1
ATOM 2396 C C . VAL A 1 305 ? 8.040 -3.476 -13.106 1.00 86.31 305 VAL A C 1
ATOM 2398 O O . VAL A 1 305 ? 8.203 -3.222 -14.295 1.00 86.31 305 VAL A O 1
ATOM 2401 N N . VAL A 1 306 ? 6.857 -3.360 -12.503 1.00 84.94 306 VAL A N 1
ATOM 2402 C CA . VAL A 1 306 ? 5.671 -2.839 -13.198 1.00 84.94 306 VAL A CA 1
ATOM 2403 C C . VAL A 1 306 ? 5.772 -1.319 -13.326 1.00 84.94 306 VAL A C 1
ATOM 2405 O O . VAL A 1 306 ? 6.064 -0.606 -12.361 1.00 84.94 306 VAL A O 1
ATOM 2408 N N . LEU A 1 307 ? 5.557 -0.841 -14.546 1.00 80.06 307 LEU A N 1
ATOM 2409 C CA . LEU A 1 307 ? 5.722 0.547 -14.971 1.00 80.06 307 LEU A CA 1
ATOM 2410 C C . LEU A 1 307 ? 4.388 1.274 -15.021 1.00 80.06 307 LEU A C 1
ATOM 2412 O O . LEU A 1 307 ? 4.195 2.297 -14.376 1.00 80.06 307 LEU A O 1
ATOM 2416 N N . ALA A 1 308 ? 3.467 0.683 -15.771 1.00 78.25 308 ALA A N 1
ATOM 2417 C CA . ALA A 1 308 ? 2.095 1.107 -15.921 1.00 78.25 308 ALA A CA 1
ATOM 2418 C C . ALA A 1 308 ? 1.210 -0.124 -15.915 1.00 78.25 308 ALA A C 1
ATOM 2420 O O . ALA A 1 308 ? 1.619 -1.230 -16.280 1.00 78.25 308 ALA A O 1
ATOM 2421 N N . LYS A 1 309 ? -0.032 0.120 -15.537 1.00 81.31 309 LYS A N 1
ATOM 2422 C CA . LYS A 1 309 ? -1.100 -0.856 -15.537 1.00 81.31 309 LYS A CA 1
ATOM 2423 C C . LYS A 1 309 ? -2.216 -0.274 -16.390 1.00 81.31 309 LYS A C 1
ATOM 2425 O O . LYS A 1 309 ? -2.651 0.841 -16.107 1.00 81.31 309 LYS A O 1
ATOM 2430 N N . ASP A 1 310 ? -2.660 -0.999 -17.404 1.00 76.44 310 ASP A N 1
ATOM 2431 C CA . ASP A 1 310 ? -3.823 -0.623 -18.198 1.00 76.44 310 ASP A CA 1
ATOM 2432 C C . ASP A 1 310 ? -4.886 -1.736 -18.157 1.00 76.44 310 ASP A C 1
ATOM 2434 O O . ASP A 1 310 ? -4.660 -2.831 -17.645 1.00 76.44 310 ASP A O 1
ATOM 2438 N N . SER A 1 311 ? -6.080 -1.466 -18.690 1.00 73.94 311 SER A N 1
ATOM 2439 C CA . SER A 1 311 ? -7.176 -2.448 -18.695 1.00 73.94 311 SER A CA 1
ATOM 2440 C C . SER A 1 311 ? -6.902 -3.702 -19.538 1.00 73.94 311 SER A C 1
ATOM 2442 O O . SER A 1 311 ? -7.626 -4.690 -19.416 1.00 73.94 311 SER A O 1
ATOM 2444 N N . LYS A 1 312 ? -5.925 -3.648 -20.447 1.00 77.12 312 LYS A N 1
ATOM 2445 C CA . LYS A 1 312 ? -5.574 -4.716 -21.388 1.00 77.12 312 LYS A CA 1
ATOM 2446 C C . LYS A 1 312 ? -4.383 -5.551 -20.900 1.00 77.12 312 LYS A C 1
ATOM 2448 O O . LYS A 1 312 ? -4.283 -6.706 -21.292 1.00 77.12 312 LYS A O 1
ATOM 2453 N N . GLY A 1 313 ? -3.533 -5.016 -20.027 1.00 81.56 313 GLY A N 1
ATOM 2454 C CA . GLY A 1 313 ? -2.275 -5.621 -19.620 1.00 81.56 313 GLY A CA 1
ATOM 2455 C C . GLY A 1 313 ? -1.396 -4.707 -18.759 1.00 81.56 313 GLY A C 1
ATOM 2456 O O . GLY A 1 313 ? -1.844 -3.759 -18.110 1.00 81.56 313 GLY A O 1
ATOM 2457 N N . MET A 1 314 ? -0.106 -5.029 -18.705 1.00 86.38 314 MET A N 1
ATOM 2458 C CA . MET A 1 314 ? 0.880 -4.296 -17.914 1.00 86.38 314 MET A CA 1
ATOM 2459 C C . MET A 1 314 ? 2.150 -4.023 -18.700 1.00 86.38 314 MET A C 1
ATOM 2461 O O . MET A 1 314 ? 2.695 -4.894 -19.376 1.00 86.38 314 MET A O 1
ATOM 2465 N N . TYR A 1 315 ? 2.673 -2.815 -18.524 1.00 86.31 315 TYR A N 1
ATOM 2466 C CA . TYR A 1 315 ? 4.003 -2.453 -18.983 1.00 86.31 315 TYR A CA 1
ATOM 2467 C C . TYR A 1 315 ? 5.005 -2.839 -17.903 1.00 86.31 315 TYR A C 1
ATOM 2469 O O . TYR A 1 315 ? 4.886 -2.414 -16.751 1.00 86.31 315 TYR A O 1
ATOM 2477 N N . ILE A 1 316 ? 6.002 -3.636 -18.266 1.00 88.62 316 ILE A N 1
ATOM 2478 C CA . ILE A 1 316 ? 7.016 -4.157 -17.351 1.00 88.62 316 ILE A CA 1
ATOM 2479 C C . ILE A 1 316 ? 8.414 -3.779 -17.823 1.00 88.62 316 ILE A C 1
ATOM 2481 O O . ILE A 1 316 ? 8.739 -3.850 -19.005 1.00 88.62 316 ILE A O 1
ATOM 2485 N N . PHE A 1 317 ? 9.258 -3.378 -16.881 1.00 87.81 317 PHE A N 1
ATOM 2486 C CA . PHE A 1 317 ? 10.672 -3.127 -17.100 1.00 87.81 317 PHE A CA 1
ATOM 2487 C C . PHE A 1 317 ? 11.498 -4.268 -16.541 1.00 87.81 317 PHE A C 1
ATOM 2489 O O . PHE A 1 317 ? 11.340 -4.650 -15.382 1.00 87.81 317 PHE A O 1
ATOM 2496 N N . TYR A 1 318 ? 12.439 -4.737 -17.347 1.00 89.69 318 TYR A N 1
ATOM 2497 C CA . TYR A 1 318 ? 13.440 -5.707 -16.951 1.00 89.69 318 TYR A CA 1
ATOM 2498 C C . TYR A 1 318 ? 14.778 -5.004 -16.708 1.00 89.69 318 TYR A C 1
ATOM 2500 O O . TYR A 1 318 ? 15.441 -4.583 -17.663 1.00 89.69 318 TYR A O 1
ATOM 2508 N N . PRO A 1 319 ? 15.217 -4.868 -15.444 1.00 88.06 319 PRO A N 1
ATOM 2509 C CA . PRO A 1 319 ? 16.408 -4.093 -15.122 1.00 88.06 319 PRO A CA 1
ATOM 2510 C C . PRO A 1 319 ? 17.706 -4.663 -15.687 1.00 88.06 319 PRO A C 1
ATOM 2512 O O . PRO A 1 319 ? 18.596 -3.899 -16.067 1.00 88.06 319 PRO A O 1
ATOM 2515 N N . ARG A 1 320 ? 17.830 -5.995 -15.735 1.00 87.81 320 ARG A N 1
ATOM 2516 C CA . ARG A 1 320 ? 19.060 -6.670 -16.164 1.00 87.81 320 ARG A CA 1
ATOM 2517 C C . ARG A 1 320 ? 19.234 -6.576 -17.678 1.00 87.81 320 ARG A C 1
ATOM 2519 O O . ARG A 1 320 ? 20.290 -6.136 -18.127 1.00 87.81 320 ARG A O 1
ATOM 2526 N N . SER A 1 321 ? 18.204 -6.916 -18.449 1.00 87.75 321 SER A N 1
ATOM 2527 C CA . SER A 1 321 ? 18.209 -6.793 -19.915 1.00 87.75 321 SER A CA 1
ATOM 2528 C C . SER A 1 321 ? 17.940 -5.373 -20.437 1.00 87.75 321 SER A C 1
ATOM 2530 O O . SER A 1 321 ? 18.134 -5.107 -21.623 1.00 87.75 321 SER A O 1
ATOM 2532 N N . ARG A 1 322 ? 17.548 -4.436 -19.562 1.00 88.44 322 ARG A N 1
ATOM 2533 C CA . ARG A 1 322 ? 17.271 -3.020 -19.875 1.00 88.44 322 ARG A CA 1
ATOM 2534 C C . ARG A 1 322 ? 16.241 -2.851 -20.993 1.00 88.44 322 ARG A C 1
ATOM 2536 O O . ARG A 1 322 ? 16.411 -2.019 -21.890 1.00 88.44 322 ARG A O 1
ATOM 2543 N N . ARG A 1 323 ? 15.177 -3.649 -20.925 1.00 87.62 323 ARG A N 1
ATOM 2544 C CA . ARG A 1 323 ? 14.075 -3.654 -21.892 1.00 87.62 323 ARG A CA 1
ATOM 2545 C C . ARG A 1 323 ? 12.736 -3.387 -21.212 1.00 87.62 323 ARG A C 1
ATOM 2547 O O . ARG A 1 323 ? 12.570 -3.695 -20.032 1.00 87.62 323 ARG A O 1
ATOM 2554 N N . ILE A 1 324 ? 11.803 -2.820 -21.964 1.00 86.31 324 ILE A N 1
ATOM 2555 C CA . ILE A 1 324 ? 10.394 -2.697 -21.586 1.00 86.31 324 ILE A CA 1
ATOM 2556 C C . ILE A 1 324 ? 9.611 -3.669 -22.440 1.00 86.31 324 ILE A C 1
ATOM 2558 O O . ILE A 1 324 ? 9.826 -3.733 -23.651 1.00 86.31 324 ILE A O 1
ATOM 2562 N N . ALA A 1 325 ? 8.706 -4.400 -21.813 1.00 87.62 325 ALA A N 1
ATOM 2563 C CA . ALA A 1 325 ? 7.754 -5.246 -22.496 1.00 87.62 325 ALA A CA 1
ATOM 2564 C C . ALA A 1 325 ? 6.329 -4.900 -22.073 1.00 87.62 325 ALA A C 1
ATOM 2566 O O . ALA A 1 325 ? 6.104 -4.308 -21.017 1.00 87.62 325 ALA A O 1
ATOM 2567 N N . PHE A 1 326 ? 5.384 -5.281 -22.915 1.00 86.88 326 PHE A N 1
ATOM 2568 C CA . PHE A 1 326 ? 3.972 -5.322 -22.592 1.00 86.88 326 PHE A CA 1
ATOM 2569 C C . PHE A 1 326 ? 3.558 -6.772 -22.370 1.00 86.88 326 PHE A C 1
ATOM 2571 O O . PHE A 1 326 ? 3.977 -7.664 -23.111 1.00 86.88 326 PHE A O 1
ATOM 2578 N N . LEU A 1 327 ? 2.773 -6.986 -21.323 1.00 87.88 327 LEU A N 1
ATOM 2579 C CA . LEU A 1 327 ? 2.260 -8.279 -20.913 1.00 87.88 327 LEU A CA 1
ATOM 2580 C C . LEU A 1 327 ? 0.734 -8.227 -20.896 1.00 87.88 327 LEU A C 1
ATOM 2582 O O . LEU A 1 327 ? 0.169 -7.453 -20.122 1.00 87.88 327 LEU A O 1
ATOM 2586 N N . ASP A 1 328 ? 0.082 -9.068 -21.691 1.00 87.19 328 ASP A N 1
ATOM 2587 C CA . ASP A 1 328 ? -1.371 -9.249 -21.684 1.00 87.19 328 ASP A CA 1
ATOM 2588 C C . ASP A 1 328 ? -1.765 -10.729 -21.518 1.00 87.19 328 ASP A C 1
ATOM 2590 O O . ASP A 1 328 ? -0.953 -11.574 -21.123 1.00 87.19 328 ASP A O 1
ATOM 2594 N N . GLU A 1 329 ? -3.047 -11.029 -21.742 1.00 83.94 329 GLU A N 1
ATOM 2595 C CA . GLU A 1 329 ? -3.589 -12.385 -21.642 1.00 83.94 329 GLU A CA 1
ATOM 2596 C C . GLU A 1 329 ? -2.864 -13.391 -22.534 1.00 83.94 329 GLU A C 1
ATOM 2598 O O . GLU A 1 329 ? -2.706 -14.529 -22.110 1.00 83.94 329 GLU A O 1
ATOM 2603 N N . GLU A 1 330 ? -2.427 -12.995 -23.729 1.00 82.75 330 GLU A N 1
ATOM 2604 C CA . GLU A 1 330 ? -1.966 -13.884 -24.803 1.00 82.75 330 GLU A CA 1
ATOM 2605 C C . GLU A 1 330 ? -0.479 -13.699 -25.143 1.00 82.75 330 GLU A C 1
ATOM 2607 O O . GLU A 1 330 ? 0.183 -14.645 -25.575 1.00 82.75 330 GLU A O 1
ATOM 2612 N N . HIS A 1 331 ? 0.058 -12.499 -24.933 1.00 85.00 331 HIS A N 1
ATOM 2613 C CA . HIS A 1 331 ? 1.351 -12.076 -25.442 1.00 85.00 331 HIS A CA 1
ATOM 2614 C C . HIS A 1 331 ? 2.245 -11.464 -24.363 1.00 85.00 331 HIS A C 1
ATOM 2616 O O . HIS A 1 331 ? 1.830 -10.708 -23.481 1.00 85.00 331 HIS A O 1
ATOM 2622 N N . HIS A 1 332 ? 3.540 -11.727 -24.527 1.00 88.94 332 HIS A N 1
ATOM 2623 C CA . HIS A 1 332 ? 4.616 -10.996 -23.878 1.00 88.94 332 HIS A CA 1
ATOM 2624 C C . HIS A 1 332 ? 5.521 -10.387 -24.959 1.00 88.94 332 HIS A C 1
ATOM 2626 O O . HIS A 1 332 ? 6.343 -11.078 -25.565 1.00 88.94 332 HIS A O 1
ATOM 2632 N N . THR A 1 333 ? 5.364 -9.084 -25.204 1.00 87.50 333 THR A N 1
ATOM 2633 C CA . THR A 1 333 ? 5.969 -8.389 -26.351 1.00 87.50 333 THR A CA 1
ATOM 2634 C C . THR A 1 333 ? 6.987 -7.359 -25.889 1.00 87.50 333 THR A C 1
ATOM 2636 O O . THR A 1 333 ? 6.645 -6.413 -25.184 1.00 87.50 333 THR A O 1
ATOM 2639 N N . VAL A 1 334 ? 8.248 -7.501 -26.310 1.00 87.12 334 VAL A N 1
ATOM 2640 C CA . VAL A 1 334 ? 9.290 -6.499 -26.034 1.00 87.12 334 VAL A CA 1
ATOM 2641 C C . VAL A 1 334 ? 9.048 -5.266 -26.900 1.00 87.12 334 VAL A C 1
ATOM 2643 O O . VAL A 1 334 ? 9.081 -5.353 -28.122 1.00 87.12 334 VAL A O 1
ATOM 2646 N N . LEU A 1 335 ? 8.843 -4.118 -26.257 1.00 82.00 335 LEU A N 1
ATOM 2647 C CA . LEU A 1 335 ? 8.570 -2.845 -26.922 1.00 82.00 335 LEU A CA 1
ATOM 2648 C C . LEU A 1 335 ? 9.844 -2.029 -27.147 1.00 82.00 335 LEU A C 1
ATOM 2650 O O . LEU A 1 335 ? 10.028 -1.423 -28.195 1.00 82.00 335 LEU A O 1
ATOM 2654 N N . ILE A 1 336 ? 10.723 -1.984 -26.143 1.00 81.75 336 ILE A N 1
ATOM 2655 C CA . ILE A 1 336 ? 11.919 -1.130 -26.154 1.00 81.75 336 ILE A CA 1
ATOM 2656 C C . ILE A 1 336 ? 13.082 -1.910 -25.575 1.00 81.75 336 ILE A C 1
ATOM 2658 O O . ILE A 1 336 ? 12.930 -2.586 -24.560 1.00 81.75 336 ILE A O 1
ATOM 2662 N N . SER A 1 337 ? 14.264 -1.775 -26.169 1.00 83.25 337 SER A N 1
ATOM 2663 C CA . SER A 1 337 ? 15.500 -2.359 -25.652 1.00 83.25 337 SER A CA 1
ATOM 2664 C C . SER A 1 337 ? 16.630 -1.329 -25.604 1.00 83.25 337 SER A C 1
ATOM 2666 O O . SER A 1 337 ? 16.549 -0.251 -26.188 1.00 83.25 337 SER A O 1
ATOM 2668 N N . GLY A 1 338 ? 17.695 -1.645 -24.863 1.00 79.94 338 GLY A N 1
ATOM 2669 C CA . GLY A 1 338 ? 18.933 -0.866 -24.897 1.00 79.94 338 GLY A CA 1
ATOM 2670 C C . GLY A 1 338 ? 18.907 0.462 -24.134 1.00 79.94 338 GLY A C 1
ATOM 2671 O O . GLY A 1 338 ? 19.814 1.274 -24.329 1.00 79.94 338 GLY A O 1
ATOM 2672 N N . MET A 1 339 ? 17.937 0.686 -23.244 1.00 84.75 339 MET A N 1
ATOM 2673 C CA . MET A 1 339 ? 17.853 1.920 -22.453 1.00 84.75 339 MET A CA 1
ATOM 2674 C C . MET A 1 339 ? 19.033 2.062 -21.484 1.00 84.75 339 MET A C 1
ATOM 2676 O O . MET A 1 339 ? 19.681 1.082 -21.094 1.00 84.75 339 MET A O 1
ATOM 2680 N N . LYS A 1 340 ? 19.301 3.292 -21.038 1.00 88.19 340 LYS A N 1
ATOM 2681 C CA . LYS A 1 340 ? 20.158 3.509 -19.870 1.00 88.19 340 LYS A CA 1
ATOM 2682 C C . LYS A 1 340 ? 19.297 3.417 -18.620 1.00 88.19 340 LYS A C 1
ATOM 2684 O O . LYS A 1 340 ? 18.301 4.115 -18.502 1.00 88.19 340 LYS A O 1
ATOM 2689 N N . ALA A 1 341 ? 19.705 2.565 -17.690 1.00 89.12 341 ALA A N 1
ATOM 2690 C CA . ALA A 1 341 ? 19.038 2.406 -16.412 1.00 89.12 341 ALA A CA 1
ATOM 2691 C C . ALA A 1 341 ? 20.062 2.463 -15.284 1.00 89.12 341 ALA A C 1
ATOM 2693 O O . ALA A 1 341 ? 21.138 1.869 -15.388 1.00 89.12 341 ALA A O 1
ATOM 2694 N N . GLN A 1 342 ? 19.712 3.154 -14.206 1.00 88.38 342 GLN A N 1
ATOM 2695 C CA . GLN A 1 342 ? 20.508 3.225 -12.992 1.00 88.38 342 GLN A CA 1
ATOM 2696 C C . GLN A 1 342 ? 19.674 2.740 -11.814 1.00 88.38 342 GLN A C 1
ATOM 2698 O O . GLN A 1 342 ? 18.592 3.261 -11.550 1.00 88.38 342 GLN A O 1
ATOM 2703 N N . LYS A 1 343 ? 20.201 1.747 -11.094 1.00 88.12 343 LYS A N 1
ATOM 2704 C CA . LYS A 1 343 ? 19.610 1.253 -9.850 1.00 88.12 343 LYS A CA 1
ATOM 2705 C C . LYS A 1 343 ? 19.940 2.199 -8.704 1.00 88.12 343 LYS A C 1
ATOM 2707 O O . LYS A 1 343 ? 21.087 2.628 -8.561 1.00 88.12 343 LYS A O 1
ATOM 2712 N N . ILE A 1 344 ? 18.938 2.452 -7.880 1.00 80.56 344 ILE A N 1
ATOM 2713 C CA . ILE A 1 344 ? 18.997 3.272 -6.682 1.00 80.56 344 ILE A CA 1
ATOM 2714 C C . ILE A 1 344 ? 18.399 2.465 -5.527 1.00 80.56 344 ILE A C 1
ATOM 2716 O O . ILE A 1 344 ? 17.407 1.761 -5.709 1.00 80.56 344 ILE A O 1
ATOM 2720 N N . ARG A 1 345 ? 19.036 2.499 -4.355 1.00 72.56 345 ARG A N 1
ATOM 2721 C CA . ARG A 1 345 ? 18.503 1.880 -3.135 1.00 72.56 345 ARG A CA 1
ATOM 2722 C C . ARG A 1 345 ? 18.139 2.985 -2.157 1.00 72.56 345 ARG A C 1
ATOM 2724 O O . ARG A 1 345 ? 18.988 3.827 -1.879 1.00 72.56 345 ARG A O 1
ATOM 2731 N N . ASP A 1 346 ? 16.917 2.951 -1.648 1.00 65.12 346 ASP A N 1
ATOM 2732 C CA . ASP A 1 346 ? 16.460 3.811 -0.565 1.00 65.12 346 ASP A CA 1
ATOM 2733 C C . ASP A 1 346 ? 15.826 3.009 0.585 1.00 65.12 346 ASP A C 1
ATOM 2735 O O . ASP A 1 346 ? 15.898 1.779 0.610 1.00 65.12 346 ASP A O 1
ATOM 2739 N N . GLY A 1 347 ? 15.263 3.713 1.574 1.00 56.09 347 GLY A N 1
ATOM 2740 C CA . GLY A 1 347 ? 14.578 3.102 2.715 1.00 56.09 347 GLY A CA 1
ATOM 2741 C C . GLY A 1 347 ? 13.255 2.410 2.361 1.00 56.09 347 GLY A C 1
ATOM 2742 O O . GLY A 1 347 ? 12.823 1.551 3.124 1.00 56.09 347 GLY A O 1
ATOM 2743 N N . ASP A 1 348 ? 12.649 2.736 1.213 1.00 53.47 348 ASP A N 1
ATOM 2744 C CA . ASP A 1 348 ? 11.387 2.146 0.738 1.00 53.47 348 ASP A CA 1
ATOM 2745 C C . ASP A 1 348 ? 11.623 0.990 -0.250 1.00 53.47 348 ASP A C 1
ATOM 2747 O O . ASP A 1 348 ? 10.706 0.228 -0.562 1.00 53.47 348 ASP A O 1
ATOM 2751 N N . GLY A 1 349 ? 12.855 0.835 -0.744 1.00 68.69 349 GLY A N 1
ATOM 2752 C CA . GLY A 1 349 ? 13.299 -0.321 -1.505 1.00 68.69 349 GLY A CA 1
ATOM 2753 C C . GLY A 1 349 ? 14.240 0.018 -2.658 1.00 68.69 349 GLY A C 1
ATOM 2754 O O . GLY A 1 349 ? 15.071 0.925 -2.615 1.00 68.69 349 GLY A O 1
ATOM 2755 N N . VAL A 1 350 ? 14.157 -0.791 -3.712 1.00 79.94 350 VAL A N 1
ATOM 2756 C CA . VAL A 1 350 ? 14.939 -0.597 -4.934 1.00 79.94 350 VAL A CA 1
ATOM 2757 C C . VAL A 1 350 ? 14.120 0.212 -5.931 1.00 79.94 350 VAL A C 1
ATOM 2759 O O . VAL A 1 350 ? 13.023 -0.198 -6.306 1.00 79.94 350 VAL A O 1
ATOM 2762 N N . LYS A 1 351 ? 14.693 1.312 -6.418 1.00 82.94 351 LYS A N 1
ATOM 2763 C CA . LYS A 1 351 ? 14.123 2.153 -7.474 1.00 82.94 351 LYS A CA 1
ATOM 2764 C C . LYS A 1 351 ? 15.073 2.245 -8.669 1.00 82.94 351 LYS A C 1
ATOM 2766 O O . LYS A 1 351 ? 16.269 1.971 -8.549 1.00 82.94 351 LYS A O 1
ATOM 2771 N N . TYR A 1 352 ? 14.552 2.620 -9.831 1.00 86.31 352 TYR A N 1
ATOM 2772 C CA . TYR A 1 352 ? 15.314 2.732 -11.073 1.00 86.31 352 TYR A CA 1
ATOM 2773 C C . TYR A 1 352 ? 15.077 4.081 -11.747 1.00 86.31 352 TYR A C 1
ATOM 2775 O O . TYR A 1 352 ? 13.941 4.514 -11.900 1.00 86.31 352 TYR A O 1
ATOM 2783 N N . LEU A 1 353 ? 16.152 4.729 -12.189 1.00 86.19 353 LEU A N 1
ATOM 2784 C CA . LEU A 1 353 ? 16.080 5.849 -13.128 1.00 86.19 353 LEU A CA 1
ATOM 2785 C C . LEU A 1 353 ? 16.340 5.307 -14.527 1.00 86.19 353 LEU A C 1
ATOM 2787 O O . LEU A 1 353 ? 17.372 4.668 -14.740 1.00 86.19 353 LEU A O 1
ATOM 2791 N N . ILE A 1 354 ? 15.433 5.552 -15.464 1.00 85.69 354 ILE A N 1
ATOM 2792 C CA . ILE A 1 354 ? 15.518 5.065 -16.837 1.00 85.69 354 ILE A CA 1
ATOM 2793 C C . ILE A 1 354 ? 15.505 6.259 -17.782 1.00 85.69 354 ILE A C 1
ATOM 2795 O O . ILE A 1 354 ? 14.640 7.121 -17.687 1.00 85.69 354 ILE A O 1
ATOM 2799 N N . ALA A 1 355 ? 16.460 6.291 -18.705 1.00 83.88 355 ALA A N 1
ATOM 2800 C CA . ALA A 1 355 ? 16.520 7.263 -19.783 1.00 83.88 355 ALA A CA 1
ATOM 2801 C C . ALA A 1 355 ? 16.651 6.538 -21.134 1.00 83.88 355 ALA A C 1
ATOM 2803 O O . ALA A 1 355 ? 17.425 5.569 -21.239 1.00 83.88 355 ALA A O 1
ATOM 2804 N N . PRO A 1 356 ? 15.942 6.998 -22.179 1.00 74.38 356 PRO A N 1
ATOM 2805 C CA . PRO A 1 356 ? 16.114 6.478 -23.522 1.00 74.38 356 PRO A CA 1
ATOM 2806 C C . PRO A 1 356 ? 17.529 6.795 -24.026 1.00 74.38 356 PRO A C 1
ATOM 2808 O O . PRO A 1 356 ? 18.183 7.748 -23.585 1.00 74.38 356 PRO A O 1
ATOM 2811 N N . LYS A 1 357 ? 18.036 5.967 -24.944 1.00 70.75 357 LYS A N 1
ATOM 2812 C CA . LYS A 1 357 ? 19.216 6.341 -25.734 1.00 70.75 357 LYS A CA 1
ATOM 2813 C C . LYS A 1 357 ? 18.758 7.259 -26.867 1.00 70.75 357 LYS A C 1
ATOM 2815 O O . LYS A 1 357 ? 17.671 7.063 -27.393 1.00 70.75 357 LYS A O 1
ATOM 2820 N N . GLN A 1 358 ? 19.596 8.234 -27.222 1.00 60.91 358 GLN A N 1
ATOM 2821 C CA . GLN A 1 358 ? 19.273 9.322 -28.159 1.00 60.91 358 GLN A CA 1
ATOM 2822 C C . GLN A 1 358 ? 18.751 8.852 -29.530 1.00 60.91 358 GLN A C 1
ATOM 2824 O O . GLN A 1 358 ? 18.029 9.604 -30.171 1.00 60.91 358 GLN A O 1
ATOM 2829 N N . ASP A 1 359 ? 19.047 7.613 -29.930 1.00 59.50 359 ASP A N 1
ATOM 2830 C CA . ASP A 1 359 ? 18.803 7.121 -31.293 1.00 59.50 359 ASP A CA 1
ATOM 2831 C C . ASP A 1 359 ? 17.604 6.166 -31.420 1.00 59.50 359 ASP A C 1
ATOM 2833 O O . ASP A 1 359 ? 17.316 5.675 -32.507 1.00 59.50 359 ASP A O 1
ATOM 2837 N N . PHE A 1 360 ? 16.909 5.861 -30.322 1.00 56.88 360 PHE A N 1
ATOM 2838 C CA . PHE A 1 360 ? 15.825 4.881 -30.321 1.00 56.88 360 PHE A CA 1
ATOM 2839 C C . PHE A 1 360 ? 14.671 5.403 -29.486 1.00 56.88 360 PHE A C 1
ATOM 2841 O O . PHE A 1 360 ? 14.702 5.214 -28.272 1.00 56.88 360 PHE A O 1
ATOM 2848 N N . LEU A 1 361 ? 13.689 6.048 -30.127 1.00 56.38 361 LEU A N 1
ATOM 2849 C CA . LEU A 1 361 ? 12.262 5.944 -29.792 1.00 56.38 361 LEU A CA 1
ATOM 2850 C C . LEU A 1 361 ? 11.392 6.793 -30.725 1.00 56.38 361 LEU A C 1
ATOM 2852 O O . LEU A 1 361 ? 11.670 7.967 -30.945 1.00 56.38 361 LEU A O 1
ATOM 2856 N N . ASP A 1 362 ? 10.314 6.191 -31.227 1.00 58.94 362 ASP A N 1
ATOM 2857 C CA . ASP A 1 362 ? 9.184 6.921 -31.800 1.00 58.94 362 ASP A CA 1
ATOM 2858 C C . ASP A 1 362 ? 8.517 7.769 -30.695 1.00 58.94 362 ASP A C 1
ATOM 2860 O O . ASP A 1 362 ? 8.289 7.277 -29.581 1.00 58.94 362 ASP A O 1
ATOM 2864 N N . GLU A 1 363 ? 8.224 9.043 -30.981 1.00 57.38 363 GLU A N 1
ATOM 2865 C CA . GLU A 1 363 ? 7.671 10.012 -30.019 1.00 57.38 363 GLU A CA 1
ATOM 2866 C C . GLU A 1 363 ? 6.346 9.525 -29.413 1.00 57.38 363 GLU A C 1
ATOM 2868 O O . GLU A 1 363 ? 6.061 9.794 -28.243 1.00 57.38 363 GLU A O 1
ATOM 2873 N N . SER A 1 364 ? 5.574 8.744 -30.175 1.00 58.66 364 SER A N 1
ATOM 2874 C CA . SER A 1 364 ? 4.296 8.169 -29.743 1.00 58.66 364 SER A CA 1
ATOM 2875 C C . SER A 1 364 ? 4.455 7.157 -28.592 1.00 58.66 364 SER A C 1
ATOM 2877 O O . SER A 1 364 ? 3.740 7.213 -27.590 1.00 58.66 364 SER A O 1
ATOM 2879 N N . SER A 1 365 ? 5.448 6.267 -28.697 1.00 56.31 365 SER A N 1
ATOM 2880 C CA . SER A 1 365 ? 5.725 5.199 -27.727 1.00 56.31 365 SER A CA 1
ATOM 2881 C C . SER A 1 365 ? 6.405 5.738 -26.470 1.00 56.31 365 SER A C 1
ATOM 2883 O O . SER A 1 365 ? 6.166 5.252 -25.364 1.00 56.31 365 SER A O 1
ATOM 2885 N N . LEU A 1 366 ? 7.227 6.780 -26.631 1.00 61.31 366 LEU A N 1
ATOM 2886 C CA . LEU A 1 366 ? 7.793 7.525 -25.514 1.00 61.31 366 LEU A CA 1
ATOM 2887 C C . LEU A 1 366 ? 6.686 8.252 -24.733 1.00 61.31 366 LEU A C 1
ATOM 2889 O O . LEU A 1 366 ? 6.687 8.193 -23.508 1.00 61.31 366 LEU A O 1
ATOM 2893 N N . GLY A 1 367 ? 5.719 8.875 -25.418 1.00 59.25 367 GLY A N 1
ATOM 2894 C CA . GLY A 1 367 ? 4.589 9.566 -24.788 1.00 59.25 367 GLY A CA 1
ATOM 2895 C C . GLY A 1 367 ? 3.799 8.675 -23.825 1.00 59.25 367 GLY A C 1
ATOM 2896 O O . GLY A 1 367 ? 3.664 9.015 -22.652 1.00 59.25 367 GLY A O 1
ATOM 2897 N N . ALA A 1 368 ? 3.388 7.486 -24.276 1.00 59.56 368 ALA A N 1
ATOM 2898 C CA . ALA A 1 368 ? 2.627 6.539 -23.452 1.00 59.56 368 ALA A CA 1
ATOM 2899 C C . ALA A 1 368 ? 3.398 6.047 -22.209 1.00 59.56 368 ALA A C 1
ATOM 2901 O O . ALA A 1 368 ? 2.817 5.823 -21.148 1.00 59.56 368 ALA A O 1
ATOM 2902 N N . LEU A 1 369 ? 4.722 5.901 -22.312 1.00 60.41 369 LEU A N 1
ATOM 2903 C CA . LEU A 1 369 ? 5.563 5.494 -21.184 1.00 60.41 369 LEU A CA 1
ATOM 2904 C C . LEU A 1 369 ? 5.880 6.649 -20.233 1.00 60.41 369 LEU A C 1
ATOM 2906 O O . LEU A 1 369 ? 5.990 6.427 -19.030 1.00 60.41 369 LEU A O 1
ATOM 2910 N N . LEU A 1 370 ? 6.002 7.881 -20.727 1.00 58.31 370 LEU A N 1
ATOM 2911 C CA . LEU A 1 370 ? 6.202 9.061 -19.879 1.00 58.31 370 LEU A CA 1
ATOM 2912 C C . LEU A 1 370 ? 4.954 9.412 -19.057 1.00 58.31 370 LEU A C 1
ATOM 2914 O O . LEU A 1 370 ? 5.074 10.055 -18.014 1.00 58.31 370 LEU A O 1
ATOM 2918 N N . GLU A 1 371 ? 3.782 8.962 -19.500 1.00 55.22 371 GLU A N 1
ATOM 2919 C CA . GLU A 1 371 ? 2.522 9.039 -18.755 1.00 55.22 371 GLU A CA 1
ATOM 2920 C C . GLU A 1 371 ? 2.352 7.884 -17.748 1.00 55.22 371 GLU A C 1
ATOM 2922 O O . GLU A 1 371 ? 1.463 7.923 -16.897 1.00 55.22 371 GLU A O 1
ATOM 2927 N N . SER A 1 372 ? 3.221 6.863 -17.790 1.00 57.28 372 SER A N 1
ATOM 2928 C CA . SER A 1 372 ? 3.187 5.759 -16.831 1.00 57.28 372 SER A CA 1
ATOM 2929 C C . SER A 1 372 ? 3.806 6.142 -15.484 1.00 57.28 372 SER A C 1
ATOM 2931 O O . SER A 1 372 ? 4.981 6.499 -15.381 1.00 57.28 372 SER A O 1
ATOM 2933 N N . HIS A 1 373 ? 3.009 6.048 -14.419 1.00 60.12 373 HIS A N 1
ATOM 2934 C CA . HIS A 1 373 ? 3.460 6.326 -13.059 1.00 60.12 373 HIS A CA 1
ATOM 2935 C C . HIS A 1 373 ? 3.817 5.028 -12.327 1.00 60.12 373 HIS A C 1
ATOM 2937 O O . HIS A 1 373 ? 2.937 4.267 -11.925 1.00 60.12 373 HIS A O 1
ATOM 2943 N N . SER A 1 374 ? 5.115 4.817 -12.088 1.00 71.19 374 SER A N 1
ATOM 2944 C CA . SER A 1 374 ? 5.615 3.755 -11.211 1.00 71.19 374 SER A CA 1
ATOM 2945 C C . SER A 1 374 ? 6.286 4.347 -9.970 1.00 71.19 374 SER A C 1
ATOM 2947 O O . SER A 1 374 ? 7.165 5.199 -10.101 1.00 71.19 374 SER A O 1
ATOM 2949 N N . PRO A 1 375 ? 5.972 3.868 -8.753 1.00 65.12 375 PRO A N 1
ATOM 2950 C CA . PRO A 1 375 ? 6.682 4.287 -7.542 1.00 65.12 375 PRO A CA 1
ATOM 2951 C C . PRO A 1 375 ? 8.141 3.797 -7.510 1.00 65.12 375 PRO A C 1
ATOM 2953 O O . PRO A 1 375 ? 8.952 4.292 -6.725 1.00 65.12 375 PRO A O 1
ATOM 2956 N N . SER A 1 376 ? 8.488 2.823 -8.355 1.00 74.00 376 SER A N 1
ATOM 2957 C CA . SER A 1 376 ? 9.814 2.204 -8.402 1.00 74.00 376 SER A CA 1
ATOM 2958 C C . SER A 1 376 ? 10.627 2.608 -9.628 1.00 74.00 376 SER A C 1
ATOM 2960 O O . SER A 1 376 ? 11.798 2.239 -9.706 1.00 74.00 376 SER A O 1
ATOM 2962 N N . VAL A 1 377 ? 10.053 3.347 -10.582 1.00 79.44 377 VAL A N 1
ATOM 2963 C CA . VAL A 1 377 ? 10.733 3.718 -11.829 1.00 79.44 377 VAL A CA 1
ATOM 2964 C C . VAL A 1 377 ? 10.473 5.176 -12.190 1.00 79.44 377 VAL A C 1
ATOM 2966 O O . VAL A 1 377 ? 9.329 5.600 -12.289 1.00 79.44 377 VAL A O 1
ATOM 2969 N N . MET A 1 378 ? 11.546 5.927 -12.440 1.00 78.75 378 MET A N 1
ATOM 2970 C CA . MET A 1 378 ? 11.486 7.242 -13.071 1.00 78.75 378 MET A CA 1
ATOM 2971 C C . MET A 1 378 ? 11.845 7.140 -14.543 1.00 78.75 378 MET A C 1
ATOM 2973 O O . MET A 1 378 ? 12.955 6.710 -14.865 1.00 78.75 378 MET A O 1
ATOM 2977 N N . TYR A 1 379 ? 10.966 7.627 -15.409 1.00 78.31 379 TYR A N 1
ATOM 2978 C CA . TYR A 1 379 ? 11.303 7.887 -16.800 1.00 78.31 379 TYR A CA 1
ATOM 2979 C C . TYR A 1 379 ? 11.837 9.296 -16.970 1.00 78.31 379 TYR A C 1
ATOM 2981 O O . TYR A 1 379 ? 11.227 10.266 -16.530 1.00 78.31 379 TYR A O 1
ATOM 2989 N N . LEU A 1 380 ? 12.995 9.393 -17.607 1.00 77.88 380 LEU A N 1
ATOM 2990 C CA . LEU A 1 380 ? 13.705 10.633 -17.847 1.00 77.88 380 LEU A CA 1
ATOM 2991 C C . LEU A 1 380 ? 13.832 10.850 -19.340 1.00 77.88 380 LEU A C 1
ATOM 2993 O O . LEU A 1 380 ? 14.063 9.906 -20.088 1.00 77.88 380 LEU A O 1
ATOM 2997 N N . ARG A 1 381 ? 13.715 12.107 -19.762 1.00 74.38 381 ARG A N 1
ATOM 2998 C CA . ARG A 1 381 ? 13.793 12.477 -21.176 1.00 74.38 381 ARG A CA 1
ATOM 2999 C C . ARG A 1 381 ? 15.129 12.099 -21.813 1.00 74.38 381 ARG A C 1
ATOM 3001 O O . ARG A 1 381 ? 15.158 11.662 -22.957 1.00 74.38 381 ARG A O 1
ATOM 3008 N N . ASP A 1 382 ? 16.226 12.277 -21.079 1.00 77.69 382 ASP A N 1
ATOM 3009 C CA . ASP A 1 382 ? 17.568 11.977 -21.558 1.00 77.69 382 ASP A CA 1
ATOM 3010 C C . ASP A 1 382 ? 18.549 11.637 -20.420 1.00 77.69 382 ASP A C 1
ATOM 3012 O O . ASP A 1 382 ? 18.224 11.582 -19.229 1.00 77.69 382 ASP A O 1
ATOM 3016 N N . VAL A 1 383 ? 19.799 11.398 -20.812 1.00 80.56 383 VAL A N 1
ATOM 3017 C CA . VAL A 1 383 ? 20.898 11.052 -19.907 1.00 80.56 383 VAL A CA 1
ATOM 3018 C C . VAL A 1 383 ? 21.316 12.227 -19.013 1.00 80.56 383 VAL A C 1
ATOM 3020 O O . VAL A 1 383 ? 21.792 12.002 -17.899 1.00 80.56 383 VAL A O 1
ATOM 3023 N N . ASN A 1 384 ? 21.136 13.475 -19.451 1.00 78.62 384 ASN A N 1
ATOM 3024 C CA . ASN A 1 384 ? 21.483 14.654 -18.656 1.00 78.62 384 ASN A CA 1
ATOM 3025 C C . ASN A 1 384 ? 20.550 14.789 -17.456 1.00 78.62 384 ASN A C 1
ATOM 3027 O O . ASN A 1 384 ? 21.009 15.055 -16.345 1.00 78.62 384 ASN A O 1
ATOM 3031 N N . HIS A 1 385 ? 19.260 14.519 -17.652 1.00 78.31 385 HIS A N 1
ATOM 3032 C CA . HIS A 1 385 ? 18.288 14.477 -16.565 1.00 78.31 385 HIS A CA 1
ATOM 3033 C C . HIS A 1 385 ? 18.653 13.380 -15.554 1.00 78.31 385 HIS A C 1
ATOM 3035 O O . HIS A 1 385 ? 18.640 13.623 -14.347 1.00 78.31 385 HIS A O 1
ATOM 3041 N N . LEU A 1 386 ? 19.080 12.203 -16.031 1.00 83.94 386 LEU A N 1
ATOM 3042 C CA . LEU A 1 386 ? 19.549 11.109 -15.167 1.00 83.94 386 LEU A CA 1
ATOM 3043 C C . LEU A 1 386 ? 20.740 11.537 -14.311 1.00 83.94 386 LEU A C 1
ATOM 3045 O O . LEU A 1 386 ? 20.761 11.288 -13.103 1.00 83.94 386 LEU A O 1
ATOM 3049 N N . ASN A 1 387 ? 21.701 12.235 -14.911 1.00 82.56 387 ASN A N 1
ATOM 3050 C CA . ASN A 1 387 ? 22.854 12.770 -14.195 1.00 82.56 387 ASN A CA 1
ATOM 3051 C C . ASN A 1 387 ? 22.458 13.849 -13.174 1.00 82.56 387 ASN A C 1
ATOM 3053 O O . ASN A 1 387 ? 22.995 13.859 -12.065 1.00 82.56 387 ASN A O 1
ATOM 3057 N N . PHE A 1 388 ? 21.510 14.730 -13.510 1.00 81.75 388 PHE A N 1
ATOM 3058 C CA . PHE A 1 388 ? 21.014 15.749 -12.586 1.00 81.75 388 PHE A CA 1
ATOM 3059 C C . PHE A 1 388 ? 20.349 15.135 -11.355 1.00 81.75 388 PHE A C 1
ATOM 3061 O O . PHE A 1 388 ? 20.735 15.462 -10.232 1.00 81.75 388 PHE A O 1
ATOM 3068 N N . VAL A 1 389 ? 19.394 14.220 -11.557 1.00 80.00 389 VAL A N 1
ATOM 3069 C CA . VAL A 1 389 ? 18.696 13.545 -10.455 1.00 80.00 389 VAL A CA 1
ATOM 3070 C C . VAL A 1 389 ? 19.714 12.829 -9.573 1.00 80.00 389 VAL A C 1
ATOM 3072 O O . VAL A 1 389 ? 19.704 13.003 -8.358 1.00 80.00 389 VAL A O 1
ATOM 3075 N N . LYS A 1 390 ? 20.673 12.113 -10.173 1.00 82.56 390 LYS A N 1
ATOM 3076 C CA . LYS A 1 390 ? 21.760 11.457 -9.437 1.00 82.56 390 LYS A CA 1
ATOM 3077 C C . LYS A 1 390 ? 22.547 12.437 -8.561 1.00 82.56 390 LYS A C 1
ATOM 3079 O O . LYS A 1 390 ? 22.815 12.118 -7.406 1.00 82.56 390 LYS A O 1
ATOM 3084 N N . LYS A 1 391 ? 22.900 13.615 -9.086 1.00 83.69 391 LYS A N 1
ATOM 3085 C CA . LYS A 1 391 ? 23.615 14.648 -8.323 1.00 83.69 391 LYS A CA 1
ATOM 3086 C C . LYS A 1 391 ? 22.805 15.094 -7.101 1.00 83.69 391 LYS A C 1
ATOM 3088 O O . LYS A 1 391 ? 23.361 15.146 -6.009 1.00 83.69 391 LYS A O 1
ATOM 3093 N N . GLN A 1 392 ? 21.502 15.338 -7.263 1.00 80.06 392 GLN A N 1
ATOM 3094 C CA . GLN A 1 392 ? 20.623 15.727 -6.149 1.00 80.06 392 GLN A CA 1
ATOM 3095 C C . GLN A 1 392 ? 20.474 14.611 -5.108 1.00 80.06 392 GLN A C 1
ATOM 3097 O O . GLN A 1 392 ? 20.544 14.862 -3.909 1.00 80.06 392 GLN A O 1
ATOM 3102 N N . LEU A 1 393 ? 20.329 13.361 -5.551 1.00 77.88 393 LEU A N 1
ATOM 3103 C CA . LEU A 1 393 ? 20.230 12.215 -4.645 1.00 77.88 393 LEU A CA 1
ATOM 3104 C C . LEU A 1 393 ? 21.531 11.979 -3.869 1.00 77.88 393 LEU A C 1
ATOM 3106 O O . LEU A 1 393 ? 21.485 11.621 -2.698 1.00 77.88 393 LEU A O 1
ATOM 3110 N N . SER A 1 394 ? 22.692 12.218 -4.488 1.00 77.69 394 SER A N 1
ATOM 3111 C CA . SER A 1 394 ? 23.991 12.069 -3.818 1.00 77.69 394 SER A CA 1
ATOM 3112 C C . SER A 1 394 ? 24.259 13.105 -2.723 1.00 77.69 394 SER A C 1
ATOM 3114 O O . SER A 1 394 ? 25.111 12.870 -1.874 1.00 77.69 394 SER A O 1
ATOM 3116 N N . SER A 1 395 ? 23.541 14.233 -2.721 1.00 74.12 395 SER A N 1
ATOM 3117 C CA . SER A 1 395 ? 23.666 15.268 -1.687 1.00 74.12 395 SER A CA 1
ATOM 3118 C C . SER A 1 395 ? 22.764 15.055 -0.464 1.00 74.12 395 SER A C 1
ATOM 3120 O O . SER A 1 395 ? 22.773 15.891 0.434 1.00 74.12 395 SER A O 1
ATOM 3122 N N . CYS A 1 396 ? 21.983 13.971 -0.406 1.00 70.19 396 CYS A N 1
ATOM 3123 C CA . CYS A 1 396 ? 21.045 13.700 0.688 1.00 70.19 396 CYS A CA 1
ATOM 3124 C C . CYS A 1 396 ? 21.408 12.402 1.427 1.00 70.19 396 CYS A C 1
ATOM 3126 O O . CYS A 1 396 ? 21.714 11.397 0.790 1.00 70.19 396 CYS A O 1
ATOM 3128 N N . GLU A 1 397 ? 21.319 12.398 2.763 1.00 65.81 397 GLU A N 1
ATOM 3129 C CA . GLU A 1 397 ? 21.661 11.222 3.587 1.00 65.81 397 GLU A CA 1
ATOM 3130 C C . GLU A 1 397 ? 20.709 10.038 3.376 1.00 65.81 397 GLU A C 1
ATOM 3132 O O . GLU A 1 397 ? 21.136 8.890 3.268 1.00 65.81 397 GLU A O 1
ATOM 3137 N N . GLN A 1 398 ? 19.405 10.309 3.330 1.00 68.62 398 GLN A N 1
ATOM 3138 C CA . GLN A 1 398 ? 18.358 9.334 3.036 1.00 68.62 398 GLN A CA 1
ATOM 3139 C C . GLN A 1 398 ? 17.273 10.029 2.228 1.00 68.62 398 GLN A C 1
ATOM 3141 O O . GLN A 1 398 ? 16.891 11.158 2.552 1.00 68.62 398 GLN A O 1
ATOM 3146 N N . TYR A 1 399 ? 16.786 9.362 1.185 1.00 68.88 399 TYR A N 1
ATOM 3147 C CA . TYR A 1 399 ? 15.766 9.916 0.311 1.00 68.88 399 TYR A CA 1
ATOM 3148 C C . TYR A 1 399 ? 14.701 8.894 -0.050 1.00 68.88 399 TYR A C 1
ATOM 3150 O O . TYR A 1 399 ? 15.049 7.761 -0.324 1.00 68.88 399 TYR A O 1
ATOM 3158 N N . SER A 1 400 ? 13.442 9.307 -0.171 1.00 64.69 400 SER A N 1
ATOM 3159 C CA . SER A 1 400 ? 12.456 8.564 -0.965 1.00 64.69 400 SER A CA 1
ATOM 3160 C C . SER A 1 400 ? 12.098 9.374 -2.195 1.00 64.69 400 SER A C 1
ATOM 3162 O O . SER A 1 400 ? 11.672 10.520 -2.097 1.00 64.69 400 SER A O 1
ATOM 3164 N N . PHE A 1 401 ? 12.285 8.792 -3.370 1.00 67.69 401 PHE A N 1
ATOM 3165 C CA . PHE A 1 401 ? 11.947 9.442 -4.633 1.00 67.69 401 PHE A CA 1
ATOM 3166 C C . PHE A 1 401 ? 10.519 9.072 -5.081 1.00 67.69 401 PHE A C 1
ATOM 3168 O O . PHE A 1 401 ? 10.126 7.908 -4.958 1.00 67.69 401 PHE A O 1
ATOM 3175 N N . TYR A 1 402 ? 9.777 10.053 -5.605 1.00 65.31 402 TYR A N 1
ATOM 3176 C CA . TYR A 1 402 ? 8.470 9.877 -6.245 1.00 65.31 402 TYR A CA 1
ATOM 3177 C C . TYR A 1 402 ? 8.386 10.685 -7.558 1.00 65.31 402 TYR A C 1
ATOM 3179 O O . TYR A 1 402 ? 8.575 11.908 -7.522 1.00 65.31 402 TYR A O 1
ATOM 3187 N N . PRO A 1 403 ? 8.107 10.058 -8.716 1.00 60.31 403 PRO A N 1
ATOM 3188 C CA . PRO A 1 403 ? 7.936 10.779 -9.975 1.00 60.31 403 PRO A CA 1
ATOM 3189 C C . PRO A 1 403 ? 6.573 11.476 -10.030 1.00 60.31 403 PRO A C 1
ATOM 3191 O O . PRO A 1 403 ? 5.545 10.849 -9.792 1.00 60.31 403 PRO A O 1
ATOM 3194 N N . LEU A 1 404 ? 6.555 12.759 -10.398 1.00 59.38 404 LEU A N 1
ATOM 3195 C CA . LEU A 1 404 ? 5.318 13.484 -10.723 1.00 59.38 404 LEU A CA 1
ATOM 3196 C C . LEU A 1 404 ? 5.082 13.535 -12.236 1.00 59.38 404 LEU A C 1
ATOM 3198 O O . LEU A 1 404 ? 3.943 13.497 -12.681 1.00 59.38 404 LEU A O 1
ATOM 3202 N N . SER A 1 405 ? 6.153 13.636 -13.024 1.00 61.25 405 SER A N 1
ATOM 3203 C CA . SER A 1 405 ? 6.144 13.576 -14.489 1.00 61.25 405 SER A CA 1
ATOM 3204 C C . SER A 1 405 ? 7.558 13.282 -15.013 1.00 61.25 405 SER A C 1
ATOM 3206 O O . SER A 1 405 ? 8.497 13.136 -14.228 1.00 61.25 405 SER A O 1
ATOM 3208 N N . ALA A 1 406 ? 7.731 13.263 -16.337 1.00 59.38 406 ALA A N 1
ATOM 3209 C CA . ALA A 1 406 ? 9.032 13.133 -17.004 1.00 59.38 406 ALA A CA 1
ATOM 3210 C C . ALA A 1 406 ? 10.090 14.162 -16.553 1.00 59.38 406 ALA A C 1
ATOM 3212 O O . ALA A 1 406 ? 11.289 13.876 -16.558 1.00 59.38 406 ALA A O 1
ATOM 3213 N N . ASP A 1 407 ? 9.639 15.357 -16.163 1.00 65.12 407 ASP A N 1
ATOM 3214 C CA . ASP A 1 407 ? 10.498 16.489 -15.808 1.00 65.12 407 ASP A CA 1
ATOM 3215 C C . ASP A 1 407 ? 10.237 17.002 -14.382 1.00 65.12 407 ASP A C 1
ATOM 3217 O O . ASP A 1 407 ? 10.802 18.018 -13.981 1.00 65.12 407 ASP A O 1
ATOM 3221 N N . GLU A 1 408 ? 9.390 16.340 -13.592 1.00 66.06 408 GLU A N 1
ATOM 3222 C CA . GLU A 1 408 ? 9.087 16.749 -12.217 1.00 66.06 408 GLU A CA 1
ATOM 3223 C C . GLU A 1 408 ? 9.082 15.553 -11.270 1.00 66.06 408 GLU A C 1
ATOM 3225 O O . GLU A 1 408 ? 8.520 14.500 -11.565 1.00 66.06 408 GLU A O 1
ATOM 3230 N N . TYR A 1 409 ? 9.669 15.727 -10.092 1.00 70.06 409 TYR A N 1
ATOM 3231 C CA . TYR A 1 409 ? 9.717 14.689 -9.070 1.00 70.06 409 TYR A CA 1
ATOM 3232 C C . TYR A 1 409 ? 9.788 15.285 -7.672 1.00 70.06 409 TYR A C 1
ATOM 3234 O O . TYR A 1 409 ? 10.069 16.470 -7.486 1.00 70.06 409 TYR A O 1
ATOM 3242 N N . VAL A 1 410 ? 9.539 14.445 -6.676 1.00 70.50 410 VAL A N 1
ATOM 3243 C CA . VAL A 1 410 ? 9.689 14.792 -5.268 1.00 70.50 410 VAL A CA 1
ATOM 3244 C C . VAL A 1 410 ? 10.738 13.884 -4.642 1.00 70.50 410 VAL A C 1
ATOM 3246 O O . VAL A 1 410 ? 10.744 12.675 -4.876 1.00 70.50 410 VAL A O 1
ATOM 3249 N N . ILE A 1 411 ? 11.632 14.474 -3.852 1.00 73.44 411 ILE A N 1
ATOM 3250 C CA . ILE A 1 411 ? 12.547 13.759 -2.961 1.00 73.44 411 ILE A CA 1
ATOM 3251 C C . ILE A 1 411 ? 12.082 14.021 -1.533 1.00 73.44 411 ILE A C 1
ATOM 3253 O O . ILE A 1 411 ? 12.030 15.168 -1.101 1.00 73.44 411 ILE A O 1
ATOM 3257 N N . LEU A 1 412 ? 11.778 12.969 -0.787 1.00 69.44 412 LEU A N 1
ATOM 3258 C CA . LEU A 1 412 ? 11.646 13.015 0.662 1.00 69.44 412 LEU A CA 1
ATOM 3259 C C . LEU A 1 412 ? 13.039 12.930 1.277 1.00 69.44 412 LEU A C 1
ATOM 3261 O O . LEU A 1 412 ? 13.533 11.827 1.461 1.00 69.44 412 LEU A O 1
ATOM 3265 N N . ALA A 1 413 ? 13.686 14.057 1.551 1.00 70.00 413 ALA A N 1
ATOM 3266 C CA . ALA A 1 413 ? 15.023 14.073 2.135 1.00 70.00 413 ALA A CA 1
ATOM 3267 C C . ALA A 1 413 ? 14.949 14.037 3.667 1.00 70.00 413 ALA A C 1
ATOM 3269 O O . ALA A 1 413 ? 14.086 14.680 4.270 1.00 70.00 413 ALA A O 1
ATOM 3270 N N . LYS A 1 414 ? 15.871 13.312 4.304 1.00 68.56 414 LYS A N 1
ATOM 3271 C CA . LYS A 1 414 ? 16.112 13.434 5.744 1.00 68.56 414 LYS A CA 1
ATOM 3272 C C . LYS A 1 414 ? 16.968 14.673 6.018 1.00 68.56 414 LYS A C 1
ATOM 3274 O O . LYS A 1 414 ? 18.076 14.783 5.502 1.00 68.56 414 LYS A O 1
ATOM 3279 N N . GLU A 1 415 ? 16.447 15.582 6.835 1.00 64.94 415 GLU A N 1
ATOM 3280 C CA . GLU A 1 415 ? 17.124 16.785 7.319 1.00 64.94 415 GLU A CA 1
ATOM 3281 C C . GLU A 1 415 ? 17.109 16.735 8.858 1.00 64.94 415 GLU A C 1
ATOM 3283 O O . GLU A 1 415 ? 16.090 16.984 9.514 1.00 64.94 415 GLU A O 1
ATOM 3288 N N . GLY A 1 416 ? 18.223 16.286 9.447 1.00 69.94 416 GLY A N 1
ATOM 3289 C CA . GLY A 1 416 ? 18.317 16.013 10.884 1.00 69.94 416 GLY A CA 1
ATOM 3290 C C . GLY A 1 416 ? 17.396 14.868 11.335 1.00 69.94 416 GLY A C 1
ATOM 3291 O O . GLY A 1 416 ? 17.487 13.746 10.837 1.00 69.94 416 GLY A O 1
ATOM 3292 N N . SER A 1 417 ? 16.507 15.137 12.298 1.00 60.44 417 SER A N 1
ATOM 3293 C CA . SER A 1 417 ? 15.504 14.181 12.805 1.00 60.44 417 SER A CA 1
ATOM 3294 C C . SER A 1 417 ? 14.168 14.225 12.055 1.00 60.44 417 SER A C 1
ATOM 3296 O O . SER A 1 417 ? 13.230 13.531 12.441 1.00 60.44 417 SER A O 1
ATOM 3298 N N . THR A 1 418 ? 14.064 15.031 10.996 1.00 55.12 418 THR A N 1
ATOM 3299 C CA . THR A 1 418 ? 12.819 15.238 10.246 1.00 55.12 418 THR A CA 1
ATOM 3300 C C . THR A 1 418 ? 12.963 14.817 8.790 1.00 55.12 418 THR A C 1
ATOM 3302 O O . THR A 1 418 ? 14.060 14.833 8.231 1.00 55.12 418 THR A O 1
ATOM 3305 N N . ARG A 1 419 ? 11.850 14.429 8.165 1.00 63.06 419 ARG A N 1
ATOM 3306 C CA . ARG A 1 419 ? 11.772 14.182 6.723 1.00 63.06 419 ARG A CA 1
ATOM 3307 C C . ARG A 1 419 ? 11.003 15.316 6.058 1.00 63.06 419 ARG A C 1
ATOM 3309 O O . ARG A 1 419 ? 9.976 15.751 6.577 1.00 63.06 419 ARG A O 1
ATOM 3316 N N . LYS A 1 420 ? 11.488 15.779 4.909 1.00 64.62 420 LYS A N 1
ATOM 3317 C CA . LYS A 1 420 ? 10.883 16.880 4.158 1.00 64.62 420 LYS A CA 1
ATOM 3318 C C . LYS A 1 420 ? 10.751 16.517 2.690 1.00 64.62 420 LYS A C 1
ATOM 3320 O O . LYS A 1 420 ? 11.731 16.141 2.048 1.00 64.62 420 LYS A O 1
ATOM 3325 N N . PHE A 1 421 ? 9.542 16.642 2.151 1.00 66.31 421 PHE A N 1
ATOM 3326 C CA . PHE A 1 421 ? 9.334 16.547 0.712 1.00 66.31 421 PHE A CA 1
ATOM 3327 C C . PHE A 1 421 ? 9.847 17.822 0.026 1.00 66.31 421 PHE A C 1
ATOM 3329 O O . PHE A 1 421 ? 9.365 18.926 0.280 1.00 66.31 421 PHE A O 1
ATOM 3336 N N . THR A 1 422 ? 10.805 17.656 -0.880 1.00 69.50 422 THR A N 1
ATOM 3337 C CA . THR A 1 422 ? 11.337 18.712 -1.743 1.00 69.50 422 THR A CA 1
ATOM 3338 C C . THR A 1 422 ? 10.970 18.391 -3.185 1.00 69.50 422 THR A C 1
ATOM 3340 O O . THR A 1 422 ? 11.367 17.355 -3.724 1.00 69.50 422 THR A O 1
ATOM 3343 N N . LYS A 1 423 ? 10.187 19.273 -3.816 1.00 72.38 423 LYS A N 1
ATOM 3344 C CA . LYS A 1 423 ? 9.822 19.160 -5.232 1.00 72.38 423 LYS A CA 1
ATOM 3345 C C . LYS A 1 423 ? 10.952 19.709 -6.100 1.00 72.38 423 LYS A C 1
ATOM 3347 O O . LYS A 1 423 ? 11.401 20.835 -5.901 1.00 72.38 423 LYS A O 1
ATOM 3352 N N . TYR A 1 424 ? 11.351 18.937 -7.100 1.00 69.69 424 TYR A N 1
ATOM 3353 C CA . TYR A 1 424 ? 12.312 19.322 -8.122 1.00 69.69 424 TYR A CA 1
ATOM 3354 C C . TYR A 1 424 ? 11.617 19.355 -9.481 1.00 69.69 424 TYR A C 1
ATOM 3356 O O . TYR A 1 424 ? 10.900 18.426 -9.853 1.00 69.69 424 TYR A O 1
ATOM 3364 N N . ALA A 1 425 ? 11.851 20.430 -10.230 1.00 63.91 425 ALA A N 1
ATOM 3365 C CA . ALA A 1 425 ? 11.490 20.529 -11.635 1.00 63.91 425 ALA A CA 1
ATOM 3366 C C . ALA A 1 425 ? 12.777 20.568 -12.466 1.00 63.91 425 ALA A C 1
ATOM 3368 O O . ALA A 1 425 ? 13.596 21.477 -12.334 1.00 63.91 425 ALA A O 1
ATOM 3369 N N . VAL A 1 426 ? 12.941 19.583 -13.342 1.00 62.75 426 VAL A N 1
ATOM 3370 C CA . VAL A 1 426 ? 14.066 19.439 -14.276 1.00 62.75 426 VAL A CA 1
ATOM 3371 C C . VAL A 1 426 ? 13.990 20.485 -15.402 1.00 62.75 426 VAL A C 1
ATOM 3373 O O . VAL A 1 426 ? 14.980 20.741 -16.080 1.00 62.75 426 VAL A O 1
ATOM 3376 N N . ARG A 1 427 ? 12.859 21.201 -15.534 1.00 49.94 427 ARG A N 1
ATOM 3377 C CA . ARG A 1 427 ? 12.644 22.315 -16.485 1.00 49.94 427 ARG A CA 1
ATOM 3378 C C . ARG A 1 427 ? 13.697 23.438 -16.419 1.00 49.94 427 ARG A C 1
ATOM 3380 O O . ARG A 1 427 ? 13.804 24.213 -17.364 1.00 49.94 427 ARG A O 1
ATOM 3387 N N . GLY A 1 428 ? 14.486 23.523 -15.345 1.00 47.56 428 GLY A N 1
ATOM 3388 C CA . GLY A 1 428 ? 15.599 24.470 -15.190 1.00 47.56 428 GLY A CA 1
ATOM 3389 C C . GLY A 1 428 ? 16.953 24.025 -15.768 1.00 47.56 428 GLY A C 1
ATOM 3390 O O . GLY A 1 428 ? 17.917 24.769 -15.623 1.00 47.56 428 GLY A O 1
ATOM 3391 N N . LEU A 1 429 ? 17.045 22.848 -16.402 1.00 45.62 429 LEU A N 1
ATOM 3392 C CA . LEU A 1 429 ? 18.281 22.288 -16.987 1.00 45.62 429 LEU A CA 1
ATOM 3393 C C . LEU A 1 429 ? 18.291 22.287 -18.516 1.00 45.62 429 LEU A C 1
ATOM 3395 O O . LEU A 1 429 ? 18.978 21.475 -19.136 1.00 45.62 429 LEU A O 1
ATOM 3399 N N . LEU A 1 430 ? 17.572 23.215 -19.151 1.00 41.75 430 LEU A N 1
ATOM 3400 C CA . LEU A 1 430 ? 17.974 23.602 -20.502 1.00 41.75 430 LEU A CA 1
ATOM 3401 C C . LEU A 1 430 ? 19.448 24.004 -20.407 1.00 41.75 430 LEU A C 1
ATOM 3403 O O . LEU A 1 430 ? 19.781 24.853 -19.577 1.00 41.75 430 LEU A O 1
ATOM 3407 N N . SER A 1 431 ? 20.309 23.337 -21.186 1.00 47.62 431 SER A N 1
ATOM 3408 C CA . SER A 1 431 ? 21.754 23.582 -21.208 1.00 47.62 431 SER A CA 1
ATOM 3409 C C . SER A 1 431 ? 22.021 25.085 -21.150 1.00 47.62 431 SER A C 1
ATOM 3411 O O . SER A 1 431 ? 21.290 25.859 -21.775 1.00 47.62 431 SER A O 1
ATOM 3413 N N . GLU A 1 432 ? 23.028 25.517 -20.386 1.00 43.28 432 GLU A N 1
ATOM 3414 C CA . GLU A 1 432 ? 23.367 26.941 -20.241 1.00 43.28 432 GLU A CA 1
ATOM 3415 C C . GLU A 1 432 ? 23.357 27.679 -21.591 1.00 43.28 432 GLU A C 1
ATOM 3417 O O . GLU A 1 432 ? 22.863 28.802 -21.668 1.00 43.28 432 GLU A O 1
ATOM 3422 N N . GLU A 1 433 ? 23.767 27.010 -22.674 1.00 46.22 433 GLU A N 1
ATOM 3423 C CA . GLU A 1 433 ? 23.711 27.490 -24.058 1.00 46.22 433 GLU A CA 1
ATOM 3424 C C . GLU A 1 433 ? 22.300 27.841 -24.561 1.00 46.22 433 GLU A C 1
ATOM 3426 O O . GLU A 1 433 ? 22.118 28.891 -25.178 1.00 46.22 433 GLU A O 1
ATOM 3431 N N . ARG A 1 434 ? 21.276 27.022 -24.289 1.00 45.06 434 ARG A N 1
ATOM 3432 C CA . ARG A 1 434 ? 19.895 27.258 -24.753 1.00 45.06 434 ARG A CA 1
ATOM 3433 C C . ARG A 1 434 ? 19.187 28.323 -23.914 1.00 45.06 434 ARG A C 1
ATOM 3435 O O . ARG A 1 434 ? 18.427 29.126 -24.456 1.00 45.06 434 ARG A O 1
ATOM 3442 N N . LEU A 1 435 ? 19.501 28.402 -22.619 1.00 47.88 435 LEU A N 1
ATOM 3443 C CA . LEU A 1 435 ? 19.001 29.451 -21.724 1.00 47.88 435 LEU A CA 1
ATOM 3444 C C . LEU A 1 435 ? 19.668 30.813 -22.016 1.00 47.88 435 LEU A C 1
ATOM 3446 O O . LEU A 1 435 ? 18.997 31.850 -21.992 1.00 47.88 435 LEU A O 1
ATOM 3450 N N . LEU A 1 436 ? 20.960 30.821 -22.371 1.00 54.06 436 LEU A N 1
ATOM 3451 C CA . LEU A 1 436 ? 21.664 31.985 -22.926 1.00 54.06 436 LEU A CA 1
ATOM 3452 C C . LEU A 1 436 ? 21.098 32.384 -24.294 1.00 54.06 436 LEU A C 1
ATOM 3454 O O . LEU A 1 436 ? 20.857 33.571 -24.522 1.00 54.06 436 LEU A O 1
ATOM 3458 N N . PHE A 1 437 ? 20.818 31.420 -25.177 1.00 52.06 437 PHE A N 1
ATOM 3459 C CA . PHE A 1 437 ? 20.215 31.672 -26.486 1.00 52.06 437 PHE A CA 1
ATOM 3460 C C . PHE A 1 437 ? 18.833 32.323 -26.359 1.00 52.06 437 PHE A C 1
ATOM 3462 O O . PHE A 1 437 ? 18.587 33.344 -26.997 1.00 52.06 437 PHE A O 1
ATOM 3469 N N . GLU A 1 438 ? 17.949 31.822 -25.491 1.00 49.03 438 GLU A N 1
ATOM 3470 C CA . GLU A 1 438 ? 16.624 32.418 -25.268 1.00 49.03 438 GLU A CA 1
ATOM 3471 C C . GLU A 1 438 ? 16.678 33.784 -24.572 1.00 49.03 438 GLU A C 1
ATOM 3473 O O . GLU A 1 438 ? 15.942 34.695 -24.967 1.00 49.03 438 GLU A O 1
ATOM 3478 N N . LYS A 1 439 ? 17.571 33.981 -23.587 1.00 57.16 439 LYS A N 1
ATOM 3479 C CA . LYS A 1 439 ? 17.803 35.305 -22.978 1.00 57.16 439 LYS A CA 1
ATOM 3480 C C . LYS A 1 439 ? 18.305 36.315 -24.015 1.00 57.16 439 LYS A C 1
ATOM 3482 O O . LYS A 1 439 ? 17.805 37.442 -24.058 1.00 57.16 439 LYS A O 1
ATOM 3487 N N . ASN A 1 440 ? 19.228 35.909 -24.885 1.00 60.56 440 ASN A N 1
ATOM 3488 C CA . ASN A 1 440 ? 19.743 36.748 -25.968 1.00 60.56 440 ASN A CA 1
ATOM 3489 C C . ASN A 1 440 ? 18.684 37.006 -27.051 1.00 60.56 440 ASN A C 1
ATOM 3491 O O . ASN A 1 440 ? 18.582 38.130 -27.546 1.00 60.56 440 ASN A O 1
ATOM 3495 N N . ASN A 1 441 ? 17.827 36.028 -27.360 1.00 60.03 441 ASN A N 1
ATOM 3496 C CA . ASN A 1 441 ? 16.722 36.199 -28.305 1.00 60.03 441 ASN A CA 1
ATOM 3497 C C . ASN A 1 441 ? 15.619 37.113 -27.761 1.00 60.03 441 ASN A C 1
ATOM 3499 O O . ASN A 1 441 ? 15.092 37.937 -28.507 1.00 60.03 441 ASN A O 1
ATOM 3503 N N . ARG A 1 442 ? 15.285 37.035 -26.464 1.00 53.44 442 ARG A N 1
ATOM 3504 C CA . ARG A 1 442 ? 14.366 37.994 -25.826 1.00 53.44 442 ARG A CA 1
ATOM 3505 C C . ARG A 1 442 ? 14.932 39.409 -25.879 1.00 53.44 442 ARG A C 1
ATOM 3507 O O . ARG A 1 442 ? 14.225 40.311 -26.311 1.00 53.44 442 ARG A O 1
ATOM 3514 N N . ARG A 1 443 ? 16.210 39.606 -25.527 1.00 57.31 443 ARG A N 1
ATOM 3515 C CA . ARG A 1 443 ? 16.876 40.920 -25.630 1.00 57.31 443 ARG A CA 1
ATOM 3516 C C . ARG A 1 443 ? 16.879 41.460 -27.064 1.00 57.31 443 ARG A C 1
ATOM 3518 O O . ARG A 1 443 ? 16.559 42.628 -27.252 1.00 57.31 443 ARG A O 1
ATOM 3525 N N . ARG A 1 444 ? 17.143 40.618 -28.073 1.00 56.28 444 ARG A N 1
ATOM 3526 C CA . ARG A 1 444 ? 17.031 40.996 -29.497 1.00 56.28 444 ARG A CA 1
ATOM 3527 C C . ARG A 1 444 ? 15.608 41.375 -29.902 1.00 56.28 444 ARG A C 1
ATOM 3529 O O . ARG A 1 444 ? 15.438 42.377 -30.584 1.00 56.28 444 ARG A O 1
ATOM 3536 N N . LYS A 1 445 ? 14.589 40.626 -29.468 1.00 64.00 445 LYS A N 1
ATOM 3537 C CA . LYS A 1 445 ? 13.179 40.951 -29.746 1.00 64.00 445 LYS A CA 1
ATOM 3538 C C . LYS A 1 445 ? 12.756 42.273 -29.100 1.00 64.00 445 LYS A C 1
ATOM 3540 O O . LYS A 1 445 ? 12.095 43.064 -29.760 1.00 64.00 445 LYS A O 1
ATOM 3545 N N . TYR A 1 446 ? 13.180 42.549 -27.864 1.00 62.53 446 TYR A N 1
ATOM 3546 C CA . TYR A 1 446 ? 12.931 43.841 -27.212 1.00 62.53 446 TYR A CA 1
ATOM 3547 C C . TYR A 1 446 ? 13.672 44.994 -27.896 1.00 62.53 446 TYR A C 1
ATOM 3549 O O . TYR A 1 446 ? 13.082 46.052 -28.090 1.00 62.53 446 TYR A O 1
ATOM 3557 N N . ALA A 1 447 ? 14.925 44.788 -28.312 1.00 64.06 447 ALA A N 1
ATOM 3558 C CA . ALA A 1 447 ? 15.680 45.788 -29.063 1.00 64.06 447 ALA A CA 1
ATOM 3559 C C . ALA A 1 447 ? 15.020 46.093 -30.419 1.00 64.06 447 ALA A C 1
ATOM 3561 O O . ALA A 1 447 ? 14.811 47.255 -30.743 1.00 64.06 447 ALA A O 1
ATOM 3562 N N . LEU A 1 448 ? 14.605 45.063 -31.165 1.00 64.62 448 LEU A N 1
ATOM 3563 C CA . LEU A 1 448 ? 13.875 45.218 -32.427 1.00 64.62 448 LEU A CA 1
ATOM 3564 C C . LEU A 1 448 ? 12.520 45.912 -32.232 1.00 64.62 448 LEU A C 1
ATOM 3566 O O . LEU A 1 448 ? 12.173 46.788 -33.019 1.00 64.62 448 LEU A O 1
ATOM 3570 N N . ALA A 1 449 ? 11.777 45.570 -31.175 1.00 65.62 449 ALA A N 1
ATOM 3571 C CA . ALA A 1 449 ? 10.514 46.229 -30.845 1.00 65.62 449 ALA A CA 1
ATOM 3572 C C . ALA A 1 449 ? 10.713 47.713 -30.490 1.00 65.62 449 ALA A C 1
ATOM 3574 O O . ALA A 1 449 ? 9.943 48.558 -30.941 1.00 65.62 449 ALA A O 1
ATOM 3575 N N . LEU A 1 450 ? 11.772 48.048 -29.744 1.00 71.56 450 LEU A N 1
ATOM 3576 C CA . LEU A 1 450 ? 12.125 49.429 -29.409 1.00 71.56 450 LEU A CA 1
ATOM 3577 C C . LEU A 1 450 ? 12.553 50.224 -30.652 1.00 71.56 450 LEU A C 1
ATOM 3579 O O . LEU A 1 450 ? 12.111 51.355 -30.838 1.00 71.56 450 LEU A O 1
ATOM 3583 N N . SER A 1 451 ? 13.368 49.631 -31.531 1.00 70.00 451 SER A N 1
ATOM 3584 C CA . SER A 1 451 ? 13.770 50.250 -32.799 1.00 70.00 451 SER A CA 1
ATOM 3585 C C . SER A 1 451 ? 12.577 50.478 -33.730 1.00 70.00 451 SER A C 1
ATOM 3587 O O . SER A 1 451 ? 12.469 51.548 -34.323 1.00 70.00 451 SER A O 1
ATOM 3589 N N . ALA A 1 452 ? 11.652 49.518 -33.820 1.00 69.00 452 ALA A N 1
ATOM 3590 C CA . ALA A 1 452 ? 10.422 49.667 -34.595 1.00 69.00 452 ALA A CA 1
ATOM 3591 C C . ALA A 1 452 ? 9.518 50.773 -34.024 1.00 69.00 452 ALA A C 1
ATOM 3593 O O . ALA A 1 452 ? 8.976 51.578 -34.781 1.00 69.00 452 ALA A O 1
ATOM 3594 N N . PHE A 1 453 ? 9.403 50.862 -32.696 1.00 74.94 453 PHE A N 1
ATOM 3595 C CA . PHE A 1 453 ? 8.647 51.917 -32.022 1.00 74.94 453 PHE A CA 1
ATOM 3596 C C . PHE A 1 453 ? 9.250 53.312 -32.259 1.00 74.94 453 PHE A C 1
ATOM 3598 O O . PHE A 1 453 ? 8.529 54.245 -32.611 1.00 74.94 453 PHE A O 1
ATOM 3605 N N . LEU A 1 454 ? 10.576 53.451 -32.151 1.00 76.12 454 LEU A N 1
ATOM 3606 C CA . LEU A 1 454 ? 11.288 54.699 -32.450 1.00 76.12 454 LEU A CA 1
ATOM 3607 C C . LEU A 1 454 ? 11.141 55.112 -33.921 1.00 76.12 454 LEU A C 1
ATOM 3609 O O . LEU A 1 454 ? 10.890 56.282 -34.204 1.00 76.12 454 LEU A O 1
ATOM 3613 N N . ALA A 1 455 ? 11.236 54.165 -34.858 1.00 72.38 455 ALA A N 1
ATOM 3614 C CA . ALA A 1 455 ? 11.019 54.437 -36.278 1.00 72.38 455 ALA A CA 1
ATOM 3615 C C . ALA A 1 455 ? 9.585 54.926 -36.556 1.00 72.38 455 ALA A C 1
ATOM 3617 O O . ALA A 1 455 ? 9.393 55.886 -37.302 1.00 72.38 455 ALA A O 1
ATOM 3618 N N . MET A 1 456 ? 8.584 54.325 -35.904 1.00 71.75 456 MET A N 1
ATOM 3619 C CA . MET A 1 456 ? 7.187 54.774 -35.965 1.00 71.75 456 MET A CA 1
ATOM 3620 C C . MET A 1 456 ? 7.003 56.199 -35.424 1.00 71.75 456 MET A C 1
ATOM 3622 O O . MET A 1 456 ? 6.295 56.998 -36.041 1.00 71.75 456 MET A O 1
ATOM 3626 N N . LEU A 1 457 ? 7.662 56.551 -34.315 1.00 73.75 457 LEU A N 1
ATOM 3627 C CA . LEU A 1 457 ? 7.636 57.911 -33.762 1.00 73.75 457 LEU A CA 1
ATOM 3628 C C . LEU A 1 457 ? 8.263 58.944 -34.710 1.00 73.75 457 LEU A C 1
ATOM 3630 O O . LEU A 1 457 ? 7.727 60.037 -34.878 1.00 73.75 457 LEU A O 1
ATOM 3634 N N . ILE A 1 458 ? 9.371 58.600 -35.371 1.00 76.62 458 ILE A N 1
ATOM 3635 C CA . ILE A 1 458 ? 10.021 59.488 -36.347 1.00 76.62 458 ILE A CA 1
ATOM 3636 C C . ILE A 1 458 ? 9.125 59.697 -37.576 1.00 76.62 458 ILE A C 1
ATOM 3638 O O . ILE A 1 458 ? 8.958 60.832 -38.025 1.00 76.62 458 ILE A O 1
ATOM 3642 N N . LEU A 1 459 ? 8.504 58.632 -38.096 1.00 71.81 459 LEU A N 1
ATOM 3643 C CA . LEU A 1 459 ? 7.595 58.716 -39.244 1.00 71.81 459 LEU A CA 1
ATOM 3644 C C . LEU A 1 459 ? 6.326 59.514 -38.925 1.00 71.81 459 LEU A C 1
ATOM 3646 O O . LEU A 1 459 ? 5.897 60.335 -39.735 1.00 71.81 459 LEU A O 1
ATOM 3650 N N . THR A 1 460 ? 5.745 59.333 -37.738 1.00 68.81 460 THR A N 1
ATOM 3651 C CA . THR A 1 460 ? 4.595 60.138 -37.293 1.00 68.81 460 THR A CA 1
ATOM 3652 C C . THR A 1 460 ? 4.978 61.603 -37.089 1.00 68.81 460 THR A C 1
ATOM 3654 O O . THR A 1 460 ? 4.254 62.483 -37.554 1.00 68.81 460 THR A O 1
ATOM 3657 N N . ALA A 1 461 ? 6.144 61.893 -36.504 1.00 68.75 461 ALA A N 1
ATOM 3658 C CA . ALA A 1 461 ? 6.649 63.261 -36.384 1.00 68.75 461 ALA A CA 1
ATOM 3659 C C . ALA A 1 461 ? 6.874 63.922 -37.759 1.00 68.75 461 ALA A C 1
ATOM 3661 O O . ALA A 1 461 ? 6.447 65.059 -37.973 1.00 68.75 461 ALA A O 1
ATOM 3662 N N . GLN A 1 462 ? 7.471 63.211 -38.722 1.00 69.38 462 GLN A N 1
ATOM 3663 C CA . GLN A 1 462 ? 7.621 63.695 -40.101 1.00 69.38 462 GLN A CA 1
ATOM 3664 C C . GLN A 1 462 ? 6.269 63.892 -40.800 1.00 69.38 462 GLN A C 1
ATOM 3666 O O . GLN A 1 462 ? 6.080 64.895 -41.489 1.00 69.38 462 GLN A O 1
ATOM 3671 N N . GLY A 1 463 ? 5.308 62.990 -40.584 1.00 62.94 463 GLY A N 1
ATOM 3672 C CA . GLY A 1 463 ? 3.937 63.118 -41.080 1.00 62.94 463 GLY A CA 1
ATOM 3673 C C . GLY A 1 463 ? 3.238 64.378 -40.560 1.00 62.94 463 GLY A C 1
ATOM 3674 O O . GLY A 1 463 ? 2.640 65.116 -41.343 1.00 62.94 463 GLY A O 1
ATOM 3675 N N . VAL A 1 464 ? 3.387 64.693 -39.269 1.00 65.56 464 VAL A N 1
ATOM 3676 C CA . VAL A 1 464 ? 2.849 65.922 -38.656 1.00 65.56 464 VAL A CA 1
ATOM 3677 C C . VAL A 1 464 ? 3.540 67.175 -39.204 1.00 65.56 464 VAL A C 1
ATOM 3679 O O . VAL A 1 464 ? 2.869 68.164 -39.505 1.00 65.56 464 VAL A O 1
ATOM 3682 N N . ILE A 1 465 ? 4.865 67.153 -39.376 1.00 66.00 465 ILE A N 1
ATOM 3683 C CA . ILE A 1 465 ? 5.623 68.283 -39.940 1.00 66.00 465 ILE A CA 1
ATOM 3684 C C . ILE A 1 465 ? 5.206 68.549 -41.395 1.00 66.00 465 ILE A C 1
ATOM 3686 O O . ILE A 1 465 ? 4.970 69.700 -41.769 1.00 66.00 465 ILE A O 1
ATOM 3690 N N . ASN A 1 466 ? 5.062 67.502 -42.208 1.00 66.88 466 ASN A N 1
ATOM 3691 C CA . ASN A 1 466 ? 4.637 67.627 -43.602 1.00 66.88 466 ASN A CA 1
ATOM 3692 C C . ASN A 1 466 ? 3.155 68.017 -43.731 1.00 66.88 466 ASN A C 1
ATOM 3694 O O . ASN A 1 466 ? 2.817 68.821 -44.599 1.00 66.88 466 ASN A O 1
ATOM 3698 N N . GLY A 1 467 ? 2.284 67.533 -42.839 1.00 58.88 467 GLY A N 1
ATOM 3699 C CA . GLY A 1 467 ? 0.887 67.971 -42.744 1.00 58.88 467 GLY A CA 1
ATOM 3700 C C . GLY A 1 467 ? 0.759 69.457 -42.395 1.00 58.88 467 GLY A C 1
ATOM 3701 O O . GLY A 1 467 ? 0.031 70.186 -43.068 1.00 58.88 467 GLY A O 1
ATOM 3702 N N . LYS A 1 468 ? 1.549 69.944 -41.425 1.00 59.62 468 LYS A N 1
ATOM 3703 C CA . LYS A 1 468 ? 1.620 71.378 -41.082 1.00 59.62 468 LYS A CA 1
ATOM 3704 C C . LYS A 1 468 ? 2.163 72.239 -42.226 1.00 59.62 468 LYS A C 1
ATOM 3706 O O . LYS A 1 468 ? 1.710 73.366 -42.397 1.00 59.62 468 LYS A O 1
ATOM 3711 N N . LYS A 1 469 ? 3.111 71.730 -43.024 1.00 58.22 469 LYS A N 1
ATOM 3712 C CA . LYS A 1 469 ? 3.594 72.425 -44.233 1.00 58.22 469 LYS A CA 1
ATOM 3713 C C . LYS A 1 469 ? 2.532 72.482 -45.336 1.00 58.22 469 LYS A C 1
ATOM 3715 O O . LYS A 1 469 ? 2.398 73.524 -45.965 1.00 58.22 469 LYS A O 1
ATOM 3720 N N . LYS A 1 470 ? 1.748 71.416 -45.537 1.00 56.56 470 LYS A N 1
ATOM 3721 C CA . LYS A 1 470 ? 0.633 71.410 -46.502 1.00 56.56 470 LYS A CA 1
ATOM 3722 C C . LYS A 1 470 ? -0.494 72.374 -46.117 1.00 56.56 470 LYS A C 1
ATOM 3724 O O . LYS A 1 470 ? -1.016 73.032 -47.000 1.00 56.56 470 LYS A O 1
ATOM 3729 N N . GLN A 1 471 ? -0.817 72.519 -44.829 1.00 54.34 471 GLN A N 1
ATOM 3730 C CA . GLN A 1 471 ? -1.810 73.503 -44.363 1.00 54.34 471 GLN A CA 1
ATOM 3731 C C . GLN A 1 471 ? -1.351 74.966 -44.463 1.00 54.34 471 GLN A C 1
ATOM 3733 O O . GLN A 1 471 ? -2.190 75.854 -44.470 1.00 54.34 471 GLN A O 1
ATOM 3738 N N . LYS A 1 472 ? -0.041 75.239 -44.519 1.00 52.22 472 LYS A N 1
ATOM 3739 C CA . LYS A 1 472 ? 0.483 76.602 -44.719 1.00 52.22 472 LYS A CA 1
ATOM 3740 C C . LYS A 1 472 ? 0.558 77.032 -46.188 1.00 52.22 472 LYS A C 1
ATOM 3742 O O . LYS A 1 472 ? 0.693 78.222 -46.440 1.00 52.22 472 LYS A O 1
ATOM 3747 N N . ASN A 1 473 ? 0.493 76.082 -47.120 1.00 48.84 473 ASN A N 1
ATOM 3748 C CA . ASN A 1 473 ? 0.604 76.317 -48.564 1.00 48.84 473 ASN A CA 1
ATOM 3749 C C . ASN A 1 473 ? -0.695 75.968 -49.322 1.00 48.84 473 ASN A C 1
ATOM 3751 O O . ASN A 1 473 ? -0.649 75.816 -50.542 1.00 48.84 473 ASN A O 1
ATOM 3755 N N . GLY A 1 474 ? -1.806 75.769 -48.606 1.00 43.28 474 GLY A N 1
ATOM 3756 C CA . GLY A 1 474 ? -3.132 75.488 -49.158 1.00 43.28 474 GLY A CA 1
ATOM 3757 C C . GLY A 1 474 ? -4.077 76.654 -48.948 1.00 43.28 474 GLY A C 1
ATOM 3758 O O . GLY A 1 474 ? -3.944 77.305 -47.886 1.00 43.28 474 GLY A O 1
#

pLDDT: mean 71.59, std 14.75, range [32.25, 93.5]

Radius of gyration: 35.56 Å; chains: 1; bounding box: 75×103×110 Å